Protein AF-0000000073385755 (afdb_homodimer)

Organism: NCBI:txid537011

Secondary structure (DSSP, 8-state):
--B-EEEEEEEEETTSSSHHHHHHHHHHHTT-EEEEEEEEEEEEETTEEEEEEEPPHHHHHHHHHHHHHHT--SEEEE-----HHHHHHHHHHHHHTTTS-SEEEE----B-TTS-B-S-TTHHHHIIIIIGGG-SEE--BHHHHHHHHTS---SHHHHHHHHHHHHTTT-SEEEEEE---SSS-EEEEEEETTSPPEEEEE-----S--BTHHHHHHHHHHHHHHTT--HHHHHHHHHHHHHHHHHHHTT---SSSSPBP-TTSS--PPPB-/--B-EEEEEEEEETTSSSHHHHHHHHHHHTT-EEEEEEEEEEEEETTEEEEEEEPPHHHHHHHHHHHHTTT--SEEEE-----HHHHHHHHHHHHHTTTS-SEEEE----B-TTS-B-S-HHHHHHIIIIIGGG-SEE--BHHHHHHHHTS---SHHHHHHHHHHHHTTT-SEEEEE----SSSEEEEEEEETTPPPEEEEEE----S--BTHHHHHHHHHHHHHHTT--HHHHHHHHHHHHHHHHHHHTT---SSSSPBP-TTSS--PPPB-

pLDDT: mean 93.59, std 7.98, range [47.75, 98.88]

Structure (mmCIF, N/CA/C/O backbone):
data_AF-0000000073385755-model_v1
#
loop_
_entity.id
_entity.type
_entity.pdbx_description
1 polymer 'hydroxymethylpyrimidine kinase'
#
loop_
_atom_site.group_PDB
_atom_site.id
_atom_site.type_symbol
_atom_site.label_atom_id
_atom_site.label_alt_id
_atom_site.label_comp_id
_atom_site.label_asym_id
_atom_site.label_entity_id
_atom_site.label_seq_id
_atom_site.pdbx_PDB_ins_code
_atom_site.Cartn_x
_atom_site.Cartn_y
_atom_site.Cartn_z
_atom_site.occupancy
_atom_site.B_iso_or_equiv
_atom_site.auth_seq_id
_atom_site.auth_comp_id
_atom_site.auth_asym_id
_atom_site.auth_atom_id
_atom_site.pdbx_PDB_model_num
ATOM 1 N N . MET A 1 1 ? -22.031 1.861 -10.836 1 86.88 1 MET A N 1
ATOM 2 C CA . MET A 1 1 ? -20.672 1.731 -11.383 1 86.88 1 MET A CA 1
ATOM 3 C C . MET A 1 1 ? -19.703 1.267 -10.312 1 86.88 1 MET A C 1
ATOM 5 O O . MET A 1 1 ? -19.812 1.661 -9.148 1 86.88 1 MET A O 1
ATOM 9 N N . LYS A 1 2 ? -18.844 0.212 -10.703 1 91.94 2 LYS A N 1
ATOM 10 C CA . LYS A 1 2 ? -17.812 -0.28 -9.797 1 91.94 2 LYS A CA 1
ATOM 11 C C . LYS A 1 2 ? -16.453 -0.321 -10.477 1 91.94 2 LYS A C 1
ATOM 13 O O . LYS A 1 2 ? -16.359 -0.406 -11.703 1 91.94 2 LYS A O 1
ATOM 18 N N . TYR A 1 3 ? -15.438 -0.17 -9.719 1 95.5 3 TYR A N 1
ATOM 19 C CA . TYR A 1 3 ? -14.102 -0.433 -10.258 1 95.5 3 TYR A CA 1
ATOM 20 C C . TYR A 1 3 ? -13.844 -1.932 -10.352 1 95.5 3 TYR A C 1
ATOM 22 O O . TYR A 1 3 ? -14.438 -2.721 -9.617 1 95.5 3 TYR A O 1
ATOM 30 N N . TYR A 1 4 ? -13.008 -2.307 -11.352 1 97.19 4 TYR A N 1
ATOM 31 C CA . TYR A 1 4 ? -12.359 -3.592 -11.141 1 97.19 4 TYR A CA 1
ATOM 32 C C . TYR A 1 4 ? -11.531 -3.578 -9.859 1 97.19 4 TYR A C 1
ATOM 34 O O . TYR A 1 4 ? -10.836 -2.598 -9.57 1 97.19 4 TYR A O 1
ATOM 42 N N . THR A 1 5 ? -11.672 -4.629 -9.047 1 97.62 5 THR A N 1
ATOM 43 C CA . THR A 1 5 ? -11.047 -4.648 -7.73 1 97.62 5 THR A CA 1
ATOM 44 C C . THR A 1 5 ? -10.203 -5.91 -7.551 1 97.62 5 THR A C 1
ATOM 46 O O . THR A 1 5 ? -10.562 -6.977 -8.055 1 97.62 5 THR A O 1
ATOM 49 N N . ALA A 1 6 ? -9.109 -5.789 -6.875 1 98.5 6 ALA A N 1
ATOM 50 C CA . ALA A 1 6 ? -8.266 -6.914 -6.473 1 98.5 6 ALA A CA 1
ATOM 51 C C . ALA A 1 6 ? -7.812 -6.77 -5.023 1 98.5 6 ALA A C 1
ATOM 53 O O . ALA A 1 6 ? -7.809 -5.664 -4.477 1 98.5 6 ALA A O 1
ATOM 54 N N . MET A 1 7 ? -7.492 -7.867 -4.406 1 98.81 7 MET A N 1
ATOM 55 C CA . MET A 1 7 ? -6.93 -7.879 -3.057 1 98.81 7 MET A CA 1
ATOM 56 C C . MET A 1 7 ? -5.582 -8.586 -3.033 1 98.81 7 MET A C 1
ATOM 58 O O . MET A 1 7 ? -5.414 -9.633 -3.662 1 98.81 7 MET A O 1
ATOM 62 N N . THR A 1 8 ? -4.652 -7.969 -2.42 1 98.88 8 THR A N 1
ATOM 63 C CA . THR A 1 8 ? -3.387 -8.641 -2.15 1 98.88 8 THR A CA 1
ATOM 64 C C . THR A 1 8 ? -3.314 -9.094 -0.694 1 98.88 8 THR A C 1
ATOM 66 O O . THR A 1 8 ? -3.764 -8.375 0.206 1 98.88 8 THR A O 1
ATOM 69 N N . ILE A 1 9 ? -2.914 -10.289 -0.472 1 98.81 9 ILE A N 1
ATOM 70 C CA . ILE A 1 9 ? -2.609 -10.883 0.826 1 98.81 9 ILE A CA 1
ATOM 71 C C . ILE A 1 9 ? -1.117 -11.195 0.91 1 98.81 9 ILE A C 1
ATOM 73 O O . ILE A 1 9 ? -0.651 -12.188 0.333 1 98.81 9 ILE A O 1
ATOM 77 N N . ALA A 1 10 ? -0.394 -10.359 1.597 1 98.5 10 ALA A N 1
ATOM 78 C CA . ALA A 1 10 ? 1.057 -10.516 1.549 1 98.5 10 ALA A CA 1
ATOM 79 C C . ALA A 1 10 ? 1.73 -9.75 2.684 1 98.5 10 ALA A C 1
ATOM 81 O O . ALA A 1 10 ? 1.064 -9.039 3.445 1 98.5 10 ALA A O 1
ATOM 82 N N . GLY A 1 11 ? 3.023 -9.977 2.844 1 97.94 11 GLY A N 1
ATOM 83 C CA . GLY A 1 11 ? 3.824 -9.18 3.768 1 97.94 11 GLY A CA 1
ATOM 84 C C . GLY A 1 11 ? 4.125 -7.789 3.252 1 97.94 11 GLY A C 1
ATOM 85 O O . GLY A 1 11 ? 3.945 -7.508 2.066 1 97.94 11 GLY A O 1
ATOM 86 N N . SER A 1 12 ? 4.559 -6.957 4.215 1 98.25 12 SER A N 1
ATOM 87 C CA . SER A 1 12 ? 4.867 -5.562 3.9 1 98.25 12 SER A CA 1
ATOM 88 C C . SER A 1 12 ? 6.367 -5.355 3.725 1 98.25 12 SER A C 1
ATOM 90 O O . SER A 1 12 ? 7.168 -5.91 4.48 1 98.25 12 SER A O 1
ATOM 92 N N . ASP A 1 13 ? 6.715 -4.617 2.711 1 97.56 13 ASP A N 1
ATOM 93 C CA . ASP A 1 13 ? 8.078 -4.152 2.451 1 97.56 13 ASP A CA 1
ATOM 94 C C . ASP A 1 13 ? 8.195 -2.65 2.695 1 97.56 13 ASP A C 1
ATOM 96 O O . ASP A 1 13 ? 7.699 -1.844 1.907 1 97.56 13 ASP A O 1
ATOM 100 N N . SER A 1 14 ? 9.008 -2.279 3.654 1 98.06 14 SER A N 1
ATOM 101 C CA . SER A 1 14 ? 9.086 -0.886 4.078 1 98.06 14 SER A CA 1
ATOM 102 C C . SER A 1 14 ? 9.641 -0 2.971 1 98.06 14 SER A C 1
ATOM 104 O O . SER A 1 14 ? 9.266 1.167 2.852 1 98.06 14 SER A O 1
ATOM 106 N N . CYS A 1 15 ? 10.484 -0.472 2.121 1 96.5 15 CYS A N 1
ATOM 107 C CA . CYS A 1 15 ? 11.109 0.383 1.116 1 96.5 15 CYS A CA 1
ATOM 108 C C . CYS A 1 15 ? 10.227 0.498 -0.121 1 96.5 15 CYS A C 1
ATOM 110 O O . CYS A 1 15 ? 10.492 1.314 -1.005 1 96.5 15 CYS A O 1
ATOM 112 N N . GLY A 1 16 ? 9.156 -0.317 -0.179 1 97.25 16 GLY A N 1
ATOM 113 C CA . GLY A 1 16 ? 8.078 -0.068 -1.126 1 97.25 16 GLY A CA 1
ATOM 114 C C . GLY A 1 16 ? 8.305 -0.725 -2.475 1 97.25 16 GLY A C 1
ATOM 115 O O . GLY A 1 16 ? 7.586 -0.449 -3.436 1 97.25 16 GLY A O 1
ATOM 116 N N . GLY A 1 17 ? 9.312 -1.602 -2.588 1 96.5 17 GLY A N 1
ATOM 117 C CA . GLY A 1 17 ? 9.648 -2.199 -3.871 1 96.5 17 GLY A CA 1
ATOM 118 C C . GLY A 1 17 ? 9.07 -3.59 -4.051 1 96.5 17 GLY A C 1
ATOM 119 O O . GLY A 1 17 ? 9.016 -4.105 -5.168 1 96.5 17 GLY A O 1
ATOM 120 N N . ALA A 1 18 ? 8.633 -4.211 -3.018 1 97.06 18 ALA A N 1
ATOM 121 C CA . ALA A 1 18 ? 8.023 -5.543 -3.014 1 97.06 18 ALA A CA 1
ATOM 122 C C . ALA A 1 18 ? 6.852 -5.609 -2.039 1 97.06 18 ALA A C 1
ATOM 124 O O . ALA A 1 18 ? 6.293 -4.578 -1.66 1 97.06 18 ALA A O 1
ATOM 125 N N . GLY A 1 19 ? 6.371 -6.77 -1.8 1 97.44 19 GLY A N 1
ATOM 126 C CA . GLY A 1 19 ? 5.324 -6.949 -0.809 1 97.44 19 GLY A CA 1
ATOM 127 C C . GLY A 1 19 ? 4.008 -6.301 -1.205 1 97.44 19 GLY A C 1
ATOM 128 O O . GLY A 1 19 ? 3.729 -6.133 -2.393 1 97.44 19 GLY A O 1
ATOM 129 N N . VAL A 1 20 ? 3.229 -5.953 -0.152 1 98.5 20 VAL A N 1
ATOM 130 C CA . VAL A 1 20 ? 1.906 -5.375 -0.364 1 98.5 20 VAL A CA 1
ATOM 131 C C . VAL A 1 20 ? 2.035 -4.031 -1.073 1 98.5 20 VAL A C 1
ATOM 133 O O . VAL A 1 20 ? 1.177 -3.658 -1.877 1 98.5 20 VAL A O 1
ATOM 136 N N . GLN A 1 21 ? 3.164 -3.318 -0.819 1 98.69 21 GLN A N 1
ATOM 137 C CA . GLN A 1 21 ? 3.379 -2.02 -1.45 1 98.69 21 GLN A CA 1
ATOM 138 C C . GLN A 1 21 ? 3.498 -2.158 -2.965 1 98.69 21 GLN A C 1
ATOM 140 O O . GLN A 1 21 ? 2.832 -1.441 -3.715 1 98.69 21 GLN A O 1
ATOM 145 N N . ALA A 1 22 ? 4.301 -3.129 -3.412 1 98.38 22 ALA A N 1
ATOM 146 C CA . ALA A 1 22 ? 4.441 -3.371 -4.844 1 98.38 22 ALA A CA 1
ATOM 147 C C . ALA A 1 22 ? 3.127 -3.854 -5.453 1 98.38 22 ALA A C 1
ATOM 149 O O . ALA A 1 22 ? 2.807 -3.523 -6.598 1 98.38 22 ALA A O 1
ATOM 150 N N . ASP A 1 23 ? 2.428 -4.664 -4.707 1 98.81 23 ASP A N 1
ATOM 151 C CA . ASP A 1 23 ? 1.144 -5.172 -5.18 1 98.81 23 ASP A CA 1
ATOM 152 C C . ASP A 1 23 ? 0.152 -4.031 -5.402 1 98.81 23 ASP A C 1
ATOM 154 O O . ASP A 1 23 ? -0.464 -3.938 -6.469 1 98.81 23 ASP A O 1
ATOM 158 N N . ILE A 1 24 ? 0.033 -3.141 -4.398 1 98.88 24 ILE A N 1
ATOM 159 C CA . ILE A 1 24 ? -0.876 -2.002 -4.477 1 98.88 24 ILE A CA 1
ATOM 160 C C . ILE A 1 24 ? -0.467 -1.096 -5.637 1 98.88 24 ILE A C 1
ATOM 162 O O . ILE A 1 24 ? -1.313 -0.654 -6.418 1 98.88 24 ILE A O 1
ATOM 166 N N . LYS A 1 25 ? 0.81 -0.829 -5.773 1 98.81 25 LYS A N 1
ATOM 167 C CA . LYS A 1 25 ? 1.312 0.017 -6.852 1 98.81 25 LYS A CA 1
ATOM 168 C C . LYS A 1 25 ? 0.996 -0.586 -8.219 1 98.81 25 LYS A C 1
ATOM 170 O O . LYS A 1 25 ? 0.524 0.113 -9.117 1 98.81 25 LYS A O 1
ATOM 175 N N . THR A 1 26 ? 1.193 -1.897 -8.367 1 98.81 26 THR A N 1
ATOM 176 C CA . THR A 1 26 ? 0.975 -2.566 -9.641 1 98.81 26 THR A CA 1
ATOM 177 C C . THR A 1 26 ? -0.508 -2.568 -10 1 98.81 26 THR A C 1
ATOM 179 O O . THR A 1 26 ? -0.881 -2.197 -11.117 1 98.81 26 THR A O 1
ATOM 182 N N . MET A 1 27 ? -1.345 -3.004 -9.055 1 98.81 27 MET A N 1
ATOM 183 C CA . MET A 1 27 ? -2.783 -3.031 -9.297 1 98.81 27 MET A CA 1
ATOM 184 C C . MET A 1 27 ? -3.299 -1.645 -9.672 1 98.81 27 MET A C 1
ATOM 186 O O . MET A 1 27 ? -4.047 -1.496 -10.641 1 98.81 27 MET A O 1
ATOM 190 N N . SER A 1 28 ? -2.812 -0.634 -8.938 1 98.62 28 SER A N 1
ATOM 191 C CA . SER A 1 28 ? -3.23 0.743 -9.188 1 98.62 28 SER A CA 1
ATOM 192 C C . SER A 1 28 ? -2.756 1.231 -10.547 1 98.62 28 SER A C 1
ATOM 194 O O . SER A 1 28 ? -3.516 1.859 -11.289 1 98.62 28 SER A O 1
ATOM 196 N N . ALA A 1 29 ? -1.519 0.97 -10.867 1 98.69 29 ALA A N 1
ATOM 197 C CA . ALA A 1 29 ? -0.946 1.405 -12.141 1 98.69 29 ALA A CA 1
ATOM 198 C C . ALA A 1 29 ? -1.71 0.808 -13.32 1 98.69 29 ALA A C 1
ATOM 200 O O . ALA A 1 29 ? -1.733 1.386 -14.406 1 98.69 29 ALA A O 1
ATOM 201 N N . LEU A 1 30 ? -2.312 -0.321 -13.086 1 98.75 30 LEU A N 1
ATOM 202 C CA . LEU A 1 30 ? -2.982 -1.032 -14.164 1 98.75 30 LEU A CA 1
ATOM 203 C C . LEU A 1 30 ? -4.484 -0.782 -14.133 1 98.75 30 LEU A C 1
ATOM 205 O O . LEU A 1 30 ? -5.254 -1.496 -14.781 1 98.75 30 LEU A O 1
ATOM 209 N N . GLY A 1 31 ? -4.906 0.136 -13.328 1 98.31 31 GLY A N 1
ATOM 210 C CA . GLY A 1 31 ? -6.277 0.618 -13.344 1 98.31 31 GLY A CA 1
ATOM 211 C C . GLY A 1 31 ? -7.219 -0.241 -12.516 1 98.31 31 GLY A C 1
ATOM 212 O O . GLY A 1 31 ? -8.414 -0.315 -12.805 1 98.31 31 GLY A O 1
ATOM 213 N N . VAL A 1 32 ? -6.754 -0.905 -11.555 1 98.5 32 VAL A N 1
ATOM 214 C CA . VAL A 1 32 ? -7.539 -1.776 -10.688 1 98.5 32 VAL A CA 1
ATOM 215 C C . VAL A 1 32 ? -7.484 -1.261 -9.25 1 98.5 32 VAL A C 1
ATOM 217 O O . VAL A 1 32 ? -6.418 -0.875 -8.758 1 98.5 32 VAL A O 1
ATOM 220 N N . TYR A 1 33 ? -8.625 -1.188 -8.555 1 98.25 33 TYR A N 1
ATOM 221 C CA . TYR A 1 33 ? -8.664 -0.785 -7.152 1 98.25 33 TYR A CA 1
ATOM 222 C C . TYR A 1 33 ? -8.078 -1.868 -6.258 1 98.25 33 TYR A C 1
ATOM 224 O O . TYR A 1 33 ? -8.5 -3.023 -6.309 1 98.25 33 TYR A O 1
ATOM 232 N N . ALA A 1 34 ? -7.164 -1.476 -5.367 1 98.56 34 ALA A N 1
ATOM 233 C CA . ALA A 1 34 ? -6.406 -2.457 -4.598 1 98.56 34 ALA A CA 1
ATOM 234 C C . ALA A 1 34 ? -6.809 -2.432 -3.125 1 98.56 34 ALA A C 1
ATOM 236 O O . ALA A 1 34 ? -6.695 -1.397 -2.463 1 98.56 34 ALA A O 1
ATOM 237 N N . ALA A 1 35 ? -7.297 -3.52 -2.613 1 98.62 35 ALA A N 1
ATOM 238 C CA . ALA A 1 35 ? -7.414 -3.797 -1.184 1 98.62 35 ALA A CA 1
ATOM 239 C C . ALA A 1 35 ? -6.27 -4.691 -0.705 1 98.62 35 ALA A C 1
ATOM 241 O O . ALA A 1 35 ? -5.48 -5.184 -1.512 1 98.62 35 ALA A O 1
ATOM 242 N N . SER A 1 36 ? -6.121 -4.789 0.626 1 98.75 36 SER A N 1
ATOM 243 C CA . SER A 1 36 ? -4.977 -5.582 1.064 1 98.75 36 SER A CA 1
ATOM 244 C C . SER A 1 36 ? -5.23 -6.207 2.432 1 98.75 36 SER A C 1
ATOM 246 O O . SER A 1 36 ? -5.965 -5.652 3.25 1 98.75 36 SER A O 1
ATOM 248 N N . ALA A 1 37 ? -4.723 -7.34 2.645 1 98.81 37 ALA A N 1
ATOM 249 C CA . ALA A 1 37 ? -4.535 -7.992 3.938 1 98.81 37 ALA A CA 1
ATOM 250 C C . ALA A 1 37 ? -3.059 -8.258 4.215 1 98.81 37 ALA A C 1
ATOM 252 O O . ALA A 1 37 ? -2.418 -9.031 3.504 1 98.81 37 ALA A O 1
ATOM 253 N N . ILE A 1 38 ? -2.557 -7.605 5.215 1 98.81 38 ILE A N 1
ATOM 254 C CA . ILE A 1 38 ? -1.129 -7.676 5.504 1 98.81 38 ILE A CA 1
ATOM 255 C C . ILE A 1 38 ? -0.852 -8.852 6.441 1 98.81 38 ILE A C 1
ATOM 257 O O . ILE A 1 38 ? -1.511 -9 7.473 1 98.81 38 ILE A O 1
ATOM 261 N N . THR A 1 39 ? 0.161 -9.641 6.125 1 98.44 39 THR A N 1
ATOM 262 C CA . THR A 1 39 ? 0.405 -10.883 6.852 1 98.44 39 THR A CA 1
ATOM 263 C C . THR A 1 39 ? 1.621 -10.75 7.762 1 98.44 39 THR A C 1
ATOM 265 O O . THR A 1 39 ? 1.797 -11.539 8.688 1 98.44 39 THR A O 1
ATOM 268 N N . ALA A 1 40 ? 2.447 -9.859 7.402 1 97.88 40 ALA A N 1
ATOM 269 C CA . ALA A 1 40 ? 3.668 -9.609 8.164 1 97.88 40 ALA A CA 1
ATOM 270 C C . ALA A 1 40 ? 4.238 -8.234 7.859 1 97.88 40 ALA A C 1
ATOM 272 O O . ALA A 1 40 ? 3.986 -7.672 6.789 1 97.88 40 ALA A O 1
ATOM 273 N N . ILE A 1 41 ? 4.953 -7.73 8.844 1 98.19 41 ILE A N 1
ATOM 274 C CA . ILE A 1 41 ? 5.699 -6.492 8.664 1 98.19 41 ILE A CA 1
ATOM 275 C C . ILE A 1 41 ? 7.195 -6.789 8.609 1 98.19 41 ILE A C 1
ATOM 277 O O . ILE A 1 41 ? 7.738 -7.418 9.523 1 98.19 41 ILE A O 1
ATOM 281 N N . THR A 1 42 ? 7.852 -6.324 7.551 1 97.38 42 THR A N 1
ATOM 282 C CA . THR A 1 42 ? 9.297 -6.48 7.508 1 97.38 42 THR A CA 1
ATOM 283 C C . THR A 1 42 ? 9.992 -5.137 7.688 1 97.38 42 THR A C 1
ATOM 285 O O . THR A 1 42 ? 9.484 -4.102 7.246 1 97.38 42 THR A O 1
ATOM 288 N N . VAL A 1 43 ? 11.102 -5.211 8.453 1 98.25 43 VAL A N 1
ATOM 289 C CA . VAL A 1 43 ? 12.094 -4.145 8.406 1 98.25 43 VAL A CA 1
ATOM 290 C C . VAL A 1 43 ? 13.094 -4.418 7.281 1 98.25 43 VAL A C 1
ATOM 292 O O . 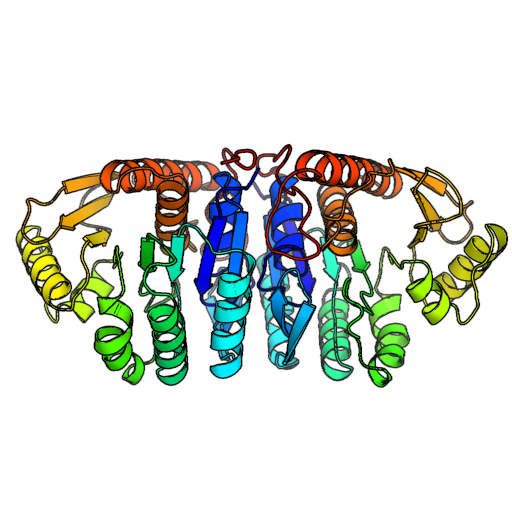VAL A 1 43 ? 13.945 -5.293 7.402 1 98.25 43 VAL A O 1
ATOM 295 N N . GLN A 1 44 ? 12.883 -3.643 6.219 1 96.44 44 GLN A N 1
ATOM 296 C CA . GLN A 1 44 ? 13.633 -4.016 5.023 1 96.44 44 GLN A CA 1
ATOM 297 C C . GLN A 1 44 ? 13.906 -2.801 4.145 1 96.44 44 GLN A C 1
ATOM 299 O O . GLN A 1 44 ? 13.156 -1.824 4.176 1 96.44 44 GLN A O 1
ATOM 304 N N . ASN A 1 45 ? 15.023 -2.783 3.508 1 96.25 45 ASN A N 1
ATOM 305 C CA . ASN A 1 45 ? 15.375 -1.827 2.461 1 96.25 45 ASN A CA 1
ATOM 306 C C . ASN A 1 45 ? 16.047 -2.516 1.274 1 96.25 45 ASN A C 1
ATOM 308 O O . ASN A 1 45 ? 15.891 -3.725 1.085 1 96.25 45 ASN A O 1
ATOM 312 N N . THR A 1 46 ? 16.672 -1.754 0.334 1 95 46 THR A N 1
ATOM 313 C CA . THR A 1 46 ? 17.156 -2.344 -0.909 1 95 46 THR A CA 1
ATOM 314 C C . THR A 1 46 ? 18.359 -3.232 -0.65 1 95 46 THR A C 1
ATOM 316 O O . THR A 1 46 ? 18.781 -3.994 -1.525 1 95 46 THR A O 1
ATOM 319 N N . LEU A 1 47 ? 18.938 -3.197 0.562 1 95.31 47 LEU A N 1
ATOM 320 C CA . LEU A 1 47 ? 20.125 -3.971 0.907 1 95.31 47 LEU A CA 1
ATOM 321 C C . LEU A 1 47 ? 19.734 -5.309 1.527 1 95.31 47 LEU A C 1
ATOM 323 O O . LEU A 1 47 ? 20.531 -6.254 1.513 1 95.31 47 LEU A O 1
ATOM 327 N N . GLY A 1 48 ? 18.531 -5.34 2.17 1 94.75 48 GLY A N 1
ATOM 328 C CA . GLY A 1 48 ? 18.156 -6.605 2.777 1 94.75 48 GLY A CA 1
ATOM 329 C C . GLY A 1 48 ? 17.031 -6.469 3.789 1 94.75 48 GLY A C 1
ATOM 330 O O . GLY A 1 48 ? 16.438 -5.398 3.922 1 94.75 48 GLY A O 1
ATOM 331 N N . VAL A 1 49 ? 16.672 -7.602 4.41 1 95.81 49 VAL A N 1
ATOM 332 C CA . VAL A 1 49 ? 15.664 -7.703 5.457 1 95.81 49 VAL A CA 1
ATOM 333 C C . VAL A 1 49 ? 16.344 -7.801 6.82 1 95.81 49 VAL A C 1
ATOM 335 O O . VAL A 1 49 ? 17.234 -8.625 7.02 1 95.81 49 VAL A O 1
ATOM 338 N N . TYR A 1 50 ? 15.852 -7.035 7.766 1 97.12 50 TYR A N 1
ATOM 339 C CA . TYR A 1 50 ? 16.547 -6.926 9.039 1 97.12 50 TYR A CA 1
ATOM 340 C C . TYR A 1 50 ? 15.703 -7.492 10.172 1 97.12 50 TYR A C 1
ATOM 342 O O . TYR A 1 50 ? 16.234 -7.871 11.219 1 97.12 50 TYR A O 1
ATOM 350 N N . ALA A 1 51 ? 14.43 -7.484 10.008 1 97.19 51 ALA A N 1
ATOM 351 C CA . ALA A 1 51 ? 13.508 -8.023 11.008 1 97.19 51 ALA A CA 1
ATOM 352 C C . ALA A 1 51 ? 12.148 -8.328 10.391 1 97.19 51 ALA A C 1
ATOM 354 O O . ALA A 1 51 ? 11.812 -7.805 9.32 1 97.19 51 ALA A O 1
ATOM 355 N N . ILE A 1 52 ? 11.375 -9.18 11.062 1 96.06 52 ILE A N 1
ATOM 356 C CA . ILE A 1 52 ? 10.023 -9.531 10.641 1 96.06 52 ILE A CA 1
ATOM 357 C C . ILE A 1 52 ? 9.109 -9.609 11.859 1 96.06 52 ILE A C 1
ATOM 359 O O . ILE A 1 52 ? 9.492 -10.164 12.898 1 96.06 52 ILE A O 1
ATOM 363 N N . GLN A 1 53 ? 8.016 -8.977 11.797 1 97.62 53 GLN A N 1
ATOM 364 C CA . GLN A 1 53 ? 6.941 -9.195 12.766 1 97.62 53 GLN A CA 1
ATOM 365 C C . GLN A 1 53 ? 5.723 -9.836 12.102 1 97.62 53 GLN A C 1
ATOM 367 O O . GLN A 1 53 ? 5.148 -9.273 11.172 1 97.62 53 GLN A O 1
ATOM 372 N N . ASP A 1 54 ? 5.305 -10.914 12.664 1 96.31 54 ASP A N 1
ATOM 373 C CA . ASP A 1 54 ? 4.098 -11.578 12.172 1 96.31 54 ASP A CA 1
ATOM 374 C C . ASP A 1 54 ? 2.842 -10.844 12.648 1 96.31 54 ASP A C 1
ATOM 376 O O . ASP A 1 54 ? 2.844 -10.219 13.711 1 96.31 54 ASP A O 1
ATOM 380 N N . ILE A 1 55 ? 1.854 -10.898 11.859 1 98.25 55 ILE A N 1
ATOM 381 C CA . ILE A 1 55 ? 0.533 -10.422 12.258 1 98.25 55 ILE A CA 1
ATOM 382 C C . ILE A 1 55 ? -0.294 -11.586 12.797 1 98.25 55 ILE A C 1
ATOM 384 O O . ILE A 1 55 ? -0.206 -12.703 12.281 1 98.25 55 ILE A O 1
ATOM 388 N N . ASN A 1 56 ? -1.041 -11.281 13.844 1 98.38 56 ASN A N 1
ATOM 389 C CA . ASN A 1 56 ? -1.923 -12.305 14.406 1 98.38 56 ASN A CA 1
ATOM 390 C C . ASN A 1 56 ? -2.807 -12.93 13.336 1 98.38 56 ASN A C 1
ATOM 392 O O . ASN A 1 56 ? -3.504 -12.227 12.602 1 98.38 56 ASN A O 1
ATOM 396 N N . PRO A 1 57 ? -2.785 -14.32 13.273 1 98.31 57 PRO A N 1
ATOM 397 C CA . PRO A 1 57 ? -3.576 -15 12.25 1 98.31 57 PRO A CA 1
ATOM 398 C C . PRO A 1 57 ? -5.039 -14.578 12.25 1 98.31 57 PRO A C 1
ATOM 400 O O . PRO A 1 57 ? -5.66 -14.484 11.188 1 98.31 57 PRO A O 1
ATOM 403 N N . GLU A 1 58 ? -5.59 -14.305 13.422 1 98.5 58 GLU A N 1
ATOM 404 C CA . GLU A 1 58 ? -6.984 -13.875 13.508 1 98.5 58 GLU A CA 1
ATOM 405 C C . GLU A 1 58 ? -7.176 -12.492 12.891 1 98.5 58 GLU A C 1
ATOM 407 O O . GLU A 1 58 ? -8.227 -12.203 12.32 1 98.5 58 GLU A O 1
ATOM 412 N N . ILE A 1 59 ? -6.172 -11.688 13.016 1 98.75 59 ILE A N 1
ATOM 413 C CA . ILE A 1 59 ? -6.211 -10.359 12.406 1 98.75 59 ILE A CA 1
ATOM 414 C C . ILE A 1 59 ? -6.078 -10.484 10.891 1 98.75 59 ILE A C 1
ATOM 416 O O . ILE A 1 59 ? -6.762 -9.781 10.141 1 98.75 59 ILE A O 1
ATOM 420 N N . VAL A 1 60 ? -5.184 -11.367 10.438 1 98.75 60 VAL A N 1
ATOM 421 C CA . VAL A 1 60 ? -5.047 -11.617 9.008 1 98.75 60 VAL A CA 1
ATOM 422 C C . VAL A 1 60 ? -6.375 -12.102 8.438 1 98.75 60 VAL A C 1
ATOM 424 O O . VAL A 1 60 ? -6.859 -11.57 7.43 1 98.75 60 VAL A O 1
ATOM 427 N N . LYS A 1 61 ? -6.953 -13.07 9.109 1 98.69 61 LYS A N 1
ATOM 428 C CA . LYS A 1 61 ? -8.25 -13.602 8.711 1 98.69 61 LYS A CA 1
ATOM 429 C C . LYS A 1 61 ? -9.32 -12.508 8.703 1 98.69 61 LYS A C 1
ATOM 431 O O . LYS A 1 61 ? -10.102 -12.414 7.762 1 98.69 61 LYS A O 1
ATOM 436 N N . GLY A 1 62 ? -9.328 -11.695 9.75 1 98.69 62 GLY A N 1
ATOM 437 C CA . GLY A 1 62 ? -10.273 -10.602 9.852 1 98.69 62 GLY A CA 1
ATOM 438 C C . GLY A 1 62 ? -10.164 -9.609 8.711 1 98.69 62 GLY A C 1
ATOM 439 O O . GLY A 1 62 ? -11.18 -9.133 8.195 1 98.69 62 GLY A O 1
ATOM 440 N N . GLN A 1 63 ? -8.938 -9.25 8.328 1 98.81 63 GLN A N 1
ATOM 441 C CA . GLN A 1 63 ? -8.742 -8.367 7.188 1 98.81 63 GLN A CA 1
ATOM 442 C C . GLN A 1 63 ? -9.398 -8.93 5.93 1 98.81 63 GLN A C 1
ATOM 444 O O . GLN A 1 63 ? -10.109 -8.219 5.223 1 98.81 63 GLN A O 1
ATOM 449 N N . ILE A 1 64 ? -9.117 -10.195 5.66 1 98.75 64 ILE A N 1
ATOM 450 C CA . ILE A 1 64 ? -9.625 -10.859 4.465 1 98.75 64 ILE A CA 1
ATOM 451 C C . ILE A 1 64 ? -11.156 -10.852 4.484 1 98.75 64 ILE A C 1
ATOM 453 O O . ILE A 1 64 ? -11.797 -10.453 3.51 1 98.75 64 ILE A O 1
ATOM 457 N N . GLU A 1 65 ? -11.742 -11.203 5.594 1 98.62 65 GLU A N 1
ATOM 458 C CA . GLU A 1 65 ? -13.195 -11.305 5.719 1 98.62 65 GLU A CA 1
ATOM 459 C C . GLU A 1 65 ? -13.852 -9.938 5.602 1 98.62 65 GLU A C 1
ATOM 461 O O . GLU A 1 65 ? -14.906 -9.805 4.977 1 98.62 65 GLU A O 1
ATOM 466 N N . ALA A 1 66 ? -13.242 -8.93 6.184 1 98.38 66 ALA A N 1
ATOM 467 C CA . ALA A 1 66 ? -13.773 -7.574 6.102 1 98.38 66 ALA A CA 1
ATOM 468 C C . ALA A 1 66 ? -13.859 -7.105 4.652 1 98.38 66 ALA A C 1
ATOM 470 O O . ALA A 1 66 ? -14.844 -6.477 4.25 1 98.38 66 ALA A O 1
ATOM 471 N N . VAL A 1 67 ? -12.867 -7.395 3.873 1 98.38 67 VAL A N 1
ATOM 472 C CA . VAL A 1 67 ? -12.82 -6.973 2.477 1 98.38 67 VAL A CA 1
ATOM 473 C C . VAL A 1 67 ? -13.797 -7.809 1.651 1 98.38 67 VAL A C 1
ATOM 475 O O . VAL A 1 67 ? -14.531 -7.273 0.824 1 98.38 67 VAL A O 1
ATOM 478 N N . MET A 1 68 ? -13.812 -9.102 1.894 1 98.06 68 MET A N 1
ATOM 479 C CA . MET A 1 68 ? -14.648 -10.008 1.118 1 98.06 68 MET A CA 1
ATOM 480 C C . MET A 1 68 ? -16.125 -9.727 1.364 1 98.06 68 MET A C 1
ATOM 482 O O . MET A 1 68 ? -16.953 -9.836 0.45 1 98.06 68 MET A O 1
ATOM 486 N N . ASP A 1 69 ? -16.469 -9.336 2.559 1 97.31 69 ASP A N 1
ATOM 487 C CA . ASP A 1 69 ? -17.859 -9.117 2.934 1 97.31 69 ASP A CA 1
ATOM 488 C C . ASP A 1 69 ? -18.375 -7.77 2.426 1 97.31 69 ASP A C 1
ATOM 490 O O . ASP A 1 69 ? -19.578 -7.527 2.387 1 97.31 69 ASP A O 1
ATOM 494 N N . ASP A 1 70 ? -17.5 -6.961 1.955 1 96.81 70 ASP A N 1
ATOM 495 C CA . ASP A 1 70 ? -17.844 -5.574 1.66 1 96.81 70 ASP A CA 1
ATOM 496 C C . ASP A 1 70 ? -17.531 -5.23 0.205 1 96.81 70 ASP A C 1
ATOM 498 O O . ASP A 1 70 ? -18.438 -4.945 -0.578 1 96.81 70 ASP A O 1
ATOM 502 N N . ILE A 1 71 ? -16.344 -5.465 -0.279 1 95.06 71 ILE A N 1
ATOM 503 C CA . ILE A 1 71 ? -15.883 -5.027 -1.59 1 95.06 71 ILE A CA 1
ATOM 504 C C . ILE A 1 71 ? -16.047 -6.16 -2.6 1 95.06 71 ILE A C 1
ATOM 506 O O . ILE A 1 71 ? -16.375 -5.922 -3.762 1 95.06 71 ILE A O 1
ATOM 510 N N . HIS A 1 72 ? -15.82 -7.445 -2.176 1 94.5 72 HIS A N 1
ATOM 511 C CA . HIS A 1 72 ? -15.883 -8.609 -3.059 1 94.5 72 HIS A CA 1
ATOM 512 C C . HIS A 1 72 ? -14.961 -8.438 -4.258 1 94.5 72 HIS A C 1
ATOM 514 O O . HIS A 1 72 ? -15.422 -8.352 -5.398 1 94.5 72 HIS A O 1
ATOM 520 N N . PRO A 1 73 ? -13.664 -8.562 -4.012 1 97.12 73 PRO A N 1
ATOM 521 C CA . PRO A 1 73 ? -12.719 -8.352 -5.109 1 97.12 73 PRO A CA 1
ATOM 522 C C . PRO A 1 73 ? -12.898 -9.359 -6.242 1 97.12 73 PRO A C 1
ATOM 524 O O . PRO A 1 73 ? -13.25 -10.516 -5.992 1 97.12 73 PRO A O 1
ATOM 527 N N . ASP A 1 74 ? -12.578 -8.906 -7.504 1 96.81 74 ASP A N 1
ATOM 528 C CA . ASP A 1 74 ? -12.68 -9.734 -8.703 1 96.81 74 ASP A CA 1
ATOM 529 C C . ASP A 1 74 ? -11.578 -10.797 -8.727 1 96.81 74 ASP A C 1
ATOM 531 O O . ASP A 1 74 ? -11.781 -11.891 -9.266 1 96.81 74 ASP A O 1
ATOM 535 N N . ALA A 1 75 ? -10.445 -10.484 -8.195 1 98.25 75 ALA A N 1
ATOM 536 C CA . ALA A 1 75 ? -9.297 -11.391 -8.133 1 98.25 75 ALA A CA 1
ATOM 537 C C . ALA A 1 75 ? -8.484 -11.172 -6.863 1 98.25 75 ALA A C 1
ATOM 539 O O . ALA A 1 75 ? -8.547 -10.094 -6.262 1 98.25 75 ALA A O 1
ATOM 540 N N . ILE A 1 76 ? -7.758 -12.195 -6.445 1 98.81 76 ILE A N 1
ATOM 541 C CA . ILE A 1 76 ? -6.969 -12.148 -5.219 1 98.81 76 ILE A CA 1
ATOM 542 C C . ILE A 1 76 ? -5.555 -12.656 -5.496 1 98.81 76 ILE A C 1
ATOM 544 O O . ILE A 1 76 ? -5.371 -13.641 -6.219 1 98.81 76 ILE A O 1
ATOM 548 N N . LYS A 1 77 ? -4.582 -11.969 -4.973 1 98.81 77 LYS A N 1
ATOM 549 C CA . LYS A 1 77 ? -3.188 -12.398 -5.023 1 98.81 77 LYS A CA 1
ATOM 550 C C . LYS A 1 77 ? -2.65 -12.695 -3.629 1 98.81 77 LYS A C 1
ATOM 552 O O . LYS A 1 77 ? -2.789 -11.883 -2.715 1 98.81 77 LYS A O 1
ATOM 557 N N . VAL A 1 78 ? -2.127 -13.852 -3.453 1 98.69 78 VAL A N 1
ATOM 558 C CA . VAL A 1 78 ? -1.401 -14.195 -2.232 1 98.69 78 VAL A CA 1
ATOM 559 C C . VAL A 1 78 ? 0.102 -14.164 -2.5 1 98.69 78 VAL A C 1
ATOM 561 O O . VAL A 1 78 ? 0.583 -14.797 -3.441 1 98.69 78 VAL A O 1
ATOM 564 N N . GLY A 1 79 ? 0.767 -13.352 -1.729 1 97.75 79 GLY A N 1
ATOM 565 C CA . GLY A 1 79 ? 2.217 -13.281 -1.798 1 97.75 79 GLY A CA 1
ATOM 566 C C . GLY A 1 79 ? 2.902 -13.914 -0.601 1 97.75 79 GLY A C 1
ATOM 567 O O . GLY A 1 79 ? 2.576 -15.039 -0.215 1 97.75 79 GLY A O 1
ATOM 568 N N . MET A 1 80 ? 3.803 -13.211 0.047 1 93.88 80 MET A N 1
ATOM 569 C CA . MET A 1 80 ? 4.641 -13.703 1.137 1 93.88 80 MET A CA 1
ATOM 570 C C . MET A 1 80 ? 3.793 -14.086 2.346 1 93.88 80 MET A C 1
ATOM 572 O O . MET A 1 80 ? 3.094 -13.242 2.908 1 93.88 80 MET A O 1
ATOM 576 N N . VAL A 1 81 ? 3.824 -15.305 2.65 1 94.94 81 VAL A N 1
ATOM 577 C CA . VAL A 1 81 ? 3.256 -15.852 3.879 1 94.94 81 VAL A CA 1
ATOM 578 C C . VAL A 1 81 ? 4.332 -16.594 4.66 1 94.94 81 VAL A C 1
ATOM 580 O O . VAL A 1 81 ? 5.035 -17.453 4.102 1 94.94 81 VAL A O 1
ATOM 583 N N . ASN A 1 82 ? 4.434 -16.297 5.879 1 92.38 82 ASN A N 1
ATOM 584 C CA . ASN A 1 82 ? 5.641 -16.672 6.605 1 92.38 82 ASN A CA 1
ATOM 585 C C . ASN A 1 82 ? 5.43 -17.953 7.41 1 92.38 82 ASN A C 1
ATOM 587 O O . ASN A 1 82 ? 6.285 -18.844 7.41 1 92.38 82 ASN A O 1
ATOM 591 N N . ASP A 1 83 ? 4.289 -18.125 8.086 1 94.75 83 ASP A N 1
ATOM 592 C CA . ASP A 1 83 ? 4.207 -19.172 9.094 1 94.75 83 ASP A CA 1
ATOM 593 C C . ASP A 1 83 ? 2.961 -20.031 8.891 1 94.75 83 ASP A C 1
ATOM 595 O O . ASP A 1 83 ? 2.008 -19.609 8.234 1 94.75 83 ASP A O 1
ATOM 599 N N . ARG A 1 84 ? 2.977 -21.203 9.539 1 96.12 84 ARG A N 1
ATOM 600 C CA . ARG A 1 84 ? 1.964 -22.234 9.383 1 96.12 84 ARG A CA 1
ATOM 601 C C . ARG A 1 84 ? 0.587 -21.719 9.789 1 96.12 84 ARG A C 1
ATOM 603 O O . ARG A 1 84 ? -0.392 -21.922 9.062 1 96.12 84 ARG A O 1
ATOM 610 N N . THR A 1 85 ? 0.49 -21.078 10.891 1 97.56 85 THR A N 1
ATOM 611 C CA . THR A 1 85 ? -0.794 -20.656 11.445 1 97.56 85 THR A CA 1
ATOM 612 C C . THR A 1 85 ? -1.436 -19.594 10.57 1 97.56 85 THR A C 1
ATOM 614 O O . THR A 1 85 ? -2.652 -19.578 10.375 1 97.56 85 THR A O 1
ATOM 617 N N . THR A 1 86 ? -0.637 -18.688 10.078 1 97.81 86 THR A N 1
ATOM 618 C CA . THR A 1 86 ? -1.134 -17.641 9.188 1 97.81 86 THR A CA 1
ATOM 619 C C . THR A 1 86 ? -1.632 -18.25 7.879 1 97.81 86 THR A C 1
ATOM 621 O O . THR A 1 86 ? -2.68 -17.844 7.367 1 97.81 86 THR A O 1
ATOM 624 N N . ILE A 1 87 ? -0.875 -19.188 7.344 1 97.94 87 ILE A N 1
ATOM 625 C CA . ILE A 1 87 ? -1.271 -19.859 6.105 1 97.94 87 ILE A CA 1
ATOM 626 C C . ILE A 1 87 ? -2.609 -20.562 6.305 1 97.94 87 ILE A C 1
ATOM 628 O O . ILE A 1 87 ? -3.494 -20.469 5.449 1 97.94 87 ILE A O 1
ATOM 632 N N . GLN A 1 88 ? -2.725 -21.188 7.402 1 97.94 88 GLN A N 1
ATOM 633 C CA . GLN A 1 88 ? -3.975 -21.875 7.715 1 97.94 88 GLN A CA 1
ATOM 634 C C . GLN A 1 88 ? -5.133 -20.891 7.816 1 97.94 88 GLN A C 1
ATOM 636 O O . GLN A 1 88 ? -6.227 -21.156 7.32 1 97.94 88 GLN A O 1
ATOM 641 N N . ALA A 1 89 ? -4.918 -19.797 8.453 1 98.31 89 ALA A N 1
ATOM 642 C CA . ALA A 1 89 ? -5.941 -18.766 8.602 1 98.31 89 ALA A CA 1
ATOM 643 C C . ALA A 1 89 ? -6.371 -18.219 7.242 1 98.31 89 ALA A C 1
ATOM 645 O O . ALA A 1 89 ? -7.559 -18 7 1 98.31 89 ALA A O 1
ATOM 646 N N . ILE A 1 90 ? -5.426 -17.984 6.402 1 98.56 90 ILE A N 1
ATOM 647 C CA . ILE A 1 90 ? -5.695 -17.484 5.059 1 98.56 90 ILE A CA 1
ATOM 648 C C . ILE A 1 90 ? -6.516 -18.516 4.281 1 98.56 90 ILE A C 1
ATOM 650 O O . ILE A 1 90 ? -7.527 -18.172 3.662 1 98.56 90 ILE A O 1
ATOM 654 N N . ALA A 1 91 ? -6.059 -19.734 4.316 1 98.19 91 ALA A N 1
ATOM 655 C CA . ALA A 1 91 ? -6.754 -20.797 3.602 1 98.19 91 ALA A CA 1
ATOM 656 C C . ALA A 1 91 ? -8.195 -20.938 4.082 1 98.19 91 ALA A C 1
ATOM 658 O O . ALA A 1 91 ? -9.117 -21.062 3.273 1 98.19 91 ALA A O 1
ATOM 659 N N . GLU A 1 92 ? -8.336 -20.891 5.371 1 98 92 GLU A N 1
ATOM 660 C CA . GLU A 1 92 ? -9.672 -21 5.953 1 98 92 GLU A CA 1
ATOM 661 C C . GLU A 1 92 ? -10.57 -19.859 5.496 1 98 92 GLU A C 1
ATOM 663 O O . GLU A 1 92 ? -11.727 -20.078 5.125 1 98 92 GLU A O 1
ATOM 668 N N . ALA A 1 93 ? -10.055 -18.688 5.547 1 98.06 93 ALA A N 1
ATOM 669 C CA . ALA A 1 93 ? -10.828 -17.531 5.125 1 98.06 93 ALA A CA 1
ATOM 670 C C . ALA A 1 93 ? -11.211 -17.625 3.652 1 98.06 93 ALA A C 1
ATOM 672 O O . ALA A 1 93 ? -12.359 -17.375 3.287 1 98.06 93 ALA A O 1
ATOM 673 N N . LEU A 1 94 ? -10.281 -18 2.812 1 97.94 94 LEU A N 1
ATOM 674 C CA . LEU A 1 94 ? -10.508 -18.047 1.373 1 97.94 94 LEU A CA 1
ATOM 675 C C . LEU A 1 94 ? -11.477 -19.156 1.007 1 97.94 94 LEU A C 1
ATOM 677 O O . LEU A 1 94 ? -12.273 -19.016 0.073 1 97.94 94 LEU A O 1
ATOM 681 N N . LYS A 1 95 ? -11.422 -20.281 1.725 1 97.31 95 LYS A N 1
ATOM 682 C CA . LYS A 1 95 ? -12.344 -21.391 1.496 1 97.31 95 LYS A CA 1
ATOM 683 C C . LYS A 1 95 ? -13.789 -20.969 1.764 1 97.31 95 LYS A C 1
ATOM 685 O O . LYS A 1 95 ? -14.703 -21.406 1.058 1 97.31 95 LYS A O 1
ATOM 690 N N . ARG A 1 96 ? -13.906 -20.156 2.711 1 96.25 96 ARG A N 1
ATOM 691 C CA . ARG A 1 96 ? -15.234 -19.688 3.086 1 96.25 96 ARG A CA 1
ATOM 692 C C . ARG A 1 96 ? -15.867 -18.891 1.956 1 96.25 96 ARG A C 1
ATOM 694 O O . ARG A 1 96 ? -17.094 -18.859 1.824 1 96.25 96 ARG A O 1
ATOM 701 N N . TYR A 1 97 ? -15.07 -18.297 1.16 1 96.38 97 TYR A N 1
ATOM 702 C CA . TYR A 1 97 ? -15.594 -17.391 0.144 1 96.38 97 TYR A CA 1
ATOM 703 C C . TYR A 1 97 ? -15.422 -17.984 -1.251 1 96.38 97 TYR A C 1
ATOM 705 O O . TYR A 1 97 ? -15.461 -17.25 -2.246 1 96.38 97 TYR A O 1
ATOM 713 N N . GLN A 1 98 ? -15.156 -19.281 -1.277 1 91.44 98 GLN A N 1
ATOM 714 C CA . GLN A 1 98 ? -15.062 -19.938 -2.576 1 91.44 98 GLN A CA 1
ATOM 715 C C . GLN A 1 98 ? -16.312 -19.656 -3.42 1 91.44 98 GLN A C 1
ATOM 717 O O . GLN A 1 98 ? -17.438 -19.734 -2.924 1 91.44 98 GLN A O 1
ATOM 722 N N . GLY A 1 99 ? -16.156 -19.266 -4.676 1 89.69 99 GLY A N 1
ATOM 723 C CA . GLY A 1 99 ? -17.266 -18.922 -5.551 1 89.69 99 GLY A CA 1
ATOM 724 C C . GLY A 1 99 ? -17.562 -17.438 -5.594 1 89.69 99 GLY A C 1
ATOM 725 O O . GLY A 1 99 ? -18.281 -16.969 -6.477 1 89.69 99 GLY A O 1
ATOM 726 N N . LYS A 1 100 ? -16.938 -16.719 -4.656 1 91.44 100 LYS A N 1
ATOM 727 C CA . LYS A 1 100 ? -17.188 -15.273 -4.582 1 91.44 100 LYS A CA 1
ATOM 728 C C . LYS A 1 100 ? -16.062 -14.492 -5.254 1 91.44 100 LYS A C 1
ATOM 730 O O . LYS A 1 100 ? -16.172 -13.281 -5.445 1 91.44 100 LYS A O 1
ATOM 735 N N . TYR A 1 101 ? -15.008 -15.062 -5.504 1 90.44 101 TYR A N 1
ATOM 736 C CA . TYR A 1 101 ? -13.938 -14.547 -6.348 1 90.44 101 TYR A CA 1
ATOM 737 C C . TYR A 1 101 ? -13.633 -15.5 -7.492 1 90.44 101 TYR A C 1
ATOM 739 O O . TYR A 1 101 ? -13.844 -16.719 -7.371 1 90.44 101 TYR A O 1
ATOM 747 N N . GLN A 1 102 ? -13.156 -14.969 -8.539 1 91.5 102 GLN A N 1
ATOM 748 C CA . GLN A 1 102 ? -12.992 -15.789 -9.734 1 91.5 102 GLN A CA 1
ATOM 749 C C . GLN A 1 102 ? -11.57 -16.344 -9.828 1 91.5 102 GLN A C 1
ATOM 751 O O . GLN A 1 102 ? -11.359 -17.438 -10.352 1 91.5 102 GLN A O 1
ATOM 756 N N . HIS A 1 103 ? -10.617 -15.531 -9.391 1 97.12 103 HIS A N 1
ATOM 757 C CA . HIS A 1 103 ? -9.227 -15.898 -9.602 1 97.12 103 HIS A CA 1
ATOM 758 C C . HIS A 1 103 ? -8.414 -15.727 -8.32 1 97.12 103 HIS A C 1
ATOM 760 O O . HIS A 1 103 ? -8.523 -14.695 -7.645 1 97.12 103 HIS A O 1
ATOM 766 N N . LEU A 1 104 ? -7.676 -16.734 -7.996 1 98.38 104 LEU A N 1
ATOM 767 C CA . LEU A 1 104 ? -6.699 -16.703 -6.914 1 98.38 104 LEU A CA 1
ATOM 768 C C . LEU A 1 104 ? -5.297 -16.984 -7.438 1 98.38 104 LEU A C 1
ATOM 770 O O . LEU A 1 104 ? -5.012 -18.109 -7.871 1 98.38 104 LEU A O 1
ATOM 774 N N . ILE A 1 105 ? -4.484 -15.984 -7.457 1 98.81 105 ILE A N 1
ATOM 775 C CA . ILE A 1 105 ? -3.096 -16.109 -7.895 1 98.81 105 ILE A CA 1
ATOM 776 C C . ILE A 1 105 ? -2.182 -16.234 -6.676 1 98.81 105 ILE A C 1
ATOM 778 O O . ILE A 1 105 ? -2.244 -15.406 -5.762 1 98.81 105 ILE A O 1
ATOM 782 N N . ILE A 1 106 ? -1.352 -17.219 -6.648 1 98.5 106 ILE A N 1
ATOM 783 C CA . ILE A 1 106 ? -0.431 -17.406 -5.531 1 98.5 106 ILE A CA 1
ATOM 784 C C . ILE A 1 106 ? 1.01 -17.328 -6.031 1 98.5 106 ILE A C 1
ATOM 786 O O . ILE A 1 106 ? 1.421 -18.109 -6.887 1 98.5 106 ILE A O 1
ATOM 790 N N . ASP A 1 107 ? 1.67 -16.344 -5.543 1 97.81 107 ASP A N 1
ATOM 791 C CA . ASP A 1 107 ? 3.123 -16.25 -5.652 1 97.81 107 ASP A CA 1
ATOM 792 C C . ASP A 1 107 ? 3.803 -16.797 -4.398 1 97.81 107 ASP A C 1
ATOM 794 O O . ASP A 1 107 ? 3.824 -16.125 -3.361 1 97.81 107 ASP A O 1
ATOM 798 N N . PRO A 1 108 ? 4.273 -18 -4.344 1 94 108 PRO A N 1
ATOM 799 C CA . PRO A 1 108 ? 4.723 -18.656 -3.109 1 94 108 PRO A CA 1
ATOM 800 C C . PRO A 1 108 ? 5.832 -17.891 -2.4 1 94 108 PRO A C 1
ATOM 802 O O . PRO A 1 108 ? 5.922 -17.922 -1.171 1 94 108 PRO A O 1
ATOM 805 N N . VAL A 1 109 ? 6.539 -17 -2.82 1 91.06 109 VAL A N 1
ATOM 806 C CA . VAL A 1 109 ? 7.621 -16.172 -2.297 1 91.06 109 VAL A CA 1
ATOM 807 C C . VAL A 1 109 ? 8.273 -16.859 -1.101 1 91.06 109 VAL A C 1
ATOM 809 O O . VAL A 1 109 ? 7.887 -16.625 0.047 1 91.06 109 VAL A O 1
ATOM 812 N N . MET A 1 110 ? 9.305 -17.641 -1.283 1 88.75 110 MET A N 1
ATOM 813 C CA . MET A 1 110 ? 9.914 -18.438 -0.225 1 88.75 110 MET A CA 1
ATOM 814 C C . MET A 1 110 ? 11.203 -17.781 0.271 1 88.75 110 MET A C 1
ATOM 816 O O . MET A 1 110 ? 11.633 -18.031 1.4 1 88.75 110 MET A O 1
ATOM 820 N N . VAL A 1 111 ? 11.859 -17.047 -0.631 1 84.81 111 VAL A N 1
ATOM 821 C CA . VAL A 1 111 ? 13.125 -16.391 -0.33 1 84.81 111 VAL A CA 1
ATOM 822 C C . VAL A 1 111 ? 13.117 -14.969 -0.899 1 84.81 111 VAL A C 1
ATOM 824 O O . VAL A 1 111 ? 12.555 -14.727 -1.968 1 84.81 111 VAL A O 1
ATOM 827 N N . SER A 1 112 ? 13.664 -14.031 -0.198 1 81.75 112 SER A N 1
ATOM 828 C CA . SER A 1 112 ? 13.75 -12.656 -0.68 1 81.75 112 SER A CA 1
ATOM 829 C C . SER A 1 112 ? 14.82 -12.523 -1.76 1 81.75 112 SER A C 1
ATOM 831 O O . SER A 1 112 ? 15.625 -13.43 -1.962 1 81.75 112 SER A O 1
ATOM 833 N N . THR A 1 113 ? 14.758 -11.391 -2.391 1 79.12 113 THR A N 1
ATOM 834 C CA . THR A 1 113 ? 15.781 -11.078 -3.383 1 79.12 113 THR A CA 1
ATOM 835 C C . THR A 1 113 ? 17.172 -11.078 -2.748 1 79.12 113 THR A C 1
ATOM 837 O O . THR A 1 113 ? 18.156 -11.445 -3.396 1 79.12 113 THR A O 1
ATOM 840 N N . SER A 1 114 ? 17.219 -10.742 -1.481 1 80.56 114 SER A N 1
ATOM 841 C CA . SER A 1 114 ? 18.5 -10.672 -0.779 1 80.56 114 SER A CA 1
ATOM 842 C C . SER A 1 114 ? 18.875 -12.031 -0.189 1 80.56 114 SER A C 1
ATOM 844 O O . SER A 1 114 ? 19.906 -12.164 0.472 1 80.56 114 SER A O 1
ATOM 846 N N . GLY A 1 115 ? 18.047 -12.969 -0.301 1 82.88 115 GLY A N 1
ATOM 847 C CA . GLY A 1 115 ? 18.375 -14.32 0.102 1 82.88 115 GLY A CA 1
ATOM 848 C C . GLY A 1 115 ? 17.812 -14.703 1.456 1 82.88 115 GLY A C 1
ATOM 849 O O . GLY A 1 115 ? 18.016 -15.82 1.93 1 82.88 115 GLY A O 1
ATOM 850 N N . CYS A 1 116 ? 17.094 -13.844 1.982 1 84.38 116 CYS A N 1
ATOM 851 C CA . CYS A 1 116 ? 16.5 -14.133 3.281 1 84.38 116 CYS A CA 1
ATOM 852 C C . CYS A 1 116 ? 15.312 -15.07 3.139 1 84.38 116 CYS A C 1
ATOM 854 O O . CYS A 1 116 ? 14.445 -14.867 2.283 1 84.38 116 CYS A O 1
ATOM 856 N N . ARG A 1 117 ? 15.328 -16.094 4.02 1 88.12 117 ARG A N 1
ATOM 857 C CA . ARG A 1 117 ? 14.188 -17.016 4.012 1 88.12 117 ARG A CA 1
ATOM 858 C C . ARG A 1 117 ? 12.93 -16.328 4.52 1 88.12 117 ARG A C 1
ATOM 860 O O . ARG A 1 117 ? 12.914 -15.773 5.621 1 88.12 117 ARG A O 1
ATOM 867 N N . LEU A 1 118 ? 11.883 -16.438 3.762 1 89.38 118 LEU A N 1
ATOM 868 C CA . LEU A 1 118 ? 10.656 -15.727 4.094 1 89.38 118 LEU A CA 1
ATOM 869 C C . LEU A 1 118 ? 9.555 -16.703 4.488 1 89.38 118 LEU A C 1
ATOM 871 O O . LEU A 1 118 ? 8.555 -16.297 5.09 1 89.38 118 LEU A O 1
ATOM 875 N N . MET A 1 119 ? 9.641 -17.938 4.188 1 91.5 119 MET A N 1
ATOM 876 C CA . MET A 1 119 ? 8.695 -18.984 4.598 1 91.5 119 MET A CA 1
ATOM 877 C C . MET A 1 119 ? 9.375 -20 5.508 1 91.5 119 MET A C 1
ATOM 879 O O . MET A 1 119 ? 10.406 -20.578 5.148 1 91.5 119 MET A O 1
ATOM 883 N N . GLN A 1 120 ? 8.766 -20.25 6.609 1 90.12 120 GLN A N 1
ATOM 884 C CA . GLN A 1 120 ? 9.305 -21.219 7.547 1 90.12 120 GLN A CA 1
ATOM 885 C C . GLN A 1 120 ? 9.172 -22.641 6.992 1 90.12 120 GLN A C 1
ATOM 887 O O . GLN A 1 120 ? 8.25 -22.922 6.219 1 90.12 120 GLN A O 1
ATOM 892 N N . GLU A 1 121 ? 10.039 -23.484 7.414 1 87.12 121 GLU A N 1
ATOM 893 C CA . GLU A 1 121 ? 10.094 -24.844 6.883 1 87.12 121 GLU A CA 1
ATOM 894 C C . GLU A 1 121 ? 8.805 -25.609 7.195 1 87.12 121 GLU A C 1
ATOM 896 O O . GLU A 1 121 ? 8.312 -26.375 6.359 1 87.12 121 GLU A O 1
ATOM 901 N N . ASP A 1 122 ? 8.359 -25.453 8.328 1 90.88 122 ASP A N 1
ATOM 902 C CA . ASP A 1 122 ? 7.184 -26.203 8.75 1 90.88 122 ASP A CA 1
ATOM 903 C C . ASP A 1 122 ? 5.914 -25.641 8.117 1 90.88 122 ASP A C 1
ATOM 905 O O . ASP A 1 122 ? 4.844 -26.234 8.219 1 90.88 122 ASP A O 1
ATOM 909 N N . ALA A 1 123 ? 6.066 -24.5 7.457 1 93.88 123 ALA A N 1
ATOM 910 C CA . ALA A 1 123 ? 4.906 -23.859 6.84 1 93.88 123 ALA A CA 1
ATOM 911 C C . ALA A 1 123 ? 4.637 -24.438 5.453 1 93.88 123 ALA A C 1
ATOM 913 O O . ALA A 1 123 ? 3.52 -24.328 4.938 1 93.88 123 ALA A O 1
ATOM 914 N N . LEU A 1 124 ? 5.641 -25.062 4.875 1 94.19 124 LEU A N 1
ATOM 915 C CA . LEU A 1 124 ? 5.551 -25.547 3.5 1 94.19 124 LEU A CA 1
ATOM 916 C C . LEU A 1 124 ? 4.473 -26.609 3.365 1 94.19 124 LEU A C 1
ATOM 918 O O . LEU A 1 124 ? 3.725 -26.625 2.387 1 94.19 124 LEU A O 1
ATOM 922 N N . SER A 1 125 ? 4.41 -27.5 4.301 1 95.19 125 SER A N 1
ATOM 923 C CA . SER A 1 125 ? 3.447 -28.594 4.238 1 95.19 125 SER A CA 1
ATOM 924 C C . SER A 1 125 ? 2.016 -28.062 4.211 1 95.19 125 SER A C 1
ATOM 926 O O . SER A 1 125 ? 1.197 -28.516 3.41 1 95.19 125 SER A O 1
ATOM 928 N N . ILE A 1 126 ? 1.71 -27.109 5.066 1 96.25 126 ILE A N 1
ATOM 929 C CA . ILE A 1 126 ? 0.362 -26.562 5.141 1 96.25 126 ILE A CA 1
ATOM 930 C C . ILE A 1 126 ? 0.077 -25.734 3.895 1 96.25 126 ILE A C 1
ATOM 932 O O . ILE A 1 126 ? -1.055 -25.703 3.404 1 96.25 126 ILE A O 1
ATOM 936 N N . PHE A 1 127 ? 1.088 -25.094 3.438 1 97.19 127 PHE A N 1
ATOM 937 C CA . PHE A 1 127 ? 0.964 -24.344 2.191 1 97.19 127 PHE A CA 1
ATOM 938 C C . PHE A 1 127 ? 0.509 -25.25 1.058 1 97.19 127 PHE A C 1
ATOM 940 O O . PHE A 1 127 ? -0.448 -24.938 0.348 1 97.19 127 PHE A O 1
ATOM 947 N N . ILE A 1 128 ? 1.131 -26.375 0.948 1 96.25 128 ILE A N 1
ATOM 948 C CA . ILE A 1 128 ? 0.879 -27.328 -0.127 1 96.25 128 ILE A CA 1
ATOM 949 C C . ILE A 1 128 ? -0.48 -27.984 0.08 1 96.25 128 ILE A C 1
ATOM 951 O O . ILE A 1 128 ? -1.237 -28.188 -0.875 1 96.25 128 ILE A O 1
ATOM 955 N N . GLN A 1 129 ? -0.867 -28.219 1.263 1 96.44 129 GLN A N 1
ATOM 956 C CA . GLN A 1 129 ? -2.051 -29.016 1.56 1 96.44 129 GLN A CA 1
ATOM 957 C C . GLN A 1 129 ? -3.309 -28.156 1.579 1 96.44 129 GLN A C 1
ATOM 959 O O . GLN A 1 129 ? -4.379 -28.594 1.159 1 96.44 129 GLN A O 1
ATOM 964 N N . GLU A 1 130 ? -3.105 -26.922 2.039 1 96.94 130 GLU A N 1
ATOM 965 C CA . GLU A 1 130 ? -4.316 -26.172 2.375 1 96.94 130 GLU A CA 1
ATOM 966 C C . GLU A 1 130 ? -4.484 -24.953 1.472 1 96.94 130 GLU A C 1
ATOM 968 O O . GLU A 1 130 ? -5.605 -24.531 1.202 1 96.94 130 GLU A O 1
ATOM 973 N N . LEU A 1 131 ? -3.441 -24.375 1.021 1 97.31 131 LEU A N 1
ATOM 974 C CA . LEU A 1 131 ? -3.537 -23.109 0.299 1 97.31 131 LEU A CA 1
ATOM 975 C C . LEU A 1 131 ? -3.377 -23.328 -1.202 1 97.31 131 LEU A C 1
ATOM 977 O O . LEU A 1 131 ? -4.188 -22.844 -1.994 1 97.31 131 LEU A O 1
ATOM 981 N N . LEU A 1 132 ? -2.42 -24.109 -1.594 1 96.75 132 LEU A N 1
ATOM 982 C CA . LEU A 1 132 ? -2.053 -24.312 -2.99 1 96.75 132 LEU A CA 1
ATOM 983 C C . LEU A 1 132 ? -3.232 -24.859 -3.791 1 96.75 132 LEU A C 1
ATOM 985 O O . LEU A 1 132 ? -3.473 -24.422 -4.918 1 96.75 132 LEU A O 1
ATOM 989 N N . PRO A 1 133 ? -4.047 -25.766 -3.242 1 96.06 133 PRO A N 1
ATOM 990 C CA . PRO A 1 133 ? -5.148 -26.328 -4.023 1 96.06 133 PRO A CA 1
ATOM 991 C C . PRO A 1 133 ? -6.219 -25.297 -4.371 1 96.06 133 PRO A C 1
ATOM 993 O O . PRO A 1 133 ? -7.043 -25.531 -5.258 1 96.06 133 PRO A O 1
ATOM 996 N N . LEU A 1 134 ? -6.223 -24.141 -3.662 1 96.62 134 LEU A N 1
ATOM 997 C CA . LEU A 1 134 ? -7.219 -23.109 -3.914 1 96.62 134 LEU A CA 1
ATOM 998 C C . LEU A 1 134 ? -6.809 -22.234 -5.102 1 96.62 134 LEU A C 1
ATOM 1000 O O . LEU A 1 134 ? -7.625 -21.484 -5.629 1 96.62 134 LEU A O 1
ATOM 1004 N N . ALA A 1 135 ? -5.605 -22.375 -5.586 1 96.75 135 ALA A N 1
ATOM 1005 C CA . ALA A 1 135 ? -5.012 -21.453 -6.543 1 96.75 135 ALA A CA 1
ATOM 1006 C C . ALA A 1 135 ? -5.562 -21.688 -7.949 1 96.75 135 ALA A C 1
ATOM 1008 O O . ALA A 1 135 ? -5.609 -22.828 -8.422 1 96.75 135 ALA A O 1
ATOM 1009 N N . THR A 1 136 ? -5.98 -20.578 -8.555 1 97 136 THR A N 1
ATOM 1010 C CA . THR A 1 136 ? -6.188 -20.609 -9.992 1 97 136 THR A CA 1
ATOM 1011 C C . THR A 1 136 ? -4.852 -20.672 -10.727 1 97 136 THR A C 1
ATOM 1013 O O . THR A 1 136 ? -4.703 -21.438 -11.688 1 97 136 THR A O 1
ATOM 1016 N N . LEU A 1 137 ? -3.9 -19.953 -10.273 1 97.88 137 LEU A N 1
ATOM 1017 C CA . LEU A 1 137 ? -2.572 -19.859 -10.867 1 97.88 137 LEU A CA 1
ATOM 1018 C C . LEU A 1 137 ? -1.495 -19.828 -9.789 1 97.88 137 LEU A C 1
ATOM 1020 O O . LEU A 1 137 ? -1.604 -19.078 -8.82 1 97.88 137 LEU A O 1
ATOM 1024 N N . LEU A 1 138 ? -0.512 -20.672 -9.906 1 97.94 138 LEU A N 1
ATOM 1025 C CA . LEU A 1 138 ? 0.708 -20.625 -9.109 1 97.94 138 LEU A CA 1
ATOM 1026 C C . LEU A 1 138 ? 1.885 -20.125 -9.938 1 97.94 138 LEU A C 1
ATOM 1028 O O . LEU A 1 138 ? 2.072 -20.547 -11.078 1 97.94 138 LEU A O 1
ATOM 1032 N N . THR A 1 139 ? 2.76 -19.203 -9.328 1 97.94 139 THR A N 1
ATOM 1033 C CA . THR A 1 139 ? 3.807 -18.578 -10.133 1 97.94 139 THR A CA 1
ATOM 1034 C C . THR A 1 139 ? 5.18 -18.812 -9.508 1 97.94 139 THR A C 1
ATOM 1036 O O . THR A 1 139 ? 5.91 -17.859 -9.227 1 97.94 139 THR A O 1
ATOM 1039 N N . PRO A 1 140 ? 5.66 -19.984 -9.422 1 96.62 140 PRO A N 1
ATOM 1040 C CA . PRO A 1 140 ? 6.969 -20.266 -8.828 1 96.62 140 PRO A CA 1
ATOM 1041 C C . PRO A 1 140 ? 8.125 -19.922 -9.758 1 96.62 140 PRO A C 1
ATOM 1043 O O . PRO A 1 140 ? 8 -20.062 -10.984 1 96.62 140 PRO A O 1
ATOM 1046 N N . ASN A 1 141 ? 9.211 -19.422 -9.148 1 93.75 141 ASN A N 1
ATOM 1047 C CA . ASN A 1 141 ? 10.469 -19.438 -9.883 1 93.75 141 ASN A CA 1
ATOM 1048 C C . ASN A 1 141 ? 11.125 -20.812 -9.859 1 93.75 141 ASN A C 1
ATOM 1050 O O . ASN A 1 141 ? 10.562 -21.766 -9.297 1 93.75 141 ASN A O 1
ATOM 1054 N N . ILE A 1 142 ? 12.25 -21 -10.5 1 92.94 142 ILE A N 1
ATOM 1055 C CA . ILE A 1 142 ? 12.859 -22.312 -10.68 1 92.94 142 ILE A CA 1
ATOM 1056 C C . ILE A 1 142 ? 13.195 -22.922 -9.312 1 92.94 142 ILE A C 1
ATOM 1058 O O . ILE A 1 142 ? 12.805 -24.047 -9.016 1 92.94 142 ILE A O 1
ATOM 1062 N N . PRO A 1 143 ? 13.875 -22.141 -8.375 1 93 143 PRO A N 1
ATOM 1063 C CA . PRO A 1 143 ? 14.148 -22.734 -7.062 1 93 143 PRO A CA 1
ATOM 1064 C C . PRO A 1 143 ? 12.875 -23.125 -6.316 1 93 143 PRO A C 1
ATOM 1066 O O . PRO A 1 143 ? 12.836 -24.188 -5.684 1 93 143 PRO A O 1
ATOM 1069 N N . GLU A 1 144 ? 11.867 -22.328 -6.375 1 94.94 144 GLU A N 1
ATOM 1070 C CA . GLU A 1 144 ? 10.594 -22.641 -5.727 1 94.94 144 GLU A CA 1
ATOM 1071 C C . GLU A 1 144 ? 9.914 -23.844 -6.375 1 94.94 144 GLU A C 1
ATOM 1073 O O . GLU A 1 144 ? 9.359 -24.688 -5.684 1 94.94 144 GLU A O 1
ATOM 1078 N N . ALA A 1 145 ? 9.984 -23.891 -7.699 1 95.25 145 ALA A N 1
ATOM 1079 C CA . ALA A 1 145 ? 9.414 -25.016 -8.43 1 95.25 145 ALA A CA 1
ATOM 1080 C C . ALA A 1 145 ? 10.109 -26.328 -8.047 1 95.25 145 ALA A C 1
ATOM 1082 O O . ALA A 1 145 ? 9.461 -27.359 -7.926 1 95.25 145 ALA A O 1
ATOM 1083 N N . GLU A 1 146 ? 11.438 -26.219 -7.906 1 96.06 146 GLU A N 1
ATOM 1084 C CA . GLU A 1 146 ? 12.195 -27.391 -7.5 1 96.06 146 GLU A CA 1
ATOM 1085 C C . GLU A 1 146 ? 11.75 -27.891 -6.133 1 96.06 146 GLU A C 1
ATOM 1087 O O . GLU A 1 146 ? 11.594 -29.109 -5.934 1 96.06 146 GLU A O 1
ATOM 1092 N N . ILE A 1 147 ? 11.484 -26.984 -5.27 1 94.69 147 ILE A N 1
ATOM 1093 C CA . ILE A 1 147 ? 11.047 -27.328 -3.92 1 94.69 147 ILE A CA 1
ATOM 1094 C C . ILE A 1 147 ? 9.656 -27.969 -3.977 1 94.69 147 ILE A C 1
ATOM 1096 O O . ILE A 1 147 ? 9.43 -29.016 -3.385 1 94.69 147 ILE A O 1
ATOM 1100 N N . LEU A 1 148 ? 8.758 -27.406 -4.688 1 95.75 148 LEU A N 1
ATOM 1101 C CA . LEU A 1 148 ? 7.367 -27.844 -4.746 1 95.75 148 LEU A CA 1
ATOM 1102 C C . LEU A 1 148 ? 7.25 -29.172 -5.48 1 95.75 148 LEU A C 1
ATOM 1104 O O . LEU A 1 148 ? 6.441 -30.031 -5.102 1 95.75 148 LEU A O 1
ATOM 1108 N N . ALA A 1 149 ? 8.062 -29.344 -6.48 1 95.69 149 ALA A N 1
ATOM 1109 C CA . ALA A 1 149 ? 7.996 -30.531 -7.309 1 95.69 149 ALA A CA 1
ATOM 1110 C C . ALA A 1 149 ? 8.82 -31.672 -6.703 1 95.69 149 ALA A C 1
ATOM 1112 O O . ALA A 1 149 ? 8.656 -32.844 -7.07 1 95.69 149 ALA A O 1
ATOM 1113 N N . GLY A 1 150 ? 9.758 -31.328 -5.789 1 95.38 150 GLY A N 1
ATOM 1114 C CA . GLY A 1 150 ? 10.648 -32.312 -5.223 1 95.38 150 GLY A CA 1
ATOM 1115 C C . GLY A 1 150 ? 11.648 -32.875 -6.227 1 95.38 150 GLY A C 1
ATOM 1116 O O . GLY A 1 150 ? 11.953 -34.062 -6.227 1 95.38 150 GLY A O 1
ATOM 1117 N N . MET A 1 151 ? 12.094 -32.062 -7.172 1 96 151 MET A N 1
ATOM 1118 C CA . MET A 1 151 ? 13.047 -32.469 -8.195 1 96 151 MET A CA 1
ATOM 1119 C C . MET A 1 151 ? 13.875 -31.297 -8.695 1 96 151 MET A C 1
ATOM 1121 O O . MET A 1 151 ? 13.445 -30.141 -8.594 1 96 151 MET A O 1
ATOM 1125 N N . LYS A 1 152 ? 15.008 -31.516 -9.25 1 95.62 152 LYS A N 1
ATOM 1126 C CA . LYS A 1 152 ? 15.844 -30.5 -9.867 1 95.62 152 LYS A CA 1
ATOM 1127 C C . LYS A 1 152 ? 15.375 -30.172 -11.281 1 95.62 152 LYS A C 1
ATOM 1129 O O . LYS A 1 152 ? 14.859 -31.047 -11.984 1 95.62 152 LYS A O 1
ATOM 1134 N N . ILE A 1 153 ? 15.484 -28.984 -11.672 1 93.56 153 ILE A N 1
ATOM 1135 C CA . ILE A 1 153 ? 15.133 -28.516 -13.008 1 93.56 153 ILE A CA 1
ATOM 1136 C C . ILE A 1 153 ? 16.391 -28.062 -13.742 1 93.56 153 ILE A C 1
ATOM 1138 O O . ILE A 1 153 ? 17 -27.047 -13.398 1 93.56 153 ILE A O 1
ATOM 1142 N N . GLN A 1 154 ? 16.797 -28.781 -14.734 1 91.31 154 GLN A N 1
ATOM 1143 C CA . GLN A 1 154 ? 18.047 -28.5 -15.406 1 91.31 154 GLN A CA 1
ATOM 1144 C C . GLN A 1 154 ? 17.828 -28.234 -16.891 1 91.31 154 GLN A C 1
ATOM 1146 O O . GLN A 1 154 ? 18.719 -27.734 -17.578 1 91.31 154 GLN A O 1
ATOM 1151 N N . ASN A 1 155 ? 16.688 -28.641 -17.406 1 88.31 155 ASN A N 1
ATOM 1152 C CA . ASN A 1 155 ? 16.344 -28.453 -18.812 1 88.31 155 ASN A CA 1
ATOM 1153 C C . ASN A 1 155 ? 14.844 -28.281 -19.016 1 88.31 155 ASN A C 1
ATOM 1155 O O . ASN A 1 155 ? 14.078 -28.266 -18.062 1 88.31 155 ASN A O 1
ATOM 1159 N N . LYS A 1 156 ? 14.414 -28.109 -20.234 1 86.88 156 LYS A N 1
ATOM 1160 C CA . LYS A 1 156 ? 13.016 -27.844 -20.578 1 86.88 156 LYS A CA 1
ATOM 1161 C C . LYS A 1 156 ? 12.141 -29.031 -20.203 1 86.88 156 LYS A C 1
ATOM 1163 O O . LYS A 1 156 ? 10.992 -28.859 -19.781 1 86.88 156 LYS A O 1
ATOM 1168 N N . GLU A 1 157 ? 12.648 -30.203 -20.453 1 90.56 157 GLU A N 1
ATOM 1169 C CA . GLU A 1 157 ? 11.898 -31.391 -20.094 1 90.56 157 GLU A CA 1
ATOM 1170 C C . GLU A 1 157 ? 11.625 -31.438 -18.594 1 90.56 157 GLU A C 1
ATOM 1172 O O . GLU A 1 157 ? 10.539 -31.844 -18.172 1 90.56 157 GLU A O 1
ATOM 1177 N N . ASP A 1 158 ? 12.656 -31 -17.828 1 93 158 ASP A N 1
ATOM 1178 C CA . ASP A 1 158 ? 12.492 -30.953 -16.375 1 93 158 ASP A CA 1
ATOM 1179 C C . ASP A 1 158 ? 11.398 -29.969 -15.977 1 93 158 ASP A C 1
ATOM 1181 O O . ASP A 1 158 ? 10.688 -30.188 -14.992 1 93 158 ASP A O 1
ATOM 1185 N N . ILE A 1 159 ? 11.281 -28.891 -16.75 1 92.62 159 ILE A N 1
ATOM 1186 C CA . ILE A 1 159 ? 10.258 -27.891 -16.469 1 92.62 159 ILE A CA 1
ATOM 1187 C C . ILE A 1 159 ? 8.875 -28.516 -16.609 1 92.62 159 ILE A C 1
ATOM 1189 O O . ILE A 1 159 ? 8.008 -28.312 -15.758 1 92.62 159 ILE A O 1
ATOM 1193 N N . GLN A 1 160 ? 8.664 -29.234 -17.641 1 90.88 160 GLN A N 1
ATOM 1194 C CA . GLN A 1 160 ? 7.383 -29.891 -17.875 1 90.88 160 GLN A CA 1
ATOM 1195 C C . GLN A 1 160 ? 7.07 -30.891 -16.75 1 90.88 160 GLN A C 1
ATOM 1197 O O . GLN A 1 160 ? 5.945 -30.922 -16.25 1 90.88 160 GLN A O 1
ATOM 1202 N N . ASN A 1 161 ? 8.078 -31.688 -16.406 1 93.56 161 ASN A N 1
ATOM 1203 C CA . ASN A 1 161 ? 7.887 -32.688 -15.352 1 93.56 161 ASN A CA 1
ATOM 1204 C C . ASN A 1 161 ? 7.566 -32 -14.016 1 93.56 161 ASN A C 1
ATOM 1206 O O . ASN A 1 161 ? 6.707 -32.5 -13.273 1 93.56 161 ASN A O 1
ATOM 1210 N N . ALA A 1 162 ? 8.32 -30.969 -13.75 1 94.31 162 ALA A N 1
ATOM 1211 C CA . ALA A 1 162 ? 8.086 -30.234 -12.516 1 94.31 162 ALA A CA 1
ATOM 1212 C C . ALA A 1 162 ? 6.68 -29.641 -12.492 1 94.31 162 ALA A C 1
ATOM 1214 O O . ALA A 1 162 ? 5.988 -29.703 -11.469 1 94.31 162 ALA A O 1
ATOM 1215 N N . ALA A 1 163 ? 6.266 -29.047 -13.586 1 94.25 163 ALA A N 1
ATOM 1216 C CA . ALA A 1 163 ? 4.938 -28.453 -13.688 1 94.25 163 ALA A CA 1
ATOM 1217 C C . ALA A 1 163 ? 3.846 -29.5 -13.469 1 94.25 163 ALA A C 1
ATOM 1219 O O . ALA A 1 163 ? 2.842 -29.219 -12.805 1 94.25 163 ALA A O 1
ATOM 1220 N N . LEU A 1 164 ? 4.008 -30.641 -14.062 1 93.06 164 LEU A N 1
ATOM 1221 C CA . LEU A 1 164 ? 3.057 -31.734 -13.891 1 93.06 164 LEU A CA 1
ATOM 1222 C C . LEU A 1 164 ? 2.969 -32.156 -12.43 1 93.06 164 LEU A C 1
ATOM 1224 O O . LEU A 1 164 ? 1.872 -32.375 -11.898 1 93.06 164 LEU A O 1
ATOM 1228 N N . ALA A 1 165 ? 4.148 -32.281 -11.812 1 94.56 165 ALA A N 1
ATOM 1229 C CA . ALA A 1 165 ? 4.188 -32.656 -10.406 1 94.56 165 ALA A CA 1
ATOM 1230 C C . ALA A 1 165 ? 3.463 -31.641 -9.539 1 94.56 165 ALA A C 1
ATOM 1232 O O . ALA A 1 165 ? 2.713 -32 -8.633 1 94.56 165 ALA A O 1
ATOM 1233 N N . ILE A 1 166 ? 3.689 -30.375 -9.805 1 95.38 166 ILE A N 1
ATOM 1234 C CA . ILE A 1 166 ? 3.082 -29.297 -9.039 1 95.38 166 ILE A CA 1
ATOM 1235 C C . ILE A 1 166 ? 1.574 -29.281 -9.281 1 95.38 166 ILE A C 1
ATOM 1237 O O . ILE A 1 166 ? 0.796 -29.031 -8.352 1 95.38 166 ILE A O 1
ATOM 1241 N N . SER A 1 167 ? 1.163 -29.484 -10.516 1 93.88 167 SER A N 1
ATOM 1242 C CA . SER A 1 167 ? -0.259 -29.469 -10.836 1 93.88 167 SER A CA 1
ATOM 1243 C C . SER A 1 167 ? -1.014 -30.547 -10.055 1 93.88 167 SER A C 1
ATOM 1245 O O . SER A 1 167 ? -2.184 -30.359 -9.711 1 93.88 167 SER A O 1
ATOM 1247 N N . LYS A 1 168 ? -0.429 -31.641 -9.758 1 93.62 168 LYS A N 1
ATOM 1248 C CA . LYS A 1 168 ? -1.044 -32.719 -9.016 1 93.62 168 LYS A CA 1
ATOM 1249 C C . LYS A 1 168 ? -1.311 -32.344 -7.566 1 93.62 168 LYS A C 1
ATOM 1251 O O . LYS A 1 168 ? -2.076 -33 -6.867 1 93.62 168 LYS A O 1
ATOM 1256 N N . LEU A 1 169 ? -0.649 -31.25 -7.188 1 93.81 169 LEU A N 1
ATOM 1257 C CA . LEU A 1 169 ? -0.872 -30.766 -5.832 1 93.81 169 LEU A CA 1
ATOM 1258 C C . LEU A 1 169 ? -2.184 -29.984 -5.746 1 93.81 169 LEU A C 1
ATOM 1260 O O . LEU A 1 169 ? -2.627 -29.625 -4.652 1 93.81 169 LEU A O 1
ATOM 1264 N N . GLY A 1 170 ? -2.83 -29.641 -6.93 1 91.88 170 GLY A N 1
ATOM 1265 C CA . GLY A 1 170 ? -4.199 -29.156 -6.875 1 91.88 170 GLY A CA 1
ATOM 1266 C C . GLY A 1 170 ? -4.387 -27.828 -7.582 1 91.88 170 GLY A C 1
ATOM 1267 O O . GLY A 1 170 ? -5.512 -27.344 -7.707 1 91.88 170 GLY A O 1
ATOM 1268 N N . CYS A 1 171 ? -3.33 -27.203 -8.016 1 91.44 171 CYS A N 1
ATOM 1269 C CA . CYS A 1 171 ? -3.506 -25.922 -8.703 1 91.44 171 CYS A CA 1
ATOM 1270 C C . CYS A 1 171 ? -3.848 -26.141 -10.172 1 91.44 171 CYS A C 1
ATOM 1272 O O . CYS A 1 171 ? -3.371 -27.094 -10.789 1 91.44 171 CYS A O 1
ATOM 1274 N N . LYS A 1 172 ? -4.633 -25.25 -10.711 1 90.44 172 LYS A N 1
ATOM 1275 C CA . LYS A 1 172 ? -5.105 -25.375 -12.086 1 90.44 172 LYS A CA 1
ATOM 1276 C C . LYS A 1 172 ? -4.02 -24.984 -13.086 1 90.44 172 LYS A C 1
ATOM 1278 O O . LYS A 1 172 ? -3.789 -25.688 -14.07 1 90.44 172 LYS A O 1
ATOM 1283 N N . TYR A 1 173 ? -3.457 -23.812 -12.883 1 96.12 173 TYR A N 1
ATOM 1284 C CA . TYR A 1 173 ? -2.398 -23.281 -13.742 1 96.12 173 TYR A CA 1
ATOM 1285 C C . TYR A 1 173 ? -1.094 -23.141 -12.969 1 96.12 173 TYR A C 1
ATOM 1287 O O . TYR A 1 173 ? -1.099 -22.766 -11.797 1 96.12 173 TYR A O 1
ATOM 1295 N N . VAL A 1 174 ? 0.017 -23.5 -13.625 1 97 174 VAL A N 1
ATOM 1296 C CA . VAL A 1 174 ? 1.349 -23.297 -13.062 1 97 174 VAL A CA 1
ATOM 1297 C C . VAL A 1 174 ? 2.215 -22.516 -14.047 1 97 174 VAL A C 1
ATOM 1299 O O . VAL A 1 174 ? 2.455 -22.969 -15.172 1 97 174 VAL A O 1
ATOM 1302 N N . LEU A 1 175 ? 2.562 -21.344 -13.672 1 97.38 175 LEU A N 1
ATOM 1303 C CA . LEU A 1 175 ? 3.502 -20.531 -14.445 1 97.38 175 LEU A CA 1
ATOM 1304 C C . LEU A 1 175 ? 4.895 -20.578 -13.828 1 97.38 175 LEU A C 1
ATOM 1306 O O . LEU A 1 175 ? 5.18 -19.844 -12.875 1 97.38 175 LEU A O 1
ATOM 1310 N N . ILE A 1 176 ? 5.793 -21.406 -14.367 1 95.56 176 ILE A N 1
ATOM 1311 C CA . ILE A 1 176 ? 7.164 -21.469 -13.867 1 95.56 176 ILE A CA 1
ATOM 1312 C C . ILE A 1 176 ? 7.996 -20.359 -14.492 1 95.56 176 ILE A C 1
ATOM 1314 O O . ILE A 1 176 ? 8.172 -20.312 -15.711 1 95.56 176 ILE A O 1
ATOM 1318 N N . LYS A 1 177 ? 8.367 -19.531 -13.656 1 92.38 177 LYS A N 1
ATOM 1319 C CA . LYS A 1 177 ? 9.156 -18.375 -14.102 1 92.38 177 LYS A CA 1
ATOM 1320 C C . LYS A 1 177 ? 10.633 -18.734 -14.234 1 92.38 177 LYS A C 1
ATOM 1322 O O . LYS A 1 177 ? 11.219 -19.344 -13.328 1 92.38 177 LYS A O 1
ATOM 1327 N N . GLY A 1 178 ? 11.07 -18.781 -15.578 1 75.31 178 GLY A N 1
ATOM 1328 C CA . GLY A 1 178 ? 12.383 -19.281 -15.953 1 75.31 178 GLY A CA 1
ATOM 1329 C C . GLY A 1 178 ? 13.438 -18.203 -16.047 1 75.31 178 GLY A C 1
ATOM 1330 O O . GLY A 1 178 ? 13.359 -17.328 -16.906 1 75.31 178 GLY A O 1
ATOM 1331 N N . GLY A 1 179 ? 14 -17.734 -14.953 1 57.03 179 GLY A N 1
ATOM 1332 C CA . GLY A 1 179 ? 15.164 -16.859 -15.031 1 57.03 179 GLY A CA 1
ATOM 1333 C C . GLY A 1 179 ? 16.172 -17.297 -16.078 1 57.03 179 GLY A C 1
ATOM 1334 O O . GLY A 1 179 ? 15.852 -18.125 -16.953 1 57.03 179 GLY A O 1
ATOM 1335 N N . HIS A 1 180 ? 17.578 -17.422 -15.68 1 51.59 180 HIS A N 1
ATOM 1336 C CA . HIS A 1 180 ? 18.906 -17.344 -16.266 1 51.59 180 HIS A CA 1
ATOM 1337 C C . HIS A 1 180 ? 19.219 -18.594 -17.078 1 51.59 180 HIS A C 1
ATOM 1339 O O . HIS A 1 180 ? 20.328 -19.125 -17 1 51.59 180 HIS A O 1
ATOM 1345 N N . PHE A 1 181 ? 18.312 -19.203 -17.562 1 50.5 181 PHE A N 1
ATOM 1346 C CA . PHE A 1 181 ? 19.016 -20.141 -18.422 1 50.5 181 PHE A CA 1
ATOM 1347 C C . PHE A 1 181 ? 20.031 -19.422 -19.297 1 50.5 181 PHE A C 1
ATOM 1349 O O . PHE A 1 181 ? 19.906 -18.219 -19.547 1 50.5 181 PHE A O 1
ATOM 1356 N N . GLN A 1 182 ? 21.172 -20.031 -19.547 1 47.75 182 GLN A N 1
ATOM 1357 C CA . GLN A 1 182 ? 22.453 -19.609 -20.094 1 47.75 182 GLN A CA 1
ATOM 1358 C C . GLN A 1 182 ? 22.266 -18.5 -21.125 1 47.75 182 GLN A C 1
ATOM 1360 O O . GLN A 1 182 ? 23.234 -17.812 -21.484 1 47.75 182 GLN A O 1
ATOM 1365 N N . GLY A 1 183 ? 20.969 -18.188 -21.469 1 52.66 183 GLY A N 1
ATOM 1366 C CA . GLY A 1 183 ? 20.922 -17.281 -22.594 1 52.66 183 GLY A CA 1
ATOM 1367 C C . GLY A 1 183 ? 20.25 -15.953 -22.281 1 52.66 183 GLY A C 1
ATOM 1368 O O . GLY A 1 183 ? 19.875 -15.703 -21.125 1 52.66 183 GLY A O 1
ATOM 1369 N N . ALA A 1 184 ? 20.281 -14.875 -23.172 1 55.91 184 ALA A N 1
ATOM 1370 C CA . ALA A 1 184 ? 19.828 -13.492 -23.219 1 55.91 184 ALA A CA 1
ATOM 1371 C C . ALA A 1 184 ? 18.328 -13.398 -22.938 1 55.91 184 ALA A C 1
ATOM 1373 O O . ALA A 1 184 ? 17.828 -12.344 -22.547 1 55.91 184 ALA A O 1
ATOM 1374 N N . GLU A 1 185 ? 17.469 -14.484 -22.891 1 66.56 185 GLU A N 1
ATOM 1375 C CA . GLU A 1 185 ? 16.016 -14.352 -22.797 1 66.56 185 GLU A CA 1
ATOM 1376 C C . GLU A 1 185 ? 15.477 -15.023 -21.547 1 66.56 185 GLU A C 1
ATOM 1378 O O . GLU A 1 185 ? 15.977 -16.062 -21.125 1 66.56 185 GLU A O 1
ATOM 1383 N N . LYS A 1 186 ? 14.578 -14.258 -20.781 1 81.56 186 LYS A N 1
ATOM 1384 C CA . LYS A 1 186 ? 13.812 -14.844 -19.688 1 81.56 186 LYS A CA 1
ATOM 1385 C C . LYS A 1 186 ? 12.5 -15.453 -20.203 1 81.56 186 LYS A C 1
ATOM 1387 O O . LYS A 1 186 ? 11.688 -14.758 -20.812 1 81.56 186 LYS A O 1
ATOM 1392 N N . ILE A 1 187 ? 12.414 -16.812 -20.156 1 88.94 187 ILE A N 1
ATOM 1393 C CA . ILE A 1 187 ? 11.219 -17.484 -20.641 1 88.94 187 ILE A CA 1
ATOM 1394 C C . ILE A 1 187 ? 10.43 -18.047 -19.469 1 88.94 187 ILE A C 1
ATOM 1396 O O . ILE A 1 187 ? 10.992 -18.703 -18.594 1 88.94 187 ILE A O 1
ATOM 1400 N N . ASP A 1 188 ? 9.18 -17.656 -19.375 1 93.69 188 ASP A N 1
ATOM 1401 C CA . ASP A 1 188 ? 8.242 -18.266 -18.438 1 93.69 188 ASP A CA 1
ATOM 1402 C C . ASP A 1 188 ? 7.391 -19.328 -19.125 1 93.69 188 ASP A C 1
ATOM 1404 O O . ASP A 1 188 ? 7.086 -19.219 -20.312 1 93.69 188 ASP A O 1
ATOM 1408 N N . TYR A 1 189 ? 7.074 -20.375 -18.391 1 93.75 189 TYR A N 1
ATOM 1409 C CA . TYR A 1 189 ? 6.34 -21.5 -18.938 1 93.75 189 TYR A CA 1
ATOM 1410 C C . TYR A 1 189 ? 5.027 -21.719 -18.203 1 93.75 189 TYR A C 1
ATOM 1412 O O . TYR A 1 189 ? 5.02 -21.906 -16.984 1 93.75 189 TYR A O 1
ATOM 1420 N N . LEU A 1 190 ? 3.959 -21.672 -18.969 1 96.44 190 LEU A N 1
ATOM 1421 C CA . LEU A 1 190 ? 2.641 -21.922 -18.391 1 96.44 190 LEU A CA 1
ATOM 1422 C C . LEU A 1 190 ? 2.184 -23.344 -18.672 1 96.44 190 LEU A C 1
ATOM 1424 O O . LEU A 1 190 ? 2.195 -23.797 -19.812 1 96.44 190 LEU A O 1
ATOM 1428 N N . PHE A 1 191 ? 1.852 -24.016 -17.594 1 94.19 191 PHE A N 1
ATOM 1429 C CA . PHE A 1 191 ? 1.289 -25.359 -17.688 1 94.19 191 PHE A CA 1
ATOM 1430 C C . PHE A 1 191 ? -0.173 -25.359 -17.25 1 94.19 191 PHE A C 1
ATOM 1432 O O . PHE A 1 191 ? -0.525 -24.766 -16.234 1 94.19 191 PHE A O 1
ATOM 1439 N N . GLU A 1 192 ? -1.034 -25.875 -18.125 1 91.5 192 GLU A N 1
ATOM 1440 C CA . GLU A 1 192 ? -2.438 -26.141 -17.828 1 91.5 192 GLU A CA 1
ATOM 1441 C C . GLU A 1 192 ? -2.752 -27.625 -17.938 1 91.5 192 GLU A C 1
ATOM 1443 O O . GLU A 1 192 ? -2.641 -28.203 -19.031 1 91.5 192 GLU A O 1
ATOM 1448 N N . ASP A 1 193 ? -3.184 -28.266 -16.969 1 80.56 193 ASP A N 1
ATOM 1449 C CA . ASP A 1 193 ? -3.432 -29.703 -16.938 1 80.56 193 ASP A CA 1
ATOM 1450 C C . ASP A 1 193 ? -3.98 -30.203 -18.266 1 80.56 193 ASP A C 1
ATOM 1452 O O . ASP A 1 193 ? -5.082 -29.828 -18.672 1 80.56 193 ASP A O 1
ATOM 1456 N N . GLY A 1 194 ? -3.191 -31.047 -18.875 1 73.56 194 GLY A N 1
ATOM 1457 C CA . GLY A 1 194 ? -3.604 -31.703 -20.109 1 73.56 194 GLY A CA 1
ATOM 1458 C C . GLY A 1 194 ? -3.297 -30.891 -21.344 1 73.56 194 GLY A C 1
ATOM 1459 O O . GLY A 1 194 ? -3.506 -31.344 -22.469 1 73.56 194 GLY A O 1
ATOM 1460 N N . LYS A 1 195 ? -2.871 -29.641 -21.172 1 80.44 195 LYS A N 1
ATOM 1461 C CA . LYS A 1 195 ? -2.559 -28.797 -22.328 1 80.44 195 LYS A CA 1
ATOM 1462 C C . LYS A 1 195 ? -1.05 -28.656 -22.516 1 80.44 195 LYS A C 1
ATOM 1464 O O . LYS A 1 195 ? -0.283 -28.875 -21.562 1 80.44 195 LYS A O 1
ATOM 1469 N N . PRO A 1 196 ? -0.714 -28.438 -23.797 1 78.88 196 PRO A N 1
ATOM 1470 C CA . PRO A 1 196 ? 0.702 -28.141 -24.031 1 78.88 196 PRO A CA 1
ATOM 1471 C C . PRO A 1 196 ? 1.172 -26.891 -23.297 1 78.88 196 PRO A C 1
ATOM 1473 O O . PRO A 1 196 ? 0.392 -25.953 -23.109 1 78.88 196 PRO A O 1
ATOM 1476 N N . ILE A 1 197 ? 2.404 -26.969 -22.938 1 86.31 197 ILE A N 1
ATOM 1477 C CA . ILE A 1 197 ? 3.021 -25.844 -22.25 1 86.31 197 ILE A CA 1
ATOM 1478 C C . ILE A 1 197 ? 3.1 -24.625 -23.172 1 86.31 197 ILE A C 1
ATOM 1480 O O . ILE A 1 197 ? 3.445 -24.766 -24.359 1 86.31 197 ILE A O 1
ATOM 1484 N N . THR A 1 198 ? 2.693 -23.5 -22.703 1 92.56 198 THR A N 1
ATOM 1485 C CA . THR A 1 198 ? 2.832 -22.219 -23.406 1 92.56 198 THR A CA 1
ATOM 1486 C C . THR A 1 198 ? 4.023 -21.438 -22.875 1 92.56 198 THR A C 1
ATOM 1488 O O . THR A 1 198 ? 4.246 -21.391 -21.656 1 92.56 198 THR A O 1
ATOM 1491 N N . SER A 1 199 ? 4.82 -20.875 -23.781 1 92.56 199 SER A N 1
ATOM 1492 C CA . SER A 1 199 ? 5.992 -20.109 -23.391 1 92.56 199 SER A CA 1
ATOM 1493 C C . SER A 1 199 ? 5.762 -18.609 -23.594 1 92.56 199 SER A C 1
ATOM 1495 O O . SER A 1 199 ? 5.117 -18.203 -24.562 1 92.56 199 SER A O 1
ATOM 1497 N N . TYR A 1 200 ? 6.254 -17.828 -22.641 1 93.31 200 TYR A N 1
ATOM 1498 C CA . TYR A 1 200 ? 6.223 -16.375 -22.719 1 93.31 200 TYR A CA 1
ATOM 1499 C C . TYR A 1 200 ? 7.629 -15.789 -22.625 1 93.31 200 TYR A C 1
ATOM 1501 O O . TYR A 1 200 ? 8.328 -15.977 -21.625 1 93.31 200 TYR A O 1
ATOM 1509 N N . ARG A 1 201 ? 8.023 -15.078 -23.688 1 88.5 201 ARG A N 1
ATOM 1510 C CA . ARG A 1 201 ? 9.359 -14.492 -23.734 1 88.5 201 ARG A CA 1
ATOM 1511 C C . ARG A 1 201 ? 9.344 -13.055 -23.234 1 88.5 201 ARG A C 1
ATOM 1513 O O . ARG A 1 201 ? 8.383 -12.32 -23.453 1 88.5 201 ARG A O 1
ATOM 1520 N N . GLY A 1 202 ? 10.312 -12.773 -22.469 1 83.38 202 GLY A N 1
ATOM 1521 C CA . GLY A 1 202 ? 10.523 -11.406 -22.016 1 83.38 202 GLY A CA 1
ATOM 1522 C C . GLY A 1 202 ? 11.93 -10.898 -22.281 1 83.38 202 GLY A C 1
ATOM 1523 O O . GLY A 1 202 ? 12.82 -11.68 -22.625 1 83.38 202 GLY A O 1
ATOM 1524 N N . LEU A 1 203 ? 12.07 -9.586 -22.172 1 78.81 203 LEU A N 1
ATOM 1525 C CA . LEU A 1 203 ? 13.375 -8.961 -22.406 1 78.81 203 LEU A CA 1
ATOM 1526 C C . LEU A 1 203 ? 14.258 -9.086 -21.172 1 78.81 203 LEU A C 1
ATOM 1528 O O . LEU A 1 203 ? 13.789 -8.961 -20.047 1 78.81 203 LEU A O 1
ATOM 1532 N N . SER A 1 204 ? 15.492 -9.492 -21.422 1 79.44 204 SER A N 1
ATOM 1533 C CA . SER A 1 204 ? 16.469 -9.398 -20.344 1 79.44 204 SER A CA 1
ATOM 1534 C C . SER A 1 204 ? 17.094 -8.008 -20.281 1 79.44 204 SER A C 1
ATOM 1536 O O . SER A 1 204 ? 17.547 -7.48 -21.297 1 79.44 204 SER A O 1
ATOM 1538 N N . VAL A 1 205 ? 16.875 -7.434 -19.156 1 84.31 205 VAL A N 1
ATOM 1539 C CA . VAL A 1 205 ? 17.438 -6.105 -18.938 1 84.31 205 VAL A CA 1
ATOM 1540 C C . VAL A 1 205 ? 18.562 -6.18 -17.906 1 84.31 205 VAL A C 1
ATOM 1542 O O . VAL A 1 205 ? 18.391 -6.738 -16.828 1 84.31 205 VAL A O 1
ATOM 1545 N N . ASN A 1 206 ? 19.734 -5.699 -18.297 1 85.81 206 ASN A N 1
ATOM 1546 C CA . ASN A 1 206 ? 20.844 -5.633 -17.344 1 85.81 206 ASN A CA 1
ATOM 1547 C C . ASN A 1 206 ? 20.656 -4.504 -16.344 1 85.81 206 ASN A C 1
ATOM 1549 O O . ASN A 1 206 ? 20.906 -3.338 -16.656 1 85.81 206 ASN A O 1
ATOM 1553 N N . THR A 1 207 ? 20.234 -4.863 -15.258 1 90.06 207 THR A N 1
ATOM 1554 C CA . THR A 1 207 ? 20 -3.881 -14.203 1 90.06 207 THR A CA 1
ATOM 1555 C C . THR A 1 207 ? 20 -4.547 -12.828 1 90.06 207 THR A C 1
ATOM 1557 O O . THR A 1 207 ? 19.812 -5.758 -12.727 1 90.06 207 THR A O 1
ATOM 1560 N N . ARG A 1 208 ? 20.312 -3.734 -11.812 1 89.44 208 ARG A N 1
ATOM 1561 C CA . ARG A 1 208 ? 20.219 -4.211 -10.43 1 89.44 208 ARG A CA 1
ATOM 1562 C C . ARG A 1 208 ? 18.828 -3.945 -9.852 1 89.44 208 ARG A C 1
ATOM 1564 O O . ARG A 1 208 ? 18.516 -4.434 -8.766 1 89.44 208 ARG A O 1
ATOM 1571 N N . ASN A 1 209 ? 17.969 -3.223 -10.609 1 92.31 209 ASN A N 1
ATOM 1572 C CA . ASN A 1 209 ? 16.656 -2.838 -10.117 1 92.31 209 ASN A CA 1
ATOM 1573 C C . ASN A 1 209 ? 15.617 -3.928 -10.383 1 92.31 209 ASN A C 1
ATOM 1575 O O . ASN A 1 209 ? 14.711 -3.744 -11.188 1 92.31 209 ASN A O 1
ATOM 1579 N N . THR A 1 210 ? 15.742 -5.027 -9.562 1 87.62 210 THR A N 1
ATOM 1580 C CA . THR A 1 210 ? 14.891 -6.191 -9.781 1 87.62 210 THR A CA 1
ATOM 1581 C C . THR A 1 210 ? 14.102 -6.516 -8.516 1 87.62 210 THR A C 1
ATOM 1583 O O . THR A 1 210 ? 13.422 -7.547 -8.453 1 87.62 210 THR A O 1
ATOM 1586 N N . HIS A 1 211 ? 14.211 -5.637 -7.508 1 91.75 211 HIS A N 1
ATOM 1587 C CA . HIS A 1 211 ? 13.477 -5.828 -6.262 1 91.75 211 HIS A CA 1
ATOM 1588 C C . HIS A 1 211 ? 11.969 -5.832 -6.508 1 91.75 211 HIS A C 1
ATOM 1590 O O . HIS A 1 211 ? 11.422 -4.879 -7.07 1 91.75 211 HIS A O 1
ATOM 1596 N N . GLY A 1 212 ? 11.336 -6.918 -6.203 1 93.31 212 GLY A N 1
ATOM 1597 C CA . GLY A 1 212 ? 9.883 -6.996 -6.277 1 93.31 212 GLY A CA 1
ATOM 1598 C C . GLY A 1 212 ? 9.383 -7.453 -7.637 1 93.31 212 GLY A C 1
ATOM 1599 O O . GLY A 1 212 ? 8.18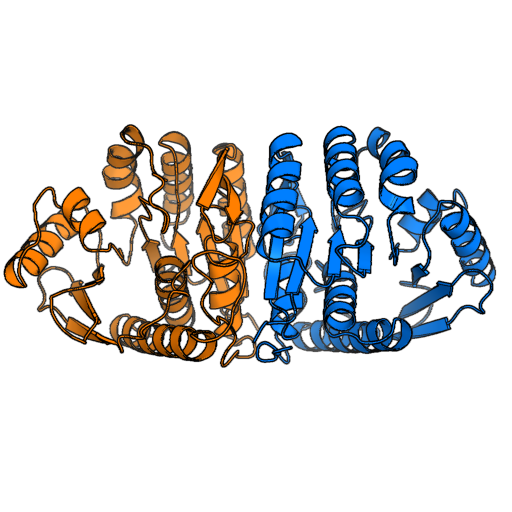8 -7.371 -7.918 1 93.31 212 GLY A O 1
ATOM 1600 N N . THR A 1 213 ? 10.227 -8 -8.523 1 93.75 213 THR A N 1
ATOM 1601 C CA . THR A 1 213 ? 9.82 -8.414 -9.859 1 93.75 213 THR A CA 1
ATOM 1602 C C . THR A 1 213 ? 8.758 -9.508 -9.789 1 93.75 213 THR A C 1
ATOM 1604 O O . THR A 1 213 ? 7.789 -9.492 -10.555 1 93.75 213 THR A O 1
ATOM 1607 N N . GLY A 1 214 ? 8.961 -10.484 -8.883 1 94.5 214 GLY A N 1
ATOM 1608 C CA . GLY A 1 214 ? 7.969 -11.531 -8.719 1 94.5 214 GLY A CA 1
ATOM 1609 C C . GLY A 1 214 ? 6.625 -11.016 -8.242 1 94.5 214 GLY A C 1
ATOM 1610 O O . GLY A 1 214 ? 5.582 -11.391 -8.781 1 94.5 214 GLY A O 1
ATOM 1611 N N . CYS A 1 215 ? 6.648 -10.133 -7.207 1 97.44 215 CYS A N 1
ATOM 1612 C CA . CYS A 1 215 ? 5.426 -9.516 -6.695 1 97.44 215 CYS A CA 1
ATOM 1613 C C . CYS A 1 215 ? 4.727 -8.719 -7.789 1 97.44 215 CYS A C 1
ATOM 1615 O O . CYS A 1 215 ? 3.5 -8.773 -7.918 1 97.44 215 CYS A O 1
ATOM 1617 N N . THR A 1 216 ? 5.488 -8.023 -8.578 1 98.06 216 THR A N 1
ATOM 1618 C CA . THR A 1 216 ? 4.949 -7.18 -9.641 1 98.06 216 THR A CA 1
ATOM 1619 C C . THR A 1 216 ? 4.289 -8.031 -10.727 1 98.06 216 THR A C 1
ATOM 1621 O O . THR A 1 216 ? 3.178 -7.738 -11.164 1 98.06 216 THR A O 1
ATOM 1624 N N . LEU A 1 217 ? 4.945 -9.086 -11.117 1 97.44 217 LEU A N 1
ATOM 1625 C CA . LEU A 1 217 ? 4.402 -9.945 -12.164 1 97.44 217 LEU A CA 1
ATOM 1626 C C . LEU A 1 217 ? 3.09 -10.586 -11.719 1 97.44 217 LEU A C 1
ATOM 1628 O O . LEU A 1 217 ? 2.092 -10.523 -12.438 1 97.44 217 LEU A O 1
ATOM 1632 N N . SER A 1 218 ? 3.1 -11.195 -10.57 1 98.62 218 SER A N 1
ATOM 1633 C CA . SER A 1 218 ? 1.904 -11.883 -10.086 1 98.62 218 SER A CA 1
ATOM 1634 C C . SER A 1 218 ? 0.761 -10.898 -9.859 1 98.62 218 SER A C 1
ATOM 1636 O O . SER A 1 218 ? -0.4 -11.219 -10.125 1 98.62 218 SER A O 1
ATOM 1638 N N . SER A 1 219 ? 1.068 -9.688 -9.398 1 98.88 219 SER A N 1
ATOM 1639 C CA . SER A 1 219 ? 0.043 -8.672 -9.195 1 98.88 219 SER A CA 1
ATOM 1640 C C . SER A 1 219 ? -0.495 -8.156 -10.531 1 98.88 219 SER A C 1
ATOM 1642 O O . SER A 1 219 ? -1.679 -7.832 -10.641 1 98.88 219 SER A O 1
ATOM 1644 N N . ALA A 1 220 ? 0.41 -8.039 -11.492 1 98.88 220 ALA A N 1
ATOM 1645 C CA . ALA A 1 220 ? -0.038 -7.629 -12.828 1 98.88 220 ALA A CA 1
ATOM 1646 C C . ALA A 1 220 ? -0.986 -8.664 -13.422 1 98.88 220 ALA A C 1
ATOM 1648 O O . ALA A 1 220 ? -2.041 -8.312 -13.961 1 98.88 220 ALA A O 1
ATOM 1649 N N . ILE A 1 221 ? -0.62 -9.93 -13.328 1 98.88 221 ILE A N 1
ATOM 1650 C CA . ILE A 1 221 ? -1.495 -10.992 -13.805 1 98.88 221 ILE A CA 1
ATOM 1651 C C . ILE A 1 221 ? -2.848 -10.906 -13.102 1 98.88 221 ILE A C 1
ATOM 1653 O O . ILE A 1 221 ? -3.896 -10.969 -13.75 1 98.88 221 ILE A O 1
ATOM 1657 N N . THR A 1 222 ? -2.799 -10.727 -11.781 1 98.88 222 THR A N 1
ATOM 1658 C CA . THR A 1 222 ? -4.008 -10.594 -10.984 1 98.88 222 THR A CA 1
ATOM 1659 C C . THR A 1 222 ? -4.871 -9.445 -11.492 1 98.88 222 THR A C 1
ATOM 1661 O O . THR A 1 222 ? -6.09 -9.578 -11.602 1 98.88 222 THR A O 1
ATOM 1664 N N . SER A 1 223 ? -4.25 -8.344 -11.805 1 98.88 223 SER A N 1
ATOM 1665 C CA . SER A 1 223 ? -4.957 -7.156 -12.266 1 98.88 223 SER A CA 1
ATOM 1666 C C . SER A 1 223 ? -5.637 -7.398 -13.609 1 98.88 223 SER A C 1
ATOM 1668 O O . SER A 1 223 ? -6.801 -7.039 -13.797 1 98.88 223 SER A O 1
ATOM 1670 N N . TYR A 1 224 ? -4.938 -7.965 -14.547 1 98.88 224 TYR A N 1
ATOM 1671 C CA . TYR A 1 224 ? -5.504 -8.219 -15.867 1 98.88 224 TYR A CA 1
ATOM 1672 C C . TYR A 1 224 ? -6.625 -9.242 -15.797 1 98.88 224 TYR A C 1
ATOM 1674 O O . TYR A 1 224 ? -7.609 -9.148 -16.531 1 98.88 224 TYR A O 1
ATOM 1682 N N . LEU A 1 225 ? -6.465 -10.242 -14.906 1 98.75 225 LEU A N 1
ATOM 1683 C CA . LEU A 1 225 ? -7.555 -11.195 -14.703 1 98.75 225 LEU A CA 1
ATOM 1684 C C . LEU A 1 225 ? -8.766 -10.508 -14.078 1 98.75 225 LEU A C 1
ATOM 1686 O O . LEU A 1 225 ? -9.906 -10.797 -14.445 1 98.75 225 LEU A O 1
ATOM 1690 N N . ALA A 1 226 ? -8.492 -9.656 -13.102 1 98.25 226 ALA A N 1
ATOM 1691 C CA . ALA A 1 226 ? -9.578 -8.867 -12.531 1 98.25 226 ALA A CA 1
ATOM 1692 C C . ALA A 1 226 ? -10.336 -8.102 -13.617 1 98.25 226 ALA A C 1
ATOM 1694 O O . ALA A 1 226 ? -11.562 -7.945 -13.531 1 98.25 226 ALA A O 1
ATOM 1695 N N . ARG A 1 227 ? -9.633 -7.652 -14.625 1 98 227 ARG A N 1
ATOM 1696 C CA . ARG A 1 227 ? -10.203 -6.902 -15.734 1 98 227 ARG A CA 1
ATOM 1697 C C . ARG A 1 227 ? -10.805 -7.836 -16.781 1 98 227 ARG A C 1
ATOM 1699 O O . ARG A 1 227 ? -11.031 -7.438 -17.922 1 98 227 ARG A O 1
ATOM 1706 N N . GLU A 1 228 ? -10.883 -9.125 -16.469 1 97.56 228 GLU A N 1
ATOM 1707 C CA . GLU A 1 228 ? -11.641 -10.133 -17.203 1 97.56 228 GLU A CA 1
ATOM 1708 C C . GLU A 1 228 ? -10.898 -10.586 -18.453 1 97.56 228 GLU A C 1
ATOM 1710 O O . GLU A 1 228 ? -11.523 -11.008 -19.438 1 97.56 228 GLU A O 1
ATOM 1715 N N . MET A 1 229 ? -9.641 -10.422 -18.5 1 97.88 229 MET A N 1
ATOM 1716 C CA . MET A 1 229 ? -8.836 -11.031 -19.562 1 97.88 229 MET A CA 1
ATOM 1717 C C . MET A 1 229 ? -8.664 -12.523 -19.312 1 97.88 229 MET A C 1
ATOM 1719 O O . MET A 1 229 ? -8.75 -12.992 -18.188 1 97.88 229 MET A O 1
ATOM 1723 N N . ASP A 1 230 ? -8.492 -13.234 -20.406 1 97.06 230 ASP A N 1
ATOM 1724 C CA . ASP A 1 230 ? -8.219 -14.656 -20.219 1 97.06 230 ASP A CA 1
ATOM 1725 C C . ASP A 1 230 ? -6.789 -14.883 -19.719 1 97.06 230 ASP A C 1
ATOM 1727 O O . ASP A 1 230 ? -5.953 -13.984 -19.781 1 97.06 230 ASP A O 1
ATOM 1731 N N . MET A 1 231 ? -6.453 -16.094 -19.297 1 97.25 231 MET A N 1
ATOM 1732 C CA . MET A 1 231 ? -5.207 -16.422 -18.609 1 97.25 231 MET A CA 1
ATOM 1733 C C . MET A 1 231 ? -4.004 -16.125 -19.516 1 97.25 231 MET A C 1
ATOM 1735 O O . MET A 1 231 ? -3.062 -15.453 -19.094 1 97.25 231 MET A O 1
ATOM 1739 N N . ASN A 1 232 ? -4.051 -16.578 -20.719 1 96.88 232 ASN A N 1
ATOM 1740 C CA . ASN A 1 232 ? -2.928 -16.391 -21.641 1 96.88 232 ASN A CA 1
ATOM 1741 C C . ASN A 1 232 ? -2.676 -14.914 -21.906 1 96.88 232 ASN A C 1
ATOM 1743 O O . ASN A 1 232 ? -1.533 -14.453 -21.859 1 96.88 232 ASN A O 1
ATOM 1747 N N . THR A 1 233 ? -3.703 -14.188 -22.172 1 98.25 233 THR A N 1
ATOM 1748 C CA . THR A 1 233 ? -3.598 -12.758 -22.422 1 98.25 233 THR A CA 1
ATOM 1749 C C . THR A 1 233 ? -3.086 -12.023 -21.188 1 98.25 233 THR A C 1
ATOM 1751 O O . THR A 1 233 ? -2.225 -11.148 -21.281 1 98.25 233 THR A O 1
ATOM 1754 N N . ALA A 1 234 ? -3.633 -12.398 -20.031 1 98.62 234 ALA A N 1
ATOM 1755 C CA . ALA A 1 234 ? -3.23 -11.773 -18.781 1 98.62 234 ALA A CA 1
ATOM 1756 C C . ALA A 1 234 ? -1.733 -11.945 -18.531 1 98.62 234 ALA A C 1
ATOM 1758 O O . ALA A 1 234 ? -1.043 -10.992 -18.172 1 98.62 234 ALA A O 1
ATOM 1759 N N . ILE A 1 235 ? -1.22 -13.141 -18.766 1 98.12 235 ILE A N 1
ATOM 1760 C CA . ILE A 1 235 ? 0.191 -13.43 -18.531 1 98.12 235 ILE A CA 1
ATOM 1761 C C . ILE A 1 235 ? 1.049 -12.672 -19.531 1 98.12 235 ILE A C 1
ATOM 1763 O O . ILE A 1 235 ? 2.055 -12.062 -19.172 1 98.12 235 ILE A O 1
ATOM 1767 N N . ALA A 1 236 ? 0.648 -12.656 -20.797 1 97.56 236 ALA A N 1
ATOM 1768 C CA . ALA A 1 236 ? 1.402 -11.961 -21.844 1 97.56 236 ALA A CA 1
ATOM 1769 C C . ALA A 1 236 ? 1.478 -10.461 -21.547 1 97.56 236 ALA A C 1
ATOM 1771 O O . ALA A 1 236 ? 2.547 -9.859 -21.656 1 97.56 236 ALA A O 1
ATOM 1772 N N . MET A 1 237 ? 0.386 -9.883 -21.203 1 98.12 237 MET A N 1
ATOM 1773 C CA . MET A 1 237 ? 0.337 -8.453 -20.906 1 98.12 237 MET A CA 1
ATOM 1774 C C . MET A 1 237 ? 1.13 -8.125 -19.641 1 98.12 237 MET A C 1
ATOM 1776 O O . MET A 1 237 ? 1.779 -7.082 -19.562 1 98.12 237 MET A O 1
ATOM 1780 N N . ALA A 1 238 ? 1.039 -9.023 -18.672 1 98.06 238 ALA A N 1
ATOM 1781 C CA . ALA A 1 238 ? 1.792 -8.828 -17.438 1 98.06 238 ALA A CA 1
ATOM 1782 C C . ALA A 1 238 ? 3.295 -8.844 -17.703 1 98.06 238 ALA A C 1
ATOM 1784 O O . ALA A 1 238 ? 4.043 -8.055 -17.125 1 98.06 238 ALA A O 1
ATOM 1785 N N . LYS A 1 239 ? 3.73 -9.742 -18.516 1 95.94 239 LYS A N 1
ATOM 1786 C CA . LYS A 1 239 ? 5.145 -9.812 -18.875 1 95.94 239 LYS A CA 1
ATOM 1787 C C . LYS A 1 239 ? 5.59 -8.539 -19.594 1 95.94 239 LYS A C 1
ATOM 1789 O O . LYS A 1 239 ? 6.676 -8.016 -19.328 1 95.94 239 LYS A O 1
ATOM 1794 N N . THR A 1 240 ? 4.777 -8.078 -20.516 1 96.44 240 THR A N 1
ATOM 1795 C CA . THR A 1 240 ? 5.07 -6.832 -21.219 1 96.44 240 THR A CA 1
ATOM 1796 C C . THR A 1 240 ? 5.156 -5.664 -20.234 1 96.44 240 THR A C 1
ATOM 1798 O O . THR A 1 240 ? 6.078 -4.852 -20.312 1 96.44 240 THR A O 1
ATOM 1801 N N . TYR A 1 241 ? 4.18 -5.617 -19.359 1 97.19 241 TYR A N 1
ATOM 1802 C CA . TYR A 1 241 ? 4.168 -4.57 -18.344 1 97.19 241 TYR A CA 1
ATOM 1803 C C . TYR A 1 241 ? 5.438 -4.613 -17.5 1 97.19 241 TYR A C 1
ATOM 1805 O O . TYR A 1 241 ? 6.082 -3.582 -17.297 1 97.19 241 TYR A O 1
ATOM 1813 N N . LEU A 1 242 ? 5.793 -5.797 -17 1 95.94 242 LEU A N 1
ATOM 1814 C CA . LEU A 1 242 ? 6.969 -5.938 -16.156 1 95.94 242 LEU A CA 1
ATOM 1815 C C . LEU A 1 242 ? 8.234 -5.539 -16.906 1 95.94 242 LEU A C 1
ATOM 1817 O O . LEU A 1 242 ? 9.094 -4.844 -16.359 1 95.94 242 LEU A O 1
ATOM 1821 N N . SER A 1 243 ? 8.352 -5.984 -18.141 1 94.38 243 SER A N 1
ATOM 1822 C CA . SER A 1 243 ? 9.5 -5.605 -18.938 1 94.38 243 SER A CA 1
ATOM 1823 C C . SER A 1 243 ? 9.602 -4.094 -19.094 1 94.38 243 SER A C 1
ATOM 1825 O O . SER A 1 243 ? 10.695 -3.525 -18.984 1 94.38 243 SER A O 1
ATOM 1827 N N . GLY A 1 244 ? 8.508 -3.457 -19.359 1 95.44 244 GLY A N 1
ATOM 1828 C CA . GLY A 1 244 ? 8.484 -2.004 -19.438 1 95.44 244 GLY A CA 1
ATOM 1829 C C . GLY A 1 244 ? 8.875 -1.328 -18.141 1 95.44 244 GLY A C 1
ATOM 1830 O O . GLY A 1 244 ? 9.602 -0.333 -18.141 1 95.44 244 GLY A O 1
ATOM 1831 N N . ALA A 1 245 ? 8.359 -1.857 -17.062 1 96.5 245 ALA A N 1
ATOM 1832 C CA . ALA A 1 245 ? 8.664 -1.303 -15.742 1 96.5 245 ALA A CA 1
ATOM 1833 C C . ALA A 1 245 ? 10.156 -1.401 -15.438 1 96.5 245 ALA A C 1
ATOM 1835 O O . ALA A 1 245 ? 10.75 -0.469 -14.883 1 96.5 245 ALA A O 1
ATOM 1836 N N . ILE A 1 246 ? 10.758 -2.588 -15.719 1 94.69 246 ILE A N 1
ATOM 1837 C CA . ILE A 1 246 ? 12.18 -2.799 -15.5 1 94.69 246 ILE A CA 1
ATOM 1838 C C . ILE A 1 246 ? 12.984 -1.848 -16.375 1 94.69 246 ILE A C 1
ATOM 1840 O O . ILE A 1 246 ? 13.914 -1.187 -15.898 1 94.69 246 ILE A O 1
ATOM 1844 N N . LEU A 1 247 ? 12.656 -1.722 -17.641 1 94.56 247 LEU A N 1
ATOM 1845 C CA . LEU A 1 247 ? 13.367 -0.865 -18.578 1 94.56 247 LEU A CA 1
ATOM 1846 C C . LEU A 1 247 ? 13.289 0.596 -18.156 1 94.56 247 LEU A C 1
ATOM 1848 O O . LEU A 1 247 ? 14.289 1.314 -18.203 1 94.56 247 LEU A O 1
ATOM 1852 N N . ALA A 1 248 ? 12.141 1.016 -17.719 1 94.88 248 ALA A N 1
ATOM 1853 C CA . ALA A 1 248 ? 11.922 2.412 -17.359 1 94.88 248 ALA A CA 1
ATOM 1854 C C . ALA A 1 248 ? 12.695 2.768 -16.078 1 94.88 248 ALA A C 1
ATOM 1856 O O . ALA A 1 248 ? 13.086 3.922 -15.891 1 94.88 248 ALA A O 1
ATOM 1857 N N . GLY A 1 249 ? 12.875 1.763 -15.25 1 94.19 249 GLY A N 1
ATOM 1858 C CA . GLY A 1 249 ? 13.555 2.021 -13.992 1 94.19 249 GLY A CA 1
ATOM 1859 C C . GLY A 1 249 ? 15.008 1.602 -14 1 94.19 249 GLY A C 1
ATOM 1860 O O . GLY A 1 249 ? 15.703 1.715 -12.984 1 94.19 249 GLY A O 1
ATOM 1861 N N . LYS A 1 250 ? 15.594 1.162 -15.078 1 93.06 250 LYS A N 1
ATOM 1862 C CA . LYS A 1 250 ? 16.859 0.441 -15.125 1 93.06 250 LYS A CA 1
ATOM 1863 C C . LYS A 1 250 ? 18.016 1.331 -14.672 1 93.06 250 LYS A C 1
ATOM 1865 O O . LYS A 1 250 ? 19 0.845 -14.109 1 93.06 250 LYS A O 1
ATOM 1870 N N . ASP A 1 251 ? 17.906 2.678 -14.852 1 91.81 251 ASP A N 1
ATOM 1871 C CA . ASP A 1 251 ? 19.016 3.57 -14.57 1 91.81 251 ASP A CA 1
ATOM 1872 C C . ASP A 1 251 ? 18.719 4.457 -13.367 1 91.81 251 ASP A C 1
ATOM 1874 O O . ASP A 1 251 ? 19.5 5.352 -13.039 1 91.81 251 ASP A O 1
ATOM 1878 N N . VAL A 1 252 ? 17.594 4.188 -12.797 1 92 252 VAL A N 1
ATOM 1879 C CA . VAL A 1 252 ? 17.203 5.004 -11.648 1 92 252 VAL A CA 1
ATOM 1880 C C . VAL A 1 252 ? 17.812 4.41 -10.375 1 92 252 VAL A C 1
ATOM 1882 O O . VAL A 1 252 ? 17.797 3.191 -10.188 1 92 252 VAL A O 1
ATOM 1885 N N . GLN A 1 253 ? 18.359 5.238 -9.594 1 91.12 253 GLN A N 1
ATOM 1886 C CA . GLN A 1 253 ? 18.953 4.77 -8.344 1 91.12 253 GLN A CA 1
ATOM 1887 C C . GLN A 1 253 ? 18.047 5.086 -7.156 1 91.12 253 GLN A C 1
ATOM 1889 O O . GLN A 1 253 ? 17.938 6.246 -6.75 1 91.12 253 GLN A O 1
ATOM 1894 N N . ILE A 1 254 ? 17.438 4.18 -6.66 1 88.62 254 ILE A N 1
ATOM 1895 C CA . ILE A 1 254 ? 16.703 4.223 -5.398 1 88.62 254 ILE A CA 1
ATOM 1896 C C . ILE A 1 254 ? 17.328 3.248 -4.402 1 88.62 254 ILE A C 1
ATOM 1898 O O . ILE A 1 254 ? 17.297 2.031 -4.609 1 88.62 254 ILE A O 1
ATOM 1902 N N . GLY A 1 255 ? 17.875 3.824 -3.297 1 91.88 255 GLY A N 1
ATOM 1903 C CA . GLY A 1 255 ? 18.547 3.002 -2.314 1 91.88 255 GLY A CA 1
ATOM 1904 C C . GLY A 1 255 ? 19.938 2.568 -2.76 1 91.88 255 GLY A C 1
ATOM 1905 O O . GLY A 1 255 ? 20.406 2.957 -3.834 1 91.88 255 GLY A O 1
ATOM 1906 N N . LYS A 1 256 ? 20.719 1.79 -1.965 1 93.19 256 LYS A N 1
ATOM 1907 C CA . LYS A 1 256 ? 22.094 1.395 -2.191 1 93.19 256 LYS A CA 1
ATOM 1908 C C . LYS A 1 256 ? 22.188 -0.058 -2.652 1 93.19 256 LYS A C 1
ATOM 1910 O O . LYS A 1 256 ? 23.25 -0.508 -3.102 1 93.19 256 LYS A O 1
ATOM 1915 N N . GLY A 1 257 ? 21.047 -0.784 -2.617 1 94.06 257 GLY A N 1
ATOM 1916 C CA . GLY A 1 257 ? 21.016 -2.191 -2.979 1 94.06 257 GLY A CA 1
ATOM 1917 C C . GLY A 1 257 ? 20.266 -2.461 -4.266 1 94.06 257 GLY A C 1
ATOM 1918 O O . GLY A 1 257 ? 20.453 -1.762 -5.262 1 94.06 257 GLY A O 1
ATOM 1919 N N . HIS A 1 258 ? 19.5 -3.594 -4.285 1 91.69 258 HIS A N 1
ATOM 1920 C CA . HIS A 1 258 ? 18.609 -3.873 -5.414 1 91.69 258 HIS A CA 1
ATOM 1921 C C . HIS A 1 258 ? 17.406 -2.953 -5.41 1 91.69 258 HIS A C 1
ATOM 1923 O O . HIS A 1 258 ? 16.531 -3.061 -4.535 1 91.69 258 HIS A O 1
ATOM 1929 N N . GLY A 1 259 ? 17.344 -2.064 -6.387 1 93.06 259 GLY A N 1
ATOM 1930 C CA . GLY A 1 259 ? 16.266 -1.094 -6.449 1 93.06 259 GLY A CA 1
ATOM 1931 C C . GLY A 1 259 ? 14.969 -1.669 -7.012 1 93.06 259 GLY A C 1
ATOM 1932 O O . GLY A 1 259 ? 14.961 -2.779 -7.543 1 93.06 259 GLY A O 1
ATOM 1933 N N . PRO A 1 260 ? 13.914 -0.945 -6.828 1 93.62 260 PRO A N 1
ATOM 1934 C CA . PRO A 1 260 ? 12.609 -1.375 -7.34 1 93.62 260 P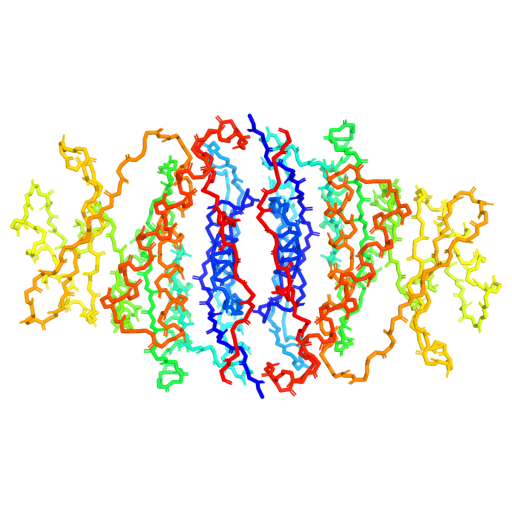RO A CA 1
ATOM 1935 C C . PRO A 1 260 ? 12.469 -1.162 -8.844 1 93.62 260 PRO A C 1
ATOM 1937 O O . PRO A 1 260 ? 13.297 -0.482 -9.461 1 93.62 260 PRO A O 1
ATOM 1940 N N . VAL A 1 261 ? 11.445 -1.797 -9.43 1 95.06 261 VAL A N 1
ATOM 1941 C CA . VAL A 1 261 ? 11.039 -1.486 -10.789 1 95.06 261 VAL A CA 1
ATOM 1942 C C . VAL A 1 261 ? 10.227 -0.194 -10.812 1 95.06 261 VAL A C 1
ATOM 1944 O O . VAL A 1 261 ? 9.836 0.315 -9.758 1 95.06 261 VAL A O 1
ATOM 1947 N N . ASN A 1 262 ? 10.047 0.388 -12.008 1 97.25 262 ASN A N 1
ATOM 1948 C CA . ASN A 1 262 ? 9.18 1.548 -12.188 1 97.25 262 ASN A CA 1
ATOM 1949 C C . ASN A 1 262 ? 7.73 1.133 -12.414 1 97.25 262 ASN A C 1
ATOM 1951 O O . ASN A 1 262 ? 7.266 1.082 -13.555 1 97.25 262 ASN A O 1
ATOM 1955 N N . HIS A 1 263 ? 6.98 0.961 -11.305 1 97.94 263 HIS A N 1
ATOM 1956 C CA . HIS A 1 263 ? 5.605 0.483 -11.383 1 97.94 263 HIS A CA 1
ATOM 1957 C C . HIS A 1 263 ? 4.742 1.438 -12.203 1 97.94 263 HIS A C 1
ATOM 1959 O O . HIS A 1 263 ? 3.736 1.027 -12.789 1 97.94 263 HIS A O 1
ATOM 1965 N N . PHE A 1 264 ? 5.125 2.717 -12.242 1 98 264 PHE A N 1
ATOM 1966 C CA . PHE A 1 264 ? 4.23 3.727 -12.797 1 98 264 PHE A CA 1
ATOM 1967 C C . PHE A 1 264 ? 4.82 4.336 -14.07 1 98 264 PHE A C 1
ATOM 1969 O O . PHE A 1 264 ? 4.668 5.531 -14.312 1 98 264 PHE A O 1
ATOM 1976 N N . TYR A 1 265 ? 5.477 3.541 -14.867 1 96.69 265 TYR A N 1
ATOM 1977 C CA . TYR A 1 265 ? 6.031 4.035 -16.125 1 96.69 265 TYR A CA 1
ATOM 1978 C C . TYR A 1 265 ? 4.926 4.387 -17.109 1 96.69 265 TYR A C 1
ATOM 1980 O O . TYR A 1 265 ? 5.105 5.25 -17.969 1 96.69 265 TYR A O 1
ATOM 1988 N N . GLU A 1 266 ? 3.762 3.789 -17.062 1 96.94 266 GLU A N 1
ATOM 1989 C CA . GLU A 1 266 ? 2.578 4.066 -17.875 1 96.94 266 GLU A CA 1
ATOM 1990 C C . GLU A 1 266 ? 1.299 3.771 -17.094 1 96.94 266 GLU A C 1
ATOM 1992 O O . GLU A 1 266 ? 0.519 2.898 -17.484 1 96.94 266 GLU A O 1
ATOM 1997 N N . PRO A 1 267 ? 1.016 4.625 -16.094 1 98.06 267 PRO A N 1
ATOM 1998 C CA . PRO A 1 267 ? -0.136 4.336 -15.234 1 98.06 267 PRO A CA 1
ATOM 1999 C C . PRO A 1 267 ? -1.47 4.629 -15.922 1 98.06 267 PRO A C 1
ATOM 2001 O O . PRO A 1 267 ? -1.561 5.559 -16.734 1 98.06 267 PRO A O 1
ATOM 2004 N N . LYS A 1 268 ? -2.51 3.857 -15.625 1 97.38 268 LYS A N 1
ATOM 2005 C CA . LYS A 1 268 ? -3.871 4.012 -16.125 1 97.38 268 LYS A CA 1
ATOM 2006 C C . LYS A 1 268 ? -4.805 4.555 -15.055 1 97.38 268 LYS A C 1
ATOM 2008 O O . LYS A 1 268 ? -4.59 4.32 -13.859 1 97.38 268 LYS A O 1
ATOM 2013 N N . ALA A 1 269 ? -5.848 5.289 -15.516 1 97.12 269 ALA A N 1
ATOM 2014 C CA . ALA A 1 269 ? -6.949 5.594 -14.609 1 97.12 269 ALA A CA 1
ATOM 2015 C C . ALA A 1 269 ? -7.723 4.328 -14.242 1 97.12 269 ALA A C 1
ATOM 2017 O O . ALA A 1 269 ? -7.637 3.314 -14.938 1 97.12 269 ALA A O 1
ATOM 2018 N N . LEU A 1 270 ? -8.391 4.422 -13.109 1 95.94 270 LEU A N 1
ATOM 2019 C CA . LEU A 1 270 ? -9.188 3.275 -12.688 1 95.94 270 LEU A CA 1
ATOM 2020 C C . LEU A 1 270 ? -10.227 2.912 -13.742 1 95.94 270 LEU A C 1
ATOM 2022 O O . LEU A 1 270 ? -10.906 3.791 -14.281 1 95.94 270 LEU A O 1
ATOM 2026 N N . PHE A 1 271 ? -10.352 1.63 -14.055 1 94.56 271 PHE A N 1
ATOM 2027 C CA . PHE A 1 271 ? -11.367 1.147 -14.977 1 94.56 271 PHE A CA 1
ATOM 2028 C C . PHE A 1 271 ? -12.672 0.867 -14.234 1 94.56 271 PHE A C 1
ATOM 2030 O O . PHE A 1 271 ? -12.664 0.364 -13.109 1 94.56 271 PHE A O 1
ATOM 2037 N N . ILE A 1 272 ? -13.742 1.212 -14.891 1 90.75 272 ILE A N 1
ATOM 2038 C CA . ILE A 1 272 ? -15.078 0.965 -14.352 1 90.75 272 ILE A CA 1
ATOM 2039 C C . ILE A 1 272 ? -15.703 -0.233 -15.062 1 90.75 272 ILE A C 1
ATOM 2041 O O . ILE A 1 272 ? -15.562 -0.386 -16.281 1 90.75 272 ILE A O 1
ATOM 2045 N N . LYS A 1 273 ? -16.312 -1.033 -14.18 1 88.88 273 LYS A N 1
ATOM 2046 C CA . LYS A 1 273 ? -17.062 -2.178 -14.695 1 88.88 273 LYS A CA 1
ATOM 2047 C C . LYS A 1 273 ? -18.422 -1.75 -15.211 1 88.88 273 LYS A C 1
ATOM 2049 O O . LYS A 1 273 ? -19.125 -0.959 -14.57 1 88.88 273 LYS A O 1
ATOM 2054 N N . MET B 1 1 ? 20.078 9.344 -11.758 1 87 1 MET B N 1
ATOM 2055 C CA . MET B 1 1 ? 18.672 9.711 -11.758 1 87 1 MET B CA 1
ATOM 2056 C C . MET B 1 1 ? 17.938 9.07 -10.586 1 87 1 MET B C 1
ATOM 2058 O O . MET B 1 1 ? 18.234 7.93 -10.219 1 87 1 MET B O 1
ATOM 2062 N N . LYS B 1 2 ? 17.109 9.938 -9.852 1 91.75 2 LYS B N 1
ATOM 2063 C CA . LYS B 1 2 ? 16.297 9.43 -8.742 1 91.75 2 LYS B CA 1
ATOM 2064 C C . LYS B 1 2 ? 14.844 9.875 -8.883 1 91.75 2 LYS B C 1
ATOM 2066 O O . LYS B 1 2 ? 14.555 10.883 -9.531 1 91.75 2 LYS B O 1
ATOM 2071 N N . TYR B 1 3 ? 13.969 9.102 -8.359 1 95.38 3 TYR B N 1
ATOM 2072 C CA . TYR B 1 3 ? 12.594 9.57 -8.234 1 95.38 3 TYR B CA 1
ATOM 2073 C C . TYR B 1 3 ? 12.445 10.555 -7.082 1 95.38 3 TYR B C 1
ATOM 2075 O O . TYR B 1 3 ? 13.219 10.508 -6.121 1 95.38 3 TYR B O 1
ATOM 2083 N N . TYR B 1 4 ? 11.5 11.508 -7.246 1 97.12 4 TYR B N 1
ATOM 2084 C CA . TYR B 1 4 ? 11.008 12.086 -6 1 97.12 4 TYR B CA 1
ATOM 2085 C C . TYR B 1 4 ? 10.414 11.008 -5.102 1 97.12 4 TYR B C 1
ATOM 2087 O O . TYR B 1 4 ? 9.703 10.117 -5.574 1 97.12 4 TYR B O 1
ATOM 2095 N N . THR B 1 5 ? 10.781 11.031 -3.826 1 97.5 5 THR B N 1
ATOM 2096 C CA . THR B 1 5 ? 10.398 9.969 -2.912 1 97.5 5 THR B CA 1
ATOM 2097 C C . THR B 1 5 ? 9.711 10.531 -1.673 1 97.5 5 THR B C 1
ATOM 2099 O O . THR B 1 5 ? 10.078 11.609 -1.198 1 97.5 5 THR B O 1
ATOM 2102 N N . ALA B 1 6 ? 8.742 9.836 -1.165 1 98.5 6 ALA B N 1
ATOM 2103 C CA . ALA B 1 6 ? 8.078 10.148 0.101 1 98.5 6 ALA B CA 1
ATOM 2104 C C . ALA B 1 6 ? 7.879 8.883 0.937 1 98.5 6 ALA B C 1
ATOM 2106 O O . ALA B 1 6 ? 7.875 7.773 0.403 1 98.5 6 ALA B O 1
ATOM 2107 N N . MET B 1 7 ? 7.766 9.047 2.219 1 98.75 7 MET B N 1
ATOM 2108 C CA . MET B 1 7 ? 7.449 7.957 3.133 1 98.75 7 MET B CA 1
ATOM 2109 C C . MET B 1 7 ? 6.191 8.266 3.936 1 98.75 7 MET B C 1
ATOM 2111 O O . MET B 1 7 ? 6.012 9.391 4.406 1 98.75 7 MET B O 1
ATOM 2115 N N . THR B 1 8 ? 5.34 7.32 3.975 1 98.88 8 THR B N 1
ATOM 2116 C CA . THR B 1 8 ? 4.195 7.414 4.879 1 98.88 8 THR B CA 1
ATOM 2117 C C . THR B 1 8 ? 4.414 6.551 6.117 1 98.88 8 THR B C 1
ATOM 2119 O O . THR B 1 8 ? 4.953 5.445 6.023 1 98.88 8 THR B O 1
ATOM 2122 N N . ILE B 1 9 ? 4.16 7.086 7.266 1 98.81 9 ILE B N 1
ATOM 2123 C CA . ILE B 1 9 ? 4.133 6.41 8.562 1 98.81 9 ILE B CA 1
ATOM 2124 C C . ILE B 1 9 ? 2.713 6.41 9.117 1 98.81 9 ILE B C 1
ATOM 2126 O O . ILE B 1 9 ? 2.234 7.434 9.617 1 98.81 9 ILE B O 1
ATOM 2130 N N . ALA B 1 10 ? 2.057 5.293 8.992 1 98.5 10 ALA B N 1
ATOM 2131 C CA . ALA B 1 10 ? 0.638 5.305 9.344 1 98.5 10 ALA B CA 1
ATOM 2132 C C . ALA B 1 10 ? 0.111 3.887 9.539 1 98.5 10 ALA B C 1
ATOM 2134 O O . ALA B 1 10 ? 0.836 2.912 9.32 1 98.5 10 ALA B O 1
ATOM 2135 N N . GLY B 1 11 ? -1.106 3.789 10.031 1 97.94 11 GLY B N 1
ATOM 2136 C CA . GLY B 1 11 ? -1.797 2.512 10.102 1 97.94 11 GLY B CA 1
ATOM 2137 C C . GLY B 1 11 ? -2.303 2.031 8.758 1 97.94 11 GLY B C 1
ATOM 2138 O O . GLY B 1 11 ? -2.352 2.801 7.793 1 97.94 11 GLY B O 1
ATOM 2139 N N . SER B 1 12 ? -2.646 0.725 8.758 1 98.25 12 SER B N 1
ATOM 2140 C CA . SER B 1 12 ? -3.123 0.089 7.531 1 98.25 12 SER B CA 1
ATOM 2141 C C . SER B 1 12 ? -4.645 -0.028 7.523 1 98.25 12 SER B C 1
ATOM 2143 O O . SER B 1 12 ? -5.254 -0.34 8.547 1 98.25 12 SER B O 1
ATOM 2145 N N . ASP B 1 13 ? -5.223 0.279 6.398 1 97.56 13 ASP B N 1
ATOM 2146 C CA . ASP B 1 13 ? -6.641 0.083 6.113 1 97.56 13 ASP B CA 1
ATOM 2147 C C . ASP B 1 13 ? -6.848 -1.045 5.105 1 97.56 13 ASP B C 1
ATOM 2149 O O . ASP B 1 13 ? -6.562 -0.883 3.918 1 97.56 13 ASP B O 1
ATOM 2153 N N . SER B 1 14 ? -7.5 -2.09 5.535 1 98.06 14 SER B N 1
ATOM 2154 C CA . SER B 1 14 ? -7.621 -3.289 4.715 1 98.06 14 SER B CA 1
ATOM 2155 C C . SER B 1 14 ? -8.438 -3.016 3.455 1 98.06 14 SER B C 1
ATOM 2157 O O . SER B 1 14 ? -8.18 -3.602 2.4 1 98.06 14 SER B O 1
ATOM 2159 N N . CYS B 1 15 ? -9.375 -2.143 3.459 1 96.5 15 CYS B N 1
ATOM 2160 C CA . CYS B 1 15 ? -10.234 -1.937 2.299 1 96.5 15 CYS B CA 1
ATOM 2161 C C . CYS B 1 15 ? -9.594 -0.966 1.312 1 96.5 15 CYS B C 1
ATOM 2163 O O . CYS B 1 15 ? -10.078 -0.803 0.192 1 96.5 15 CYS B O 1
ATOM 2165 N N . GLY B 1 16 ? -8.492 -0.324 1.729 1 97.25 16 GLY B N 1
ATOM 2166 C CA . GLY B 1 16 ? -7.621 0.35 0.778 1 97.25 16 GLY B CA 1
ATOM 2167 C C . GLY B 1 16 ? -8.023 1.791 0.524 1 97.25 16 GLY B C 1
ATOM 2168 O O . GLY B 1 16 ? -7.504 2.43 -0.395 1 97.25 16 GLY B O 1
ATOM 2169 N N . GLY B 1 17 ? -8.945 2.342 1.312 1 96.56 17 GLY B N 1
ATOM 2170 C CA . GLY B 1 17 ? -9.445 3.686 1.068 1 96.56 17 GLY B CA 1
ATOM 2171 C C . GLY B 1 17 ? -8.789 4.73 1.952 1 96.56 17 GLY B C 1
ATOM 2172 O O . GLY B 1 17 ? -8.883 5.93 1.677 1 96.56 17 GLY B O 1
ATOM 2173 N N . ALA B 1 18 ? -8.125 4.348 2.98 1 97.12 18 ALA B N 1
ATOM 2174 C CA . ALA B 1 18 ? -7.418 5.215 3.918 1 97.12 18 ALA B CA 1
ATOM 2175 C C . ALA B 1 18 ? -6.094 4.594 4.348 1 97.12 18 ALA B C 1
ATOM 2177 O O . ALA B 1 18 ? -5.566 3.707 3.672 1 97.12 18 ALA B O 1
ATOM 2178 N N . GLY B 1 19 ? -5.484 5.164 5.32 1 97.44 19 GLY B N 1
ATOM 2179 C CA . GLY B 1 19 ? -4.27 4.586 5.871 1 97.44 19 GLY B CA 1
ATOM 2180 C C . GLY B 1 19 ? -3.104 4.609 4.898 1 97.44 19 GLY B C 1
ATOM 2181 O O . GLY B 1 19 ? -3.053 5.453 4 1 97.44 19 GLY B O 1
ATOM 2182 N N . VAL B 1 20 ? -2.182 3.635 5.125 1 98.5 20 VAL B N 1
ATOM 2183 C CA . VAL B 1 20 ? -0.968 3.555 4.32 1 98.5 20 VAL B CA 1
ATOM 2184 C C . VAL B 1 20 ? -1.333 3.268 2.863 1 98.5 20 VAL B C 1
ATOM 2186 O O . VAL B 1 20 ? -0.662 3.742 1.944 1 98.5 20 VAL B O 1
ATOM 2189 N N . GLN B 1 21 ? -2.453 2.535 2.658 1 98.69 21 GLN B N 1
ATOM 2190 C CA . GLN B 1 21 ? -2.883 2.207 1.302 1 98.69 21 GLN B CA 1
ATOM 2191 C C . GLN B 1 21 ? -3.25 3.467 0.522 1 98.69 21 GLN B C 1
ATOM 2193 O O . GLN B 1 21 ? -2.785 3.666 -0.602 1 98.69 21 GLN B O 1
ATOM 2198 N N . ALA B 1 22 ? -4.035 4.344 1.148 1 98.38 22 ALA B N 1
ATOM 2199 C CA . ALA B 1 22 ? -4.402 5.602 0.503 1 98.38 22 ALA B CA 1
ATOM 2200 C C . ALA B 1 22 ? -3.18 6.488 0.29 1 98.38 22 ALA B C 1
ATOM 2202 O O . ALA B 1 22 ? -3.092 7.207 -0.709 1 98.38 22 ALA B O 1
ATOM 2203 N N . ASP B 1 23 ? -2.293 6.461 1.251 1 98.81 23 ASP B N 1
ATOM 2204 C CA . ASP B 1 23 ? -1.073 7.254 1.141 1 98.81 23 ASP B CA 1
ATOM 2205 C C . ASP B 1 23 ? -0.236 6.812 -0.057 1 98.81 23 ASP B C 1
ATOM 2207 O O . ASP B 1 23 ? 0.176 7.637 -0.874 1 98.81 23 ASP B O 1
ATOM 2211 N N . ILE B 1 24 ? -0.025 5.488 -0.173 1 98.81 24 ILE B N 1
ATOM 2212 C CA . ILE B 1 24 ? 0.756 4.926 -1.269 1 98.81 24 ILE B CA 1
ATOM 2213 C C . ILE B 1 24 ? 0.077 5.238 -2.6 1 98.81 24 ILE B C 1
ATOM 2215 O O . ILE B 1 24 ? 0.736 5.648 -3.559 1 98.81 24 ILE B O 1
ATOM 2219 N N . LYS B 1 25 ? -1.218 5.074 -2.672 1 98.81 25 LYS B N 1
ATOM 2220 C CA . LYS B 1 25 ? -1.969 5.352 -3.893 1 98.81 25 LYS B CA 1
ATOM 2221 C C . LYS B 1 25 ? -1.844 6.82 -4.289 1 98.81 25 LYS B C 1
ATOM 2223 O O . LYS B 1 25 ? -1.596 7.133 -5.457 1 98.81 25 LYS B O 1
ATOM 2228 N N . THR B 1 26 ? -1.959 7.727 -3.318 1 98.81 26 THR B N 1
ATOM 2229 C CA . THR B 1 26 ? -1.908 9.156 -3.596 1 98.81 26 THR B CA 1
ATOM 2230 C C . THR B 1 26 ? -0.516 9.57 -4.066 1 98.81 26 THR B C 1
ATOM 2232 O O . THR B 1 26 ? -0.375 10.242 -5.09 1 98.81 26 THR B O 1
ATOM 2235 N N . MET B 1 27 ? 0.503 9.164 -3.305 1 98.81 27 MET B N 1
ATOM 2236 C CA . MET B 1 27 ? 1.875 9.492 -3.68 1 98.81 27 MET B CA 1
ATOM 2237 C C . MET B 1 27 ? 2.199 8.977 -5.074 1 98.81 27 MET B C 1
ATOM 2239 O O . MET B 1 27 ? 2.752 9.703 -5.902 1 98.81 27 MET B O 1
ATOM 2243 N N . SER B 1 28 ? 1.761 7.742 -5.34 1 98.56 28 SER B N 1
ATOM 2244 C CA . SER B 1 28 ? 2.014 7.117 -6.633 1 98.56 28 SER B CA 1
ATOM 2245 C C . SER B 1 28 ? 1.269 7.84 -7.75 1 98.56 28 SER B C 1
ATOM 2247 O O . SER B 1 28 ? 1.832 8.094 -8.82 1 98.56 28 SER B O 1
ATOM 2249 N N . ALA B 1 29 ? 0.024 8.141 -7.523 1 98.62 29 ALA B N 1
ATOM 2250 C CA . ALA B 1 29 ? -0.795 8.82 -8.523 1 98.62 29 ALA B CA 1
ATOM 2251 C C . ALA B 1 29 ? -0.2 10.18 -8.898 1 98.62 29 ALA B C 1
ATOM 2253 O O . ALA B 1 29 ? -0.421 10.68 -10 1 98.62 29 ALA B O 1
ATOM 2254 N N . LEU B 1 30 ? 0.53 10.734 -7.977 1 98.75 30 LEU B N 1
ATOM 2255 C CA . LEU B 1 30 ? 1.062 12.078 -8.188 1 98.75 30 LEU B CA 1
ATOM 2256 C C . LEU B 1 30 ? 2.521 12.023 -8.625 1 98.75 30 LEU B C 1
ATOM 2258 O O . LEU B 1 30 ? 3.225 13.039 -8.586 1 98.75 30 LEU B O 1
ATOM 2262 N N . GLY B 1 31 ? 2.994 10.867 -8.945 1 98.31 31 GLY B N 1
ATOM 2263 C CA . GLY B 1 31 ? 4.297 10.695 -9.562 1 98.31 31 GLY B CA 1
ATOM 2264 C C . GLY B 1 31 ? 5.434 10.656 -8.562 1 98.31 31 GLY B C 1
ATOM 2265 O O . GLY B 1 31 ? 6.566 11.023 -8.883 1 98.31 31 GLY B O 1
ATOM 2266 N N . VAL B 1 32 ? 5.199 10.281 -7.387 1 98.5 32 VAL B N 1
ATOM 2267 C CA . VAL B 1 32 ? 6.195 10.203 -6.32 1 98.5 32 VAL B CA 1
ATOM 2268 C C . VAL B 1 32 ? 6.344 8.758 -5.855 1 98.5 32 VAL B C 1
ATOM 2270 O O . VAL B 1 32 ? 5.352 8.047 -5.684 1 98.5 32 VAL B O 1
ATOM 2273 N N . TYR B 1 33 ? 7.578 8.273 -5.688 1 98.19 33 TYR B N 1
ATOM 2274 C CA . TYR B 1 33 ? 7.828 6.93 -5.172 1 98.19 33 TYR B CA 1
ATOM 2275 C C . TYR B 1 33 ? 7.496 6.848 -3.686 1 98.19 33 TYR B C 1
ATOM 2277 O O . TYR B 1 33 ? 7.996 7.645 -2.887 1 98.19 33 TYR B O 1
ATOM 2285 N N . ALA B 1 34 ? 6.727 5.832 -3.301 1 98.56 34 ALA B N 1
ATOM 2286 C CA . ALA B 1 34 ? 6.199 5.773 -1.94 1 98.56 34 ALA B CA 1
ATOM 2287 C C . ALA B 1 34 ? 6.844 4.641 -1.148 1 98.56 34 ALA B C 1
ATOM 2289 O O . ALA B 1 34 ? 6.758 3.473 -1.54 1 98.56 34 ALA B O 1
ATOM 2290 N N . ALA B 1 35 ? 7.508 4.953 -0.078 1 98.62 35 ALA B N 1
ATOM 2291 C CA . ALA B 1 35 ? 7.895 4.016 0.975 1 98.62 35 ALA B CA 1
ATOM 2292 C C . ALA B 1 35 ? 6.938 4.098 2.16 1 98.62 35 ALA B C 1
ATOM 2294 O O . ALA B 1 35 ? 6.074 4.977 2.209 1 98.62 35 ALA B O 1
ATOM 2295 N N . SER B 1 36 ? 7.027 3.098 3.059 1 98.75 36 SER B N 1
ATOM 2296 C CA . SER B 1 36 ? 6.047 3.146 4.141 1 98.75 36 SER B CA 1
ATOM 2297 C C . SER B 1 36 ? 6.586 2.484 5.402 1 98.75 36 SER B C 1
ATOM 2299 O O . SER B 1 36 ? 7.395 1.559 5.328 1 98.75 36 SER B O 1
ATOM 2301 N N . ALA B 1 37 ? 6.227 2.979 6.508 1 98.81 37 ALA B N 1
ATOM 2302 C CA . ALA B 1 37 ? 6.328 2.355 7.824 1 98.81 37 ALA B CA 1
ATOM 2303 C C . ALA B 1 37 ? 4.949 2.176 8.453 1 98.81 37 ALA B C 1
ATOM 2305 O O . ALA B 1 37 ? 4.266 3.158 8.75 1 98.81 37 ALA B O 1
ATOM 2306 N N . ILE B 1 38 ? 4.57 0.95 8.633 1 98.81 38 ILE B N 1
ATOM 2307 C CA . ILE B 1 38 ? 3.229 0.642 9.109 1 98.81 38 ILE B CA 1
ATOM 2308 C C . ILE B 1 38 ? 3.217 0.608 10.633 1 98.81 38 ILE B C 1
ATOM 2310 O O . ILE B 1 38 ? 4.055 -0.054 11.25 1 98.81 38 ILE B O 1
ATOM 2314 N N . THR B 1 39 ? 2.236 1.263 11.242 1 98.44 39 THR B N 1
ATOM 2315 C CA . THR B 1 39 ? 2.227 1.44 12.688 1 98.44 39 THR B CA 1
ATOM 2316 C C . THR B 1 39 ? 1.179 0.541 13.344 1 98.44 39 THR B C 1
ATOM 2318 O O . THR B 1 39 ? 1.236 0.28 14.547 1 98.44 39 THR B O 1
ATOM 2321 N N . ALA B 1 40 ? 0.233 0.198 12.57 1 97.88 40 ALA B N 1
ATOM 2322 C CA . ALA B 1 40 ? -0.854 -0.653 13.047 1 97.88 40 ALA B CA 1
ATOM 2323 C C . ALA B 1 40 ? -1.585 -1.314 11.883 1 97.88 40 ALA B C 1
ATOM 2325 O O . ALA B 1 40 ? -1.569 -0.801 10.758 1 97.88 40 ALA B O 1
ATOM 2326 N N . ILE B 1 41 ? -2.154 -2.457 12.195 1 98.19 41 ILE B N 1
ATOM 2327 C CA . ILE B 1 41 ? -3.021 -3.145 11.242 1 98.19 41 ILE B CA 1
ATOM 2328 C C . ILE B 1 41 ? -4.473 -3.047 11.711 1 98.19 41 ILE B C 1
ATOM 2330 O O . ILE B 1 41 ? -4.797 -3.418 12.844 1 98.19 41 ILE B O 1
ATOM 2334 N N . THR B 1 42 ? -5.34 -2.564 10.82 1 97.38 42 THR B N 1
ATOM 2335 C CA . THR B 1 42 ? -6.754 -2.553 11.172 1 97.38 42 THR B CA 1
ATOM 2336 C C . THR B 1 42 ? -7.523 -3.578 10.344 1 97.38 42 THR B C 1
ATOM 2338 O O . THR B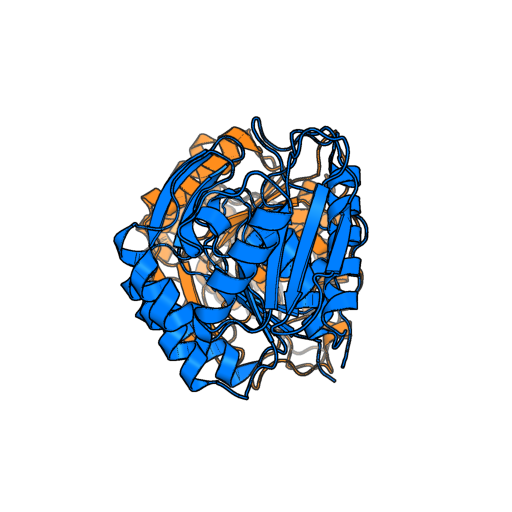 1 42 ? -7.199 -3.816 9.18 1 97.38 42 THR B O 1
ATOM 2341 N N . VAL B 1 43 ? -8.469 -4.23 11.062 1 98.25 43 VAL B N 1
ATOM 2342 C CA . VAL B 1 43 ? -9.539 -4.934 10.367 1 98.25 43 VAL B CA 1
ATOM 2343 C C . VAL B 1 43 ? -10.695 -3.973 10.086 1 98.25 43 VAL B C 1
ATOM 2345 O O . VAL B 1 43 ? -11.438 -3.604 10.992 1 98.25 43 VAL B O 1
ATOM 2348 N N . GLN B 1 44 ? -10.742 -3.607 8.812 1 96.44 44 GLN B N 1
ATOM 2349 C CA . GLN B 1 44 ? -11.656 -2.504 8.516 1 96.44 44 GLN B CA 1
ATOM 2350 C C . GLN B 1 44 ? -12.18 -2.592 7.09 1 96.44 44 GLN B C 1
ATOM 2352 O O . GLN B 1 44 ? -11.523 -3.154 6.211 1 96.44 44 GLN B O 1
ATOM 2357 N N . ASN B 1 45 ? -13.398 -2.197 6.879 1 96.31 45 ASN B N 1
ATOM 2358 C CA . ASN B 1 45 ? -14.008 -2.002 5.57 1 96.31 45 ASN B CA 1
ATOM 2359 C C . ASN B 1 45 ? -14.805 -0.703 5.512 1 96.31 45 ASN B C 1
ATOM 2361 O O . ASN B 1 45 ? -14.586 0.203 6.316 1 96.31 45 ASN B O 1
ATOM 2365 N N . THR B 1 46 ? -15.633 -0.489 4.461 1 95.06 46 THR B N 1
ATOM 2366 C CA . THR B 1 46 ? -16.281 0.807 4.262 1 95.06 46 THR B CA 1
ATOM 2367 C C . THR B 1 46 ? -17.344 1.051 5.316 1 95.06 46 THR B C 1
ATOM 2369 O O . THR B 1 46 ? -17.844 2.172 5.461 1 95.06 46 THR B O 1
ATOM 2372 N N . LEU B 1 47 ? -17.703 0.041 6.113 1 95.31 47 LEU B N 1
ATOM 2373 C CA . LEU B 1 47 ? -18.75 0.149 7.129 1 95.31 47 LEU B CA 1
ATOM 2374 C C . LEU B 1 47 ? -18.141 0.522 8.484 1 95.31 47 LEU B C 1
ATOM 2376 O O . LEU B 1 47 ? -18.844 1.055 9.344 1 95.31 47 LEU B O 1
ATOM 2380 N N . GLY B 1 48 ? -16.859 0.135 8.688 1 94.75 48 GLY B N 1
ATOM 2381 C CA . GLY B 1 48 ? -16.281 0.467 9.984 1 94.75 48 GLY B CA 1
ATOM 2382 C C . GLY B 1 48 ? -15.008 -0.31 10.281 1 94.75 48 GLY B C 1
ATOM 2383 O O . GLY B 1 48 ? -14.492 -1.022 9.422 1 94.75 48 GLY B O 1
ATOM 2384 N N . VAL B 1 49 ? -14.453 -0.073 11.477 1 95.88 49 VAL B N 1
ATOM 2385 C CA . VAL B 1 49 ? -13.266 -0.74 12.008 1 95.88 49 VAL B CA 1
ATOM 2386 C C . VAL B 1 49 ? -13.68 -1.807 13.016 1 95.88 49 VAL B C 1
ATOM 2388 O O . VAL B 1 49 ? -14.453 -1.531 13.938 1 95.88 49 VAL B O 1
ATOM 2391 N N . TYR B 1 50 ? -13.102 -2.979 12.898 1 97.12 50 TYR B N 1
ATOM 2392 C CA . TYR B 1 50 ? -13.57 -4.102 13.695 1 97.12 50 TYR B CA 1
ATOM 2393 C C . TYR B 1 50 ? -12.492 -4.57 14.672 1 97.12 50 TYR B C 1
ATOM 2395 O O . TYR B 1 50 ? -12.797 -5.203 15.688 1 97.12 50 TYR B O 1
ATOM 2403 N N . ALA B 1 51 ? -11.273 -4.328 14.344 1 97.25 51 ALA B N 1
ATOM 2404 C CA . ALA B 1 51 ? -10.156 -4.699 15.203 1 97.25 51 ALA B CA 1
ATOM 2405 C C . ALA B 1 51 ? -8.898 -3.918 14.828 1 97.25 51 ALA B C 1
ATOM 2407 O O . ALA B 1 51 ? -8.797 -3.377 13.719 1 97.25 51 ALA B O 1
ATOM 2408 N N . ILE B 1 52 ? -7.953 -3.855 15.766 1 96.12 52 ILE B N 1
ATOM 2409 C CA . ILE B 1 52 ? -6.668 -3.197 15.555 1 96.12 52 ILE B CA 1
ATOM 2410 C C . ILE B 1 52 ? -5.555 -4.027 16.188 1 96.12 52 ILE B C 1
ATOM 2412 O O . ILE B 1 52 ? -5.707 -4.535 17.297 1 96.12 52 ILE B O 1
ATOM 2416 N N . GLN B 1 53 ? -4.539 -4.27 15.477 1 97.62 53 GLN B N 1
ATOM 2417 C CA . GLN B 1 53 ? -3.299 -4.801 16.031 1 97.62 53 GLN B CA 1
ATOM 2418 C C . GLN B 1 53 ? -2.168 -3.781 15.938 1 97.62 53 GLN B C 1
ATOM 2420 O O . GLN B 1 53 ? -1.809 -3.352 14.836 1 97.62 53 GLN B O 1
ATOM 2425 N N . ASP B 1 54 ? -1.572 -3.516 17.031 1 96.31 54 ASP B N 1
ATOM 2426 C CA . ASP B 1 54 ? -0.419 -2.619 17.047 1 96.31 54 ASP B CA 1
ATOM 2427 C C . ASP B 1 54 ? 0.835 -3.332 16.547 1 96.31 54 ASP B C 1
ATOM 2429 O O . ASP B 1 54 ? 0.966 -4.547 16.703 1 96.31 54 ASP B O 1
ATOM 2433 N N . ILE B 1 55 ? 1.677 -2.609 15.953 1 98.25 55 ILE B N 1
ATOM 2434 C CA . ILE B 1 55 ? 3.002 -3.102 15.586 1 98.25 55 ILE B CA 1
ATOM 2435 C C . ILE B 1 55 ? 4.004 -2.734 16.688 1 98.25 55 ILE B C 1
ATOM 2437 O O . ILE B 1 55 ? 3.924 -1.654 17.266 1 98.25 55 ILE B O 1
ATOM 2441 N N . ASN B 1 56 ? 4.898 -3.668 16.938 1 98.38 56 ASN B N 1
ATOM 2442 C CA . ASN B 1 56 ? 5.949 -3.406 17.922 1 98.38 56 ASN B CA 1
ATOM 2443 C C . ASN B 1 56 ? 6.684 -2.104 17.609 1 98.38 56 ASN B C 1
ATOM 2445 O O . ASN B 1 56 ? 7.176 -1.907 16.5 1 98.38 56 ASN B O 1
ATOM 2449 N N . PRO B 1 57 ? 6.77 -1.214 18.672 1 98.31 57 PRO B N 1
ATOM 2450 C CA . PRO B 1 57 ? 7.426 0.079 18.453 1 98.31 57 PRO B CA 1
ATOM 2451 C C . PRO B 1 57 ? 8.828 -0.06 17.859 1 98.31 57 PRO B C 1
ATOM 2453 O O . PRO B 1 57 ? 9.242 0.769 17.047 1 98.31 57 PRO B O 1
ATOM 2456 N N . GLU B 1 58 ? 9.547 -1.091 18.25 1 98.5 58 GLU B N 1
ATOM 2457 C CA . GLU B 1 58 ? 10.891 -1.298 17.719 1 98.5 58 GLU B CA 1
ATOM 2458 C C . GLU B 1 58 ? 10.852 -1.651 16.234 1 98.5 58 GLU B C 1
ATOM 2460 O O . GLU B 1 58 ? 11.758 -1.295 15.484 1 98.5 58 GLU B O 1
ATOM 2465 N N . ILE B 1 59 ? 9.82 -2.334 15.859 1 98.75 59 ILE B N 1
ATOM 2466 C CA . ILE B 1 59 ? 9.641 -2.672 14.453 1 98.75 59 ILE B CA 1
ATOM 2467 C C . ILE B 1 59 ? 9.258 -1.42 13.664 1 98.75 59 ILE B C 1
ATOM 2469 O O . ILE B 1 59 ? 9.742 -1.21 12.547 1 98.75 59 ILE B O 1
ATOM 2473 N N . VAL B 1 60 ? 8.383 -0.603 14.242 1 98.75 60 VAL B N 1
ATOM 2474 C CA . VAL B 1 60 ? 8.016 0.659 13.602 1 98.75 60 VAL B CA 1
ATOM 2475 C C . VAL B 1 60 ? 9.266 1.518 13.414 1 98.75 60 VAL B C 1
ATOM 2477 O O . VAL B 1 60 ? 9.516 2.02 12.312 1 98.75 60 VAL B O 1
ATOM 2480 N N . LYS B 1 61 ? 10.023 1.633 14.469 1 98.69 61 LYS B N 1
ATOM 2481 C CA . LYS B 1 61 ? 11.273 2.385 14.43 1 98.69 61 LYS B CA 1
ATOM 2482 C C . LYS B 1 61 ? 12.227 1.811 13.375 1 98.69 61 LYS B C 1
ATOM 2484 O O . LYS B 1 61 ? 12.828 2.557 12.602 1 98.69 61 LYS B O 1
ATOM 2489 N N . GLY B 1 62 ? 12.344 0.49 13.359 1 98.69 62 GLY B N 1
ATOM 2490 C CA . GLY B 1 62 ? 13.203 -0.184 12.398 1 98.69 62 GLY B CA 1
ATOM 2491 C C . GLY B 1 62 ? 12.812 0.091 10.961 1 98.69 62 GLY B C 1
ATOM 2492 O O . GLY B 1 62 ? 13.68 0.29 10.102 1 98.69 62 GLY B O 1
ATOM 2493 N N . GLN B 1 63 ? 11.516 0.067 10.672 1 98.81 63 GLN B N 1
ATOM 2494 C CA . GLN B 1 63 ? 11.039 0.396 9.328 1 98.81 63 GLN B CA 1
ATOM 2495 C C . GLN B 1 63 ? 11.508 1.784 8.906 1 98.81 63 GLN B C 1
ATOM 2497 O O . GLN B 1 63 ? 12.023 1.962 7.801 1 98.81 63 GLN B O 1
ATOM 2502 N N . ILE B 1 64 ? 11.297 2.756 9.781 1 98.75 64 ILE B N 1
ATOM 2503 C CA . ILE B 1 64 ? 11.648 4.141 9.5 1 98.75 64 ILE B CA 1
ATOM 2504 C C . ILE B 1 64 ? 13.148 4.25 9.242 1 98.75 64 ILE B C 1
ATOM 2506 O O . ILE B 1 64 ? 13.57 4.828 8.234 1 98.75 64 ILE B O 1
ATOM 2510 N N . GLU B 1 65 ? 13.953 3.646 10.078 1 98.62 65 GLU B N 1
ATOM 2511 C CA . GLU B 1 65 ? 15.406 3.732 9.977 1 98.62 65 GLU B CA 1
ATOM 2512 C C . GLU B 1 65 ? 15.914 3.037 8.719 1 98.62 65 GLU B C 1
ATOM 2514 O O . GLU B 1 65 ? 16.828 3.531 8.055 1 98.62 65 GLU B O 1
ATOM 2519 N N . ALA B 1 66 ? 15.312 1.912 8.391 1 98.38 66 ALA B N 1
ATOM 2520 C CA . ALA B 1 66 ? 15.703 1.187 7.18 1 98.38 66 ALA B CA 1
ATOM 2521 C C . ALA B 1 66 ? 15.5 2.043 5.934 1 98.38 66 ALA B C 1
ATOM 2523 O O . ALA B 1 66 ? 16.344 2.049 5.031 1 98.38 66 ALA B O 1
ATOM 2524 N N . VAL B 1 67 ? 14.422 2.748 5.867 1 98.38 67 VAL B N 1
ATOM 2525 C CA . VAL B 1 67 ? 14.102 3.58 4.711 1 98.38 67 VAL B CA 1
ATOM 2526 C C . VAL B 1 67 ? 14.984 4.82 4.707 1 98.38 67 VAL B C 1
ATOM 2528 O O . VAL B 1 67 ? 15.523 5.199 3.664 1 98.38 67 VAL B O 1
ATOM 2531 N N . MET B 1 68 ? 15.156 5.434 5.859 1 98 68 MET B N 1
ATOM 2532 C CA . MET B 1 68 ? 15.922 6.668 5.961 1 98 68 MET B CA 1
ATOM 2533 C C . MET B 1 68 ? 17.391 6.426 5.633 1 98 68 MET B C 1
ATOM 2535 O O . MET B 1 68 ? 18.047 7.277 5.027 1 98 68 MET B O 1
ATOM 2539 N N . ASP B 1 69 ? 17.891 5.277 5.98 1 97.31 69 ASP B N 1
ATOM 2540 C CA . ASP B 1 69 ? 19.312 4.969 5.797 1 97.31 69 ASP B CA 1
ATOM 2541 C C . ASP B 1 69 ? 19.609 4.574 4.355 1 97.31 69 ASP B C 1
ATOM 2543 O O . ASP B 1 69 ? 20.766 4.551 3.934 1 97.31 69 ASP B O 1
ATOM 2547 N N . ASP B 1 70 ? 18.594 4.363 3.576 1 96.81 70 ASP B N 1
ATOM 2548 C CA . ASP B 1 70 ? 18.781 3.768 2.256 1 96.81 70 ASP B CA 1
ATOM 2549 C C . ASP B 1 70 ? 18.188 4.664 1.167 1 96.81 70 ASP B C 1
ATOM 2551 O O . ASP B 1 70 ? 18.922 5.176 0.318 1 96.81 70 ASP B O 1
ATOM 2555 N N . ILE B 1 71 ? 16.953 5.086 1.284 1 95.06 71 ILE B N 1
ATOM 2556 C CA . ILE B 1 71 ? 16.234 5.797 0.235 1 95.06 71 ILE B CA 1
ATOM 2557 C C . ILE B 1 71 ? 16.312 7.301 0.485 1 95.06 71 ILE B C 1
ATOM 2559 O O . ILE B 1 71 ? 16.422 8.094 -0.458 1 95.06 71 ILE B O 1
ATOM 2563 N N . HIS B 1 72 ? 16.281 7.75 1.779 1 94.5 72 HIS B N 1
ATOM 2564 C CA . HIS B 1 72 ? 16.297 9.164 2.143 1 94.5 72 HIS B CA 1
ATOM 2565 C C . HIS B 1 72 ? 15.164 9.914 1.455 1 94.5 72 HIS B C 1
ATOM 2567 O O . HIS B 1 72 ? 15.414 10.789 0.623 1 94.5 72 HIS B O 1
ATOM 2573 N N . PRO B 1 73 ? 13.945 9.688 1.923 1 97.06 73 PRO B N 1
ATOM 2574 C CA . PRO B 1 73 ? 12.805 10.336 1.268 1 97.06 73 PRO B CA 1
ATOM 2575 C C . PRO B 1 73 ? 12.867 11.859 1.347 1 97.06 73 PRO B C 1
ATOM 2577 O O . PRO B 1 73 ? 13.375 12.414 2.33 1 97.06 73 PRO B O 1
ATOM 2580 N N . ASP B 1 74 ? 12.305 12.539 0.296 1 96.69 74 ASP B N 1
ATOM 2581 C CA . ASP B 1 74 ? 12.266 14 0.21 1 96.69 74 ASP B CA 1
ATOM 2582 C C . ASP B 1 74 ? 11.273 14.586 1.214 1 96.69 74 ASP B C 1
ATOM 2584 O O . ASP B 1 74 ? 11.469 15.695 1.71 1 96.69 74 ASP B O 1
ATOM 2588 N N . ALA B 1 75 ? 10.227 13.875 1.486 1 98.25 75 ALA B N 1
ATOM 2589 C CA . ALA B 1 75 ? 9.188 14.289 2.428 1 98.25 75 ALA B CA 1
ATOM 2590 C C . ALA B 1 75 ? 8.602 13.094 3.158 1 98.25 75 ALA B C 1
ATOM 2592 O O . ALA B 1 75 ? 8.664 11.961 2.664 1 98.25 75 ALA B O 1
ATOM 2593 N N . ILE B 1 76 ? 8.039 13.336 4.344 1 98.81 76 ILE B N 1
ATOM 2594 C CA . ILE B 1 76 ? 7.477 12.281 5.18 1 98.81 76 ILE B CA 1
ATOM 2595 C C . ILE B 1 76 ? 6.082 12.695 5.652 1 98.81 76 ILE B C 1
ATOM 2597 O O . ILE B 1 76 ? 5.863 13.852 6.02 1 98.81 76 ILE B O 1
ATOM 2601 N N . LYS B 1 77 ? 5.168 11.781 5.586 1 98.81 77 LYS B N 1
ATOM 2602 C CA . LYS B 1 77 ? 3.826 11.969 6.133 1 98.81 77 LYS B CA 1
ATOM 2603 C C . LYS B 1 77 ? 3.568 11.016 7.297 1 98.81 77 LYS B C 1
ATOM 2605 O O . LYS B 1 77 ? 3.797 9.812 7.188 1 98.81 77 LYS B O 1
ATOM 2610 N N . VAL B 1 78 ? 3.186 11.555 8.406 1 98.69 78 VAL B N 1
ATOM 2611 C CA . VAL B 1 78 ? 2.713 10.75 9.523 1 98.69 78 VAL B CA 1
ATOM 2612 C C . VAL B 1 78 ? 1.189 10.812 9.602 1 98.69 78 VAL B C 1
ATOM 2614 O O . VAL B 1 78 ? 0.606 11.898 9.617 1 98.69 78 VAL B O 1
ATOM 2617 N N . GLY B 1 79 ? 0.606 9.648 9.547 1 97.75 79 GLY B N 1
ATOM 2618 C CA . GLY B 1 79 ? -0.836 9.539 9.695 1 97.75 79 GLY B CA 1
ATOM 2619 C C . GLY B 1 79 ? -1.249 8.93 11.023 1 97.75 79 GLY B C 1
ATOM 2620 O O . GLY B 1 79 ? -0.773 9.352 12.078 1 97.75 79 GLY B O 1
ATOM 2621 N N . MET B 1 80 ? -2.078 7.914 11.016 1 93.75 80 MET B N 1
ATOM 2622 C CA . MET B 1 80 ? -2.674 7.293 12.195 1 93.75 80 MET B CA 1
ATOM 2623 C C . MET B 1 80 ? -1.602 6.656 13.07 1 93.75 80 MET B C 1
ATOM 2625 O O . MET B 1 80 ? -0.887 5.754 12.633 1 93.75 80 MET B O 1
ATOM 2629 N N . VAL B 1 81 ? -1.481 7.164 14.219 1 94.88 81 VAL B N 1
ATOM 2630 C CA . VAL B 1 81 ? -0.667 6.59 15.281 1 94.88 81 VAL B CA 1
ATOM 2631 C C . VAL B 1 81 ? -1.529 6.344 16.516 1 94.88 81 VAL B C 1
ATOM 2633 O O . VAL B 1 81 ? -2.266 7.23 16.953 1 94.88 81 VAL B O 1
ATOM 2636 N N . ASN B 1 82 ? -1.433 5.203 17.031 1 92.31 82 ASN B N 1
ATOM 2637 C CA . ASN B 1 82 ? -2.459 4.766 17.969 1 92.31 82 ASN B CA 1
ATOM 2638 C C . ASN B 1 82 ? -2.006 4.938 19.422 1 92.31 82 ASN B C 1
ATOM 2640 O O . ASN B 1 82 ? -2.77 5.414 20.266 1 92.31 82 ASN B O 1
ATOM 2644 N N . ASP B 1 83 ? -0.758 4.598 19.75 1 94.75 83 ASP B N 1
ATOM 2645 C CA . ASP B 1 83 ? -0.417 4.465 21.172 1 94.75 83 ASP B CA 1
ATOM 2646 C C . ASP B 1 83 ? 0.845 5.254 21.5 1 94.75 83 ASP B C 1
ATOM 2648 O O . ASP B 1 83 ? 1.634 5.586 20.609 1 94.75 83 ASP B O 1
ATOM 2652 N N . ARG B 1 84 ? 1.04 5.465 22.797 1 96.06 84 ARG B N 1
ATOM 2653 C CA . ARG B 1 84 ? 2.094 6.312 23.359 1 96.06 84 ARG B CA 1
ATOM 2654 C C . ARG B 1 84 ? 3.473 5.793 22.953 1 96.06 84 ARG B C 1
ATOM 2656 O O . ARG B 1 84 ? 4.324 6.562 22.5 1 96.06 84 ARG B O 1
ATOM 2663 N N . THR B 1 85 ? 3.707 4.535 23.094 1 97.5 85 THR B N 1
ATOM 2664 C CA . THR B 1 85 ? 5.027 3.959 22.875 1 97.5 85 THR B CA 1
ATOM 2665 C C . THR B 1 85 ? 5.414 4.035 21.391 1 97.5 85 THR B C 1
ATOM 2667 O O . THR B 1 85 ? 6.574 4.289 21.062 1 97.5 85 THR B O 1
ATOM 2670 N N . THR B 1 86 ? 4.469 3.797 20.547 1 97.81 86 THR B N 1
ATOM 2671 C CA . THR B 1 86 ? 4.711 3.895 19.109 1 97.81 86 THR B CA 1
ATOM 2672 C C . THR B 1 86 ? 5.023 5.336 18.703 1 97.81 86 THR B C 1
ATOM 2674 O O . THR B 1 86 ? 5.934 5.582 17.906 1 97.81 86 THR B O 1
ATOM 2677 N N . ILE B 1 87 ? 4.266 6.273 19.266 1 97.88 87 ILE B N 1
ATOM 2678 C CA . ILE B 1 87 ? 4.496 7.684 18.969 1 97.88 87 ILE B CA 1
ATOM 2679 C C . ILE B 1 87 ? 5.902 8.078 19.406 1 97.88 87 ILE B C 1
ATOM 2681 O O . ILE B 1 87 ? 6.617 8.773 18.688 1 97.88 87 ILE B O 1
ATOM 2685 N N . GLN B 1 88 ? 6.262 7.613 20.531 1 97.94 88 GLN B N 1
ATOM 2686 C CA . GLN B 1 88 ? 7.598 7.898 21.047 1 97.94 88 GLN B CA 1
ATOM 2687 C C . GLN B 1 88 ? 8.672 7.312 20.125 1 97.94 88 GLN B C 1
ATOM 2689 O O . GLN B 1 88 ? 9.68 7.961 19.859 1 97.94 88 GLN B O 1
ATOM 2694 N N . ALA B 1 89 ? 8.477 6.117 19.688 1 98.31 89 ALA B N 1
ATOM 2695 C CA . ALA B 1 89 ? 9.422 5.457 18.797 1 98.31 89 ALA B CA 1
ATOM 2696 C C . ALA B 1 89 ? 9.562 6.219 17.484 1 98.31 89 ALA B C 1
ATOM 2698 O O . ALA B 1 89 ? 10.664 6.379 16.953 1 98.31 89 ALA B O 1
ATOM 2699 N N . ILE B 1 90 ? 8.469 6.66 16.969 1 98.56 90 ILE B N 1
ATOM 2700 C CA . ILE B 1 90 ? 8.461 7.422 15.727 1 98.56 90 ILE B CA 1
ATOM 2701 C C . ILE B 1 90 ? 9.219 8.734 15.922 1 98.56 90 ILE B C 1
ATOM 2703 O O . ILE B 1 90 ? 10.07 9.094 15.109 1 98.56 90 ILE B O 1
ATOM 2707 N N . ALA B 1 91 ? 8.875 9.422 16.969 1 98.12 91 ALA B N 1
ATOM 2708 C CA . ALA B 1 91 ? 9.523 10.695 17.266 1 98.12 91 ALA B CA 1
ATOM 2709 C C . ALA B 1 91 ? 11.031 10.523 17.406 1 98.12 91 ALA B C 1
ATOM 2711 O O . ALA B 1 91 ? 11.812 11.32 16.875 1 98.12 91 ALA B O 1
ATOM 2712 N N . GLU B 1 92 ? 11.398 9.508 18.125 1 98 92 GLU B N 1
ATOM 2713 C CA . GLU B 1 92 ? 12.812 9.234 18.328 1 98 92 GLU B CA 1
ATOM 2714 C C . GLU B 1 92 ? 13.523 8.961 17.016 1 98 92 GLU B C 1
ATOM 2716 O O . GLU B 1 92 ? 14.609 9.484 16.766 1 98 92 GLU B O 1
ATOM 2721 N N . ALA B 1 93 ? 12.93 8.156 16.203 1 98 93 ALA B N 1
ATOM 2722 C CA . ALA B 1 93 ? 13.508 7.836 14.906 1 98 93 ALA B CA 1
ATOM 2723 C C . ALA B 1 93 ? 13.641 9.086 14.039 1 98 93 ALA B C 1
ATOM 2725 O O . ALA B 1 93 ? 14.688 9.312 13.422 1 98 93 ALA B O 1
ATOM 2726 N N . LEU B 1 94 ? 12.617 9.891 14 1 97.88 94 LEU B N 1
ATOM 2727 C CA . LEU B 1 94 ? 12.594 11.055 13.133 1 97.88 94 LEU B CA 1
ATOM 2728 C C . LEU B 1 94 ? 13.578 12.117 13.617 1 97.88 94 LEU B C 1
ATOM 2730 O O . LEU B 1 94 ? 14.18 12.828 12.812 1 97.88 94 LEU B O 1
ATOM 2734 N N . LYS B 1 95 ? 13.742 12.25 14.93 1 97.25 95 LYS B N 1
ATOM 2735 C CA . LYS B 1 95 ? 14.695 13.188 15.508 1 97.25 95 LYS B CA 1
ATOM 2736 C C . LYS B 1 95 ? 16.125 12.844 15.086 1 97.25 95 LYS B C 1
ATOM 2738 O O . LYS B 1 95 ? 16.938 13.734 14.836 1 97.25 95 LYS B O 1
ATOM 2743 N N . ARG B 1 96 ? 16.328 11.609 14.992 1 96.19 96 ARG B N 1
ATOM 2744 C CA . ARG B 1 96 ? 17.672 11.133 14.617 1 96.19 96 ARG B CA 1
ATOM 2745 C C . ARG B 1 96 ? 18.031 11.578 13.203 1 96.19 96 ARG B C 1
ATOM 2747 O O . ARG B 1 96 ? 19.203 11.766 12.891 1 96.19 96 ARG B O 1
ATOM 2754 N N . TYR B 1 97 ? 17.047 11.766 12.414 1 96.31 97 TYR B N 1
ATOM 2755 C CA . TYR B 1 97 ? 17.312 12.055 11.008 1 96.31 97 TYR B CA 1
ATOM 2756 C C . TYR B 1 97 ? 16.953 13.492 10.664 1 96.31 97 TYR B C 1
ATOM 2758 O O . TYR B 1 97 ? 16.75 13.828 9.492 1 96.31 97 TYR B O 1
ATOM 2766 N N . GLN B 1 98 ? 16.797 14.289 11.711 1 91.31 98 GLN B N 1
ATOM 2767 C CA . GLN B 1 98 ? 16.547 15.703 11.461 1 91.31 98 GLN B CA 1
ATOM 2768 C C . GLN B 1 98 ? 17.594 16.297 10.523 1 91.31 98 GLN B C 1
ATOM 2770 O O . GLN B 1 98 ? 18.781 16.047 10.688 1 91.31 98 GLN B O 1
ATOM 2775 N N . GLY B 1 99 ? 17.188 17.031 9.492 1 89.5 99 GLY B N 1
ATOM 2776 C CA . GLY B 1 99 ? 18.109 17.594 8.516 1 89.5 99 GLY B CA 1
ATOM 2777 C C . GLY B 1 99 ? 18.266 16.734 7.273 1 89.5 99 GLY B C 1
ATOM 2778 O O . GLY B 1 99 ? 18.781 17.203 6.254 1 89.5 99 GLY B O 1
ATOM 2779 N N . LYS B 1 100 ? 17.75 15.508 7.371 1 91.38 100 LYS B N 1
ATOM 2780 C CA . LYS B 1 100 ? 17.875 14.586 6.246 1 91.38 100 LYS B CA 1
ATOM 2781 C C . LYS B 1 100 ? 16.594 14.531 5.426 1 91.38 100 LYS B C 1
ATOM 2783 O O . LYS B 1 100 ? 16.562 13.945 4.34 1 91.38 100 LYS B O 1
ATOM 2788 N N . TYR B 1 101 ? 15.57 14.992 5.918 1 90.31 101 TYR B N 1
ATOM 2789 C CA . TYR B 1 101 ? 14.328 15.234 5.191 1 90.31 101 TYR B CA 1
ATOM 2790 C C . TYR B 1 101 ? 13.914 16.703 5.297 1 90.31 101 TYR B C 1
ATOM 2792 O O . TYR B 1 101 ? 14.242 17.375 6.273 1 90.31 101 TYR B O 1
ATOM 2800 N N . GLN B 1 102 ? 13.219 17.141 4.324 1 91.19 102 GLN B N 1
ATOM 2801 C CA . GLN B 1 102 ? 12.922 18.562 4.273 1 91.19 102 GLN B CA 1
ATOM 2802 C C . GLN B 1 102 ? 11.555 18.859 4.891 1 91.19 102 GLN B C 1
ATOM 2804 O O . GLN B 1 102 ? 11.352 19.938 5.465 1 91.19 102 GLN B O 1
ATOM 2809 N N . HIS B 1 103 ? 10.633 17.938 4.688 1 97.06 103 HIS B N 1
ATOM 2810 C CA . HIS B 1 103 ? 9.266 18.203 5.098 1 97.06 103 HIS B CA 1
ATOM 2811 C C . HIS B 1 103 ? 8.672 17.031 5.871 1 97.06 103 HIS B C 1
ATOM 2813 O O . HIS B 1 103 ? 8.82 15.883 5.461 1 97.06 103 HIS B O 1
ATOM 2819 N N . LEU B 1 104 ? 8.094 17.359 6.984 1 98.31 104 LEU B N 1
ATOM 2820 C CA . LEU B 1 104 ? 7.316 16.406 7.77 1 98.31 104 LEU B CA 1
ATOM 2821 C C . LEU B 1 104 ? 5.875 16.875 7.93 1 98.31 104 LEU B C 1
ATOM 2823 O O . LEU B 1 104 ? 5.617 17.875 8.594 1 98.31 104 LEU B O 1
ATOM 2827 N N . ILE B 1 105 ? 4.988 16.203 7.262 1 98.75 105 ILE B N 1
ATOM 2828 C CA . ILE B 1 105 ? 3.562 16.5 7.34 1 98.75 105 ILE B CA 1
ATOM 2829 C C . ILE B 1 105 ? 2.883 15.547 8.32 1 98.75 105 ILE B C 1
ATOM 2831 O O . ILE B 1 105 ? 3.027 14.328 8.203 1 98.75 105 ILE B O 1
ATOM 2835 N N . ILE B 1 106 ? 2.15 16.062 9.25 1 98.44 106 ILE B N 1
ATOM 2836 C CA . ILE B 1 106 ? 1.456 15.219 10.219 1 98.44 106 ILE B CA 1
ATOM 2837 C C . ILE B 1 106 ? -0.051 15.438 10.109 1 98.44 106 ILE B C 1
ATOM 2839 O O . ILE B 1 106 ? -0.536 16.562 10.273 1 98.44 106 ILE B O 1
ATOM 2843 N N . ASP B 1 107 ? -0.694 14.391 9.766 1 97.75 107 ASP B N 1
ATOM 2844 C CA . ASP B 1 107 ? -2.146 14.297 9.875 1 97.75 107 ASP B CA 1
ATOM 2845 C C . ASP B 1 107 ? -2.559 13.602 11.164 1 97.75 107 ASP B C 1
ATOM 2847 O O . ASP B 1 107 ? -2.475 12.375 11.273 1 97.75 107 ASP B O 1
ATOM 2851 N N . PRO B 1 108 ? -2.916 14.258 12.258 1 93.81 108 PRO B N 1
ATOM 2852 C CA . PRO B 1 108 ? -3.098 13.672 13.586 1 93.81 108 PRO B CA 1
ATOM 2853 C C . PRO B 1 108 ? -4.164 12.578 13.609 1 93.81 108 PRO B C 1
ATOM 2855 O O . PRO B 1 108 ? -4.086 11.656 14.422 1 93.81 108 PRO B O 1
ATOM 2858 N N . VAL B 1 109 ? -4.914 12.227 12.75 1 91.31 109 VAL B N 1
ATOM 2859 C CA . VAL B 1 109 ? -5.98 11.242 12.594 1 91.31 109 VAL B CA 1
ATOM 2860 C C . VAL B 1 109 ? -6.355 10.672 13.961 1 91.31 109 VAL B C 1
ATOM 2862 O O . VAL B 1 109 ? -5.805 9.656 14.391 1 91.31 109 VAL B O 1
ATOM 2865 N N . MET B 1 110 ? -7.359 11.203 14.648 1 88.81 110 MET B N 1
ATOM 2866 C CA . MET B 1 110 ? -7.711 10.82 16.016 1 88.81 110 MET B CA 1
ATOM 2867 C C . MET B 1 110 ? -8.945 9.914 16.016 1 88.81 110 MET B C 1
ATOM 2869 O O . MET B 1 110 ? -9.141 9.141 16.953 1 88.81 110 MET B O 1
ATOM 2873 N N . VAL B 1 111 ? -9.812 10.109 15.016 1 84.81 111 VAL B N 1
ATOM 2874 C CA . VAL B 1 111 ? -11.055 9.359 14.891 1 84.81 111 VAL B CA 1
ATOM 2875 C C . VAL B 1 111 ? -11.266 8.938 13.445 1 84.81 111 VAL B C 1
ATOM 2877 O O . VAL B 1 111 ? -10.922 9.68 12.516 1 84.81 111 VAL B O 1
ATOM 2880 N N . SER B 1 112 ? -11.75 7.762 13.227 1 81.81 112 SER B N 1
ATOM 2881 C CA . SER B 1 112 ? -12.031 7.289 11.875 1 81.81 112 SER B CA 1
ATOM 2882 C C . SER B 1 112 ? -13.281 7.957 11.312 1 81.81 112 SER B C 1
ATOM 2884 O O . SER B 1 112 ? -14.039 8.602 12.047 1 81.81 112 SER B O 1
ATOM 2886 N N . THR B 1 113 ? -13.422 7.762 10.039 1 79.75 113 THR B N 1
ATOM 2887 C CA . THR B 1 113 ? -14.625 8.258 9.383 1 79.75 113 THR B CA 1
ATOM 2888 C C . THR B 1 113 ? -15.875 7.641 10 1 79.75 113 THR B C 1
ATOM 2890 O O . THR B 1 113 ? -16.922 8.289 10.078 1 79.75 113 THR B O 1
ATOM 2893 N N . SER B 1 114 ? -15.734 6.43 10.484 1 81.19 114 SER B N 1
ATOM 2894 C CA . SER B 1 114 ? -16.875 5.723 11.078 1 81.19 114 SER B CA 1
ATOM 2895 C C . SER B 1 114 ? -17.031 6.059 12.555 1 81.19 114 SER B C 1
ATOM 2897 O O . SER B 1 114 ? -17.906 5.527 13.227 1 81.19 114 SER B O 1
ATOM 2899 N N . GLY B 1 115 ? -16.156 6.797 13.086 1 83.12 115 GLY B N 1
ATOM 2900 C CA . GLY B 1 115 ? -16.297 7.281 14.445 1 83.12 115 GLY B CA 1
ATOM 2901 C C . GLY B 1 115 ? -15.477 6.504 15.453 1 83.12 115 GLY B C 1
ATOM 2902 O O . GLY B 1 115 ? -15.5 6.805 16.641 1 83.12 115 GLY B O 1
ATOM 2903 N N . CYS B 1 116 ? -14.766 5.625 14.977 1 84.56 116 CYS B N 1
ATOM 2904 C CA . CYS B 1 116 ? -13.922 4.84 15.875 1 84.56 116 CYS B CA 1
ATOM 2905 C C . CYS B 1 116 ? -12.703 5.637 16.312 1 84.56 116 CYS B C 1
ATOM 2907 O O . CYS B 1 116 ? -12.023 6.25 15.492 1 84.56 116 CYS B O 1
ATOM 2909 N N . ARG B 1 117 ? -12.469 5.582 17.641 1 88.38 117 ARG B N 1
ATOM 2910 C CA . ARG B 1 117 ? -11.281 6.254 18.156 1 88.38 117 ARG B CA 1
ATOM 2911 C C . ARG B 1 117 ? -10.008 5.543 17.703 1 88.38 117 ARG B C 1
ATOM 2913 O O . ARG B 1 117 ? -9.852 4.34 17.922 1 88.38 117 ARG B O 1
ATOM 2920 N N . LEU B 1 118 ? -9.117 6.293 17.156 1 89.44 118 LEU B N 1
ATOM 2921 C CA . LEU B 1 118 ? -7.91 5.703 16.578 1 89.44 118 LEU B CA 1
ATOM 2922 C C . LEU B 1 118 ? -6.676 6.094 17.391 1 89.44 118 LEU B C 1
ATOM 2924 O O . LEU B 1 118 ? -5.621 5.469 17.25 1 89.44 118 LEU B O 1
ATOM 2928 N N . MET B 1 119 ? -6.703 7.086 18.203 1 91.62 119 MET B N 1
ATOM 2929 C CA . MET B 1 119 ? -5.621 7.484 19.094 1 91.62 119 MET B CA 1
ATOM 2930 C C . MET B 1 119 ? -6.043 7.348 20.562 1 91.62 119 MET B C 1
ATOM 2932 O O . MET B 1 119 ? -7.062 7.902 20.969 1 91.62 119 MET B O 1
ATOM 2936 N N .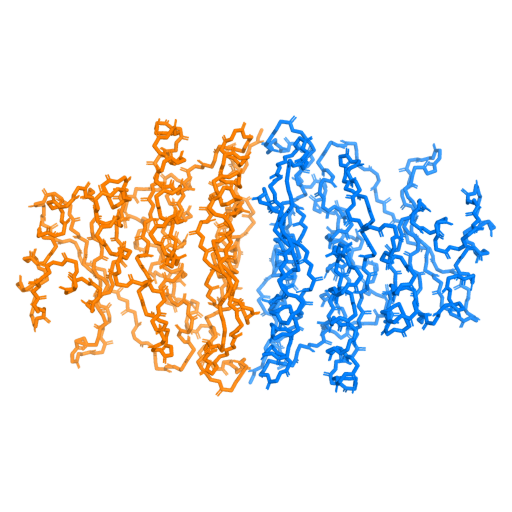 GLN B 1 120 ? -5.234 6.688 21.297 1 90.38 120 GLN B N 1
ATOM 2937 C CA . GLN B 1 120 ? -5.512 6.523 22.719 1 90.38 120 GLN B CA 1
ATOM 2938 C C . GLN B 1 120 ? -5.355 7.844 23.469 1 90.38 120 GLN B C 1
ATOM 2940 O O . GLN B 1 120 ? -4.559 8.695 23.062 1 90.38 120 GLN B O 1
ATOM 2945 N N . GLU B 1 121 ? -6.07 7.965 24.531 1 87.25 121 GLU B N 1
ATOM 2946 C CA . GLU B 1 121 ? -6.094 9.219 25.297 1 87.25 121 GLU B CA 1
ATOM 2947 C C . GLU B 1 121 ? -4.715 9.539 25.859 1 87.25 121 GLU B C 1
ATOM 2949 O O . GLU B 1 121 ? -4.301 10.703 25.875 1 87.25 121 GLU B O 1
ATOM 2954 N N . ASP B 1 122 ? -4.105 8.586 26.328 1 90.88 122 ASP B N 1
ATOM 2955 C CA . ASP B 1 122 ? -2.814 8.812 26.969 1 90.88 122 ASP B CA 1
ATOM 2956 C C . ASP B 1 122 ? -1.723 9.062 25.938 1 90.88 122 ASP B C 1
ATOM 2958 O O . ASP B 1 122 ? -0.603 9.445 26.281 1 90.88 122 ASP B O 1
ATOM 2962 N N . ALA B 1 123 ? -2.068 8.875 24.688 1 93.81 123 ALA B N 1
ATOM 2963 C CA . ALA B 1 123 ? -1.095 9.055 23.609 1 93.81 123 ALA B CA 1
ATOM 2964 C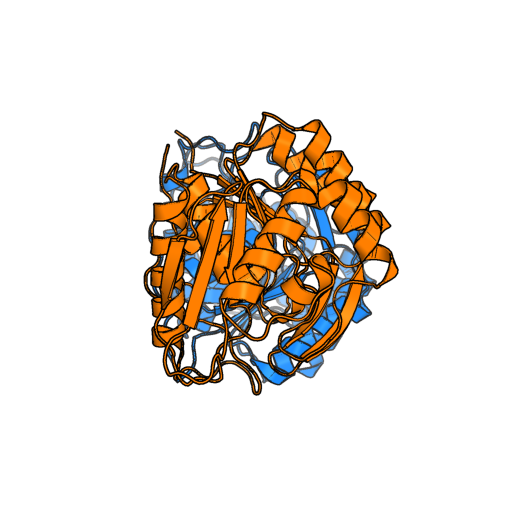 C . ALA B 1 123 ? -1.023 10.516 23.188 1 93.81 123 ALA B C 1
ATOM 2966 O O . ALA B 1 123 ? -0.024 10.953 22.609 1 93.81 123 ALA B O 1
ATOM 2967 N N . LEU B 1 124 ? -2.062 11.273 23.5 1 94.12 124 LEU B N 1
ATOM 2968 C CA . LEU B 1 124 ? -2.174 12.648 23.031 1 94.12 124 LEU B CA 1
ATOM 2969 C C . LEU B 1 124 ? -1.05 13.508 23.594 1 94.12 124 LEU B C 1
ATOM 2971 O O . LEU B 1 124 ? -0.482 14.344 22.891 1 94.12 124 LEU B O 1
ATOM 2975 N N . SER B 1 125 ? -0.755 13.328 24.844 1 95.06 125 SER B N 1
ATOM 2976 C CA . SER B 1 125 ? 0.269 14.133 25.484 1 95.06 125 SER B CA 1
ATOM 2977 C C . SER B 1 125 ? 1.627 13.953 24.828 1 95.06 125 SER B C 1
ATOM 2979 O O . SER B 1 125 ? 2.332 14.93 24.562 1 95.06 125 SER B O 1
ATOM 2981 N N . ILE B 1 126 ? 1.995 12.719 24.547 1 96.19 126 ILE B N 1
ATOM 2982 C CA . ILE B 1 126 ? 3.283 12.43 23.922 1 96.19 126 ILE B CA 1
ATOM 2983 C C . ILE B 1 126 ? 3.281 12.922 22.469 1 96.19 126 ILE B C 1
ATOM 2985 O O . ILE B 1 126 ? 4.305 13.383 21.969 1 96.19 126 ILE B O 1
ATOM 2989 N N . PHE B 1 127 ? 2.154 12.797 21.875 1 97.06 127 PHE B N 1
ATOM 2990 C CA . PHE B 1 127 ? 2.002 13.32 20.516 1 97.06 127 PHE B CA 1
ATOM 2991 C C . PHE B 1 127 ? 2.328 14.812 20.484 1 97.06 127 PHE B C 1
ATOM 2993 O O . PHE B 1 127 ? 3.123 15.25 19.641 1 97.06 127 PHE B O 1
ATOM 3000 N N . ILE B 1 128 ? 1.793 15.531 21.391 1 96.06 128 ILE B N 1
ATOM 3001 C CA . ILE B 1 128 ? 1.932 16.984 21.453 1 96.06 128 ILE B CA 1
ATOM 3002 C C . ILE B 1 128 ? 3.355 17.344 21.859 1 96.06 128 ILE B C 1
ATOM 3004 O O . ILE B 1 128 ? 3.947 18.281 21.312 1 96.06 128 ILE B O 1
ATOM 3008 N N . GLN B 1 129 ? 3.955 16.578 22.688 1 96.19 129 GLN B N 1
ATOM 3009 C CA . GLN B 1 129 ? 5.234 16.953 23.281 1 96.19 129 GLN B CA 1
ATOM 3010 C C . GLN B 1 129 ? 6.402 16.516 22.406 1 96.19 129 GLN B C 1
ATOM 3012 O O . GLN B 1 129 ? 7.414 17.203 22.312 1 96.19 129 GLN B O 1
ATOM 3017 N N . GLU B 1 130 ? 6.18 15.375 21.75 1 96.75 130 GLU B N 1
ATOM 3018 C CA . GLU B 1 130 ? 7.367 14.758 21.156 1 96.75 130 GLU B CA 1
ATOM 3019 C C . GLU B 1 130 ? 7.273 14.727 19.641 1 96.75 130 GLU B C 1
ATOM 3021 O O . GLU B 1 130 ? 8.297 14.766 18.953 1 96.75 130 GLU B O 1
ATOM 3026 N N . LEU B 1 131 ? 6.133 14.625 19.094 1 97.19 131 LEU B N 1
ATOM 3027 C CA . LEU B 1 131 ? 5.996 14.422 17.656 1 97.19 131 LEU B CA 1
ATOM 3028 C C . LEU B 1 131 ? 5.598 15.719 16.953 1 97.19 131 LEU B C 1
ATOM 3030 O O . LEU B 1 131 ? 6.219 16.109 15.961 1 97.19 131 LEU B O 1
ATOM 3034 N N . LEU B 1 132 ? 4.652 16.422 17.5 1 96.5 132 LEU B N 1
ATOM 3035 C CA . LEU B 1 132 ? 4.066 17.609 16.891 1 96.5 132 LEU B CA 1
ATOM 3036 C C . LEU B 1 132 ? 5.133 18.672 16.625 1 96.5 132 LEU B C 1
ATOM 3038 O O . LEU B 1 132 ? 5.137 19.312 15.57 1 96.5 132 LEU B O 1
ATOM 3042 N N . PRO B 1 133 ? 6.109 18.859 17.531 1 95.69 133 PRO B N 1
ATOM 3043 C CA . PRO B 1 133 ? 7.102 19.922 17.312 1 95.69 133 PRO B CA 1
ATOM 3044 C C . PRO B 1 133 ? 8 19.656 16.125 1 95.69 133 PRO B C 1
ATOM 3046 O O . PRO B 1 133 ? 8.68 20.562 15.633 1 95.69 133 PRO B O 1
ATOM 3049 N N . LEU B 1 134 ? 8.023 18.391 15.633 1 96.38 134 LEU B N 1
ATOM 3050 C CA . LEU B 1 134 ? 8.875 18.031 14.5 1 96.38 134 LEU B CA 1
ATOM 3051 C C . LEU B 1 134 ? 8.195 18.391 13.18 1 96.38 134 LEU B C 1
ATOM 3053 O O . LEU B 1 134 ? 8.844 18.422 12.133 1 96.38 134 LEU B O 1
ATOM 3057 N N . ALA B 1 135 ? 6.945 18.75 13.211 1 96.56 135 ALA B N 1
ATOM 3058 C CA . ALA B 1 135 ? 6.125 18.891 12.008 1 96.56 135 ALA B CA 1
ATOM 3059 C C . ALA B 1 135 ? 6.449 20.188 11.258 1 96.56 135 ALA B C 1
ATOM 3061 O O . ALA B 1 135 ? 6.52 21.25 11.867 1 96.56 135 ALA B O 1
ATOM 3062 N N . THR B 1 136 ? 6.648 20 9.953 1 96.75 136 THR B N 1
ATOM 3063 C CA . THR B 1 136 ? 6.605 21.156 9.07 1 96.75 136 THR B CA 1
ATOM 3064 C C . THR B 1 136 ? 5.176 21.672 8.914 1 96.75 136 THR B C 1
ATOM 3066 O O . THR B 1 136 ? 4.934 22.875 8.969 1 96.75 136 THR B O 1
ATOM 3069 N N . LEU B 1 137 ? 4.266 20.781 8.789 1 97.62 137 LEU B N 1
ATOM 3070 C CA . LEU B 1 137 ? 2.852 21.094 8.602 1 97.62 137 LEU B CA 1
ATOM 3071 C C . LEU B 1 137 ? 1.976 20.141 9.406 1 97.62 137 LEU B C 1
ATOM 3073 O O . LEU B 1 137 ? 2.189 18.922 9.375 1 97.62 137 LEU B O 1
ATOM 3077 N N . LEU B 1 138 ? 1.05 20.672 10.141 1 97.69 138 LEU B N 1
ATOM 3078 C CA . LEU B 1 138 ? -0.015 19.922 10.797 1 97.69 138 LEU B CA 1
ATOM 3079 C C . LEU B 1 138 ? -1.354 20.156 10.109 1 97.69 138 LEU B C 1
ATOM 3081 O O . LEU B 1 138 ? -1.695 21.297 9.781 1 97.69 138 LEU B O 1
ATOM 3085 N N . THR B 1 139 ? -2.186 19.031 9.906 1 97.69 139 THR B N 1
ATOM 3086 C CA . THR B 1 139 ? -3.402 19.188 9.117 1 97.69 139 THR B CA 1
ATOM 3087 C C . THR B 1 139 ? -4.621 18.734 9.914 1 97.69 139 THR B C 1
ATOM 3089 O O . THR B 1 139 ? -5.375 17.859 9.461 1 97.69 139 THR B O 1
ATOM 3092 N N . PRO B 1 140 ? -4.98 19.359 10.969 1 96.31 140 PRO B N 1
ATOM 3093 C CA . PRO B 1 140 ? -6.141 18.938 11.766 1 96.31 140 PRO B CA 1
ATOM 3094 C C . PRO B 1 140 ? -7.465 19.375 11.148 1 96.31 140 PRO B C 1
ATOM 3096 O O . PRO B 1 140 ? -7.539 20.438 10.508 1 96.31 140 PRO B O 1
ATOM 3099 N N . ASN B 1 141 ? -8.477 18.5 11.305 1 93.56 141 ASN B N 1
ATOM 3100 C CA . ASN B 1 141 ? -9.836 18.984 11.094 1 93.56 141 ASN B CA 1
ATOM 3101 C C . ASN B 1 141 ? -10.344 19.766 12.312 1 93.56 141 ASN B C 1
ATOM 3103 O O . ASN B 1 141 ? -9.617 19.938 13.289 1 93.56 141 ASN B O 1
ATOM 3107 N N . ILE B 1 142 ? -11.555 20.266 12.266 1 92.56 142 ILE B N 1
ATOM 3108 C CA . ILE B 1 142 ? -12.07 21.172 13.297 1 92.56 142 ILE B CA 1
ATOM 3109 C C . ILE B 1 142 ? -12.117 20.438 14.641 1 92.56 142 ILE B C 1
ATOM 3111 O O . ILE B 1 142 ? -11.578 20.922 15.641 1 92.56 142 ILE B O 1
ATOM 3115 N N . PRO B 1 143 ? -12.68 19.172 14.703 1 92.88 143 PRO B N 1
ATOM 3116 C CA . PRO B 1 143 ? -12.672 18.484 15.992 1 92.88 143 PRO B CA 1
ATOM 3117 C C . PRO B 1 143 ? -11.266 18.25 16.531 1 92.88 143 PRO B C 1
ATOM 3119 O O . PRO B 1 143 ? -11.023 18.391 17.719 1 92.88 143 PRO B O 1
ATOM 3122 N N . GLU B 1 144 ? -10.352 17.891 15.695 1 94.81 144 GLU B N 1
ATOM 3123 C CA . GLU B 1 144 ? -8.969 17.672 16.094 1 94.81 144 GLU B CA 1
ATOM 3124 C C . GLU B 1 144 ? -8.305 18.969 16.547 1 94.81 144 GLU B C 1
ATOM 3126 O O . GLU B 1 144 ? -7.566 18.984 17.531 1 94.81 144 GLU B O 1
ATOM 3131 N N . ALA B 1 145 ? -8.602 20.031 15.812 1 94.81 145 ALA B N 1
ATOM 3132 C CA . ALA B 1 145 ? -8.062 21.344 16.172 1 94.81 145 ALA B CA 1
ATOM 3133 C C . ALA B 1 145 ? -8.57 21.781 17.547 1 94.81 145 ALA B C 1
ATOM 3135 O O . ALA B 1 145 ? -7.828 22.375 18.328 1 94.81 145 ALA B O 1
ATOM 3136 N N . GLU B 1 146 ? -9.867 21.5 17.766 1 95.94 146 GLU B N 1
ATOM 3137 C CA . GLU B 1 146 ? -10.438 21.828 19.062 1 95.94 146 GLU B CA 1
ATOM 3138 C C . GLU B 1 146 ? -9.719 21.109 20.203 1 95.94 146 GLU B C 1
ATOM 3140 O O . GLU B 1 146 ? -9.422 21.703 21.234 1 95.94 146 GLU B O 1
ATOM 3145 N N . ILE B 1 147 ? -9.391 19.891 19.953 1 94.62 147 ILE B N 1
ATOM 3146 C CA . ILE B 1 147 ? -8.703 19.078 20.938 1 94.62 147 ILE B CA 1
ATOM 3147 C C . ILE B 1 147 ? -7.289 19.625 21.172 1 94.62 147 ILE B C 1
ATOM 3149 O O . ILE B 1 147 ? -6.871 19.828 22.312 1 94.62 147 ILE B O 1
ATOM 3153 N N . LEU B 1 148 ? -6.574 19.906 20.141 1 95.38 148 LEU B N 1
ATOM 3154 C CA . LEU B 1 148 ? -5.184 20.344 20.219 1 95.38 148 LEU B CA 1
ATOM 3155 C C . LEU B 1 148 ? -5.078 21.734 20.812 1 95.38 148 LEU B C 1
ATOM 3157 O O . LEU B 1 148 ? -4.148 22.016 21.578 1 95.38 148 LEU B O 1
ATOM 3161 N N . ALA B 1 149 ? -6.031 22.547 20.5 1 95.25 149 ALA B N 1
ATOM 3162 C CA . ALA B 1 149 ? -6.004 23.938 20.953 1 95.25 149 ALA B CA 1
ATOM 3163 C C . ALA B 1 149 ? -6.609 24.078 22.344 1 95.25 149 ALA B C 1
ATOM 3165 O O . ALA B 1 149 ? -6.406 25.094 23.016 1 95.25 149 ALA B O 1
ATOM 3166 N N . GLY B 1 150 ? -7.414 23.062 22.766 1 95.12 150 GLY B N 1
ATOM 3167 C CA . GLY B 1 150 ? -8.109 23.156 24.047 1 95.12 150 GLY B CA 1
ATOM 3168 C C . GLY B 1 150 ? -9.219 24.188 24.047 1 95.12 150 GLY B C 1
ATOM 3169 O O . GLY B 1 150 ? -9.414 24.891 25.047 1 95.12 150 GLY B O 1
ATOM 3170 N N . MET B 1 151 ? -9.875 24.406 22.906 1 95.75 151 MET B N 1
ATOM 3171 C CA . MET B 1 151 ? -10.945 25.391 22.812 1 95.75 151 MET B CA 1
ATOM 3172 C C . MET B 1 151 ? -11.953 25 21.734 1 95.75 151 MET B C 1
ATOM 3174 O O . MET B 1 151 ? -11.617 24.25 20.812 1 95.75 151 MET B O 1
ATOM 3178 N N . LYS B 1 152 ? -13.133 25.484 21.781 1 95.44 152 LYS B N 1
ATOM 3179 C CA . LYS B 1 152 ? -14.156 25.266 20.75 1 95.44 152 LYS B CA 1
ATOM 3180 C C . LYS B 1 152 ? -13.961 26.219 19.578 1 95.44 152 LYS B C 1
ATOM 3182 O O . LYS B 1 152 ? -13.516 27.359 19.766 1 95.44 152 LYS B O 1
ATOM 3187 N N . ILE B 1 153 ? -14.242 25.797 18.422 1 93.25 153 ILE B N 1
ATOM 3188 C CA . ILE B 1 153 ? -14.172 26.594 17.219 1 93.25 153 ILE B CA 1
ATOM 3189 C C . ILE B 1 153 ? -15.578 26.797 16.641 1 93.25 153 ILE B C 1
ATOM 3191 O O . ILE B 1 153 ? -16.188 25.859 16.141 1 93.25 153 ILE B O 1
ATOM 3195 N N . GLN B 1 154 ? -16.078 27.969 16.688 1 91 154 GLN B N 1
ATOM 3196 C CA . GLN B 1 154 ? -17.453 28.234 16.281 1 91 154 GLN B CA 1
ATOM 3197 C C . GLN B 1 154 ? -17.516 29.266 15.164 1 91 154 GLN B C 1
ATOM 3199 O O . GLN B 1 154 ? -18.547 29.422 14.508 1 91 154 GLN B O 1
ATOM 3204 N N . ASN B 1 155 ? -16.438 30 14.977 1 88 155 ASN B N 1
ATOM 3205 C CA . ASN B 1 155 ? -16.375 31.031 13.938 1 88 155 ASN B CA 1
ATOM 3206 C C . ASN B 1 155 ? -14.945 31.203 13.422 1 88 155 ASN B C 1
ATOM 3208 O O . ASN B 1 155 ? -14.031 30.5 13.852 1 88 155 ASN B O 1
ATOM 3212 N N . LYS B 1 156 ? -14.758 32.094 12.477 1 86.38 156 LYS B N 1
ATOM 3213 C CA . LYS B 1 156 ? -13.469 32.312 11.828 1 86.38 156 LYS B CA 1
ATOM 3214 C C . LYS B 1 156 ? -12.43 32.812 12.828 1 86.38 156 LYS B C 1
ATOM 3216 O O . LYS B 1 156 ? -11.25 32.469 12.742 1 86.38 156 LYS B O 1
ATOM 3221 N N . GLU B 1 157 ? -12.859 33.656 13.688 1 89.94 157 GLU B N 1
ATOM 3222 C CA . GLU B 1 157 ? -11.953 34.188 14.711 1 89.94 157 GLU B CA 1
ATOM 3223 C C . GLU B 1 157 ? -11.422 33.062 15.594 1 89.94 157 GLU B C 1
ATOM 3225 O O . GLU B 1 157 ? -10.258 33.062 15.977 1 89.94 157 GLU B O 1
ATOM 3230 N N . ASP B 1 158 ? -12.352 32.094 15.891 1 92.5 158 ASP B N 1
ATOM 3231 C CA . ASP B 1 158 ? -11.953 30.953 16.688 1 92.5 158 ASP B CA 1
ATOM 3232 C C . ASP B 1 158 ? -10.891 30.125 15.969 1 92.5 158 ASP B C 1
ATOM 3234 O O . ASP B 1 158 ? -10.016 29.547 16.609 1 92.5 158 ASP B O 1
ATOM 3238 N N . ILE B 1 159 ? -11.008 30.078 14.648 1 91.75 159 ILE B N 1
ATOM 3239 C CA . ILE B 1 159 ? -10.047 29.312 13.852 1 91.75 159 ILE B CA 1
ATOM 3240 C C . ILE B 1 159 ? -8.656 29.922 14.016 1 91.75 159 ILE B C 1
ATOM 3242 O O . ILE B 1 159 ? -7.676 29.188 14.203 1 91.75 159 ILE B O 1
ATOM 3246 N N . GLN B 1 160 ? -8.562 31.203 13.922 1 89.81 160 GLN B N 1
ATOM 3247 C CA . GLN B 1 160 ? -7.285 31.891 14.078 1 89.81 160 GLN B CA 1
ATOM 3248 C C . GLN B 1 160 ? -6.699 31.656 15.469 1 89.81 160 GLN B C 1
ATOM 3250 O O . GLN B 1 160 ? -5.504 31.391 15.609 1 89.81 160 GLN B O 1
ATOM 3255 N N . ASN B 1 161 ? -7.551 31.797 16.484 1 92.88 161 ASN B N 1
ATOM 3256 C CA . ASN B 1 161 ? -7.098 31.578 17.844 1 92.88 161 ASN B CA 1
ATOM 3257 C C . ASN B 1 161 ? -6.605 30.156 18.062 1 92.88 161 ASN B C 1
ATOM 3259 O O . ASN B 1 161 ? -5.594 29.938 18.734 1 92.88 161 ASN B O 1
ATOM 3263 N N . ALA B 1 162 ? -7.395 29.25 17.531 1 93.5 162 ALA B N 1
ATOM 3264 C CA . ALA B 1 162 ? -7.008 27.844 17.656 1 93.5 162 ALA B CA 1
ATOM 3265 C C . ALA B 1 162 ? -5.672 27.594 16.953 1 93.5 162 ALA B C 1
ATOM 3267 O O . ALA B 1 162 ? -4.812 26.891 17.484 1 93.5 162 ALA B O 1
ATOM 3268 N N . ALA B 1 163 ? -5.508 28.141 15.766 1 93.12 163 ALA B N 1
ATOM 3269 C CA . ALA B 1 163 ? -4.273 27.969 15.008 1 93.12 163 ALA B CA 1
ATOM 3270 C C . ALA B 1 163 ? -3.076 28.516 15.773 1 93.12 163 ALA B C 1
ATOM 3272 O O . ALA B 1 163 ? -2.002 27.906 15.781 1 93.12 163 ALA B O 1
ATOM 3273 N N . LEU B 1 164 ? -3.234 29.672 16.359 1 92.31 164 LEU B N 1
ATOM 3274 C CA . LEU B 1 164 ? -2.176 30.281 17.156 1 92.31 164 LEU B CA 1
ATOM 3275 C C . LEU B 1 164 ? -1.806 29.391 18.344 1 92.31 164 LEU B C 1
ATOM 3277 O O . LEU B 1 164 ? -0.624 29.203 18.625 1 92.31 164 LEU B O 1
ATOM 3281 N N . ALA B 1 165 ? -2.855 28.891 19 1 93.69 165 ALA B N 1
ATOM 3282 C CA . ALA B 1 165 ? -2.621 28 20.125 1 93.69 165 ALA B CA 1
ATOM 3283 C C . ALA B 1 165 ? -1.847 26.766 19.703 1 93.69 165 ALA B C 1
ATOM 3285 O O . ALA B 1 165 ? -0.926 26.328 20.406 1 93.69 165 ALA B O 1
ATOM 3286 N N . ILE B 1 166 ? -2.223 26.188 18.594 1 94.56 166 ILE B N 1
ATOM 3287 C CA . ILE B 1 166 ? -1.588 24.984 18.078 1 94.56 166 ILE B CA 1
ATOM 3288 C C . ILE B 1 166 ? -0.15 25.281 17.672 1 94.56 166 ILE B C 1
ATOM 3290 O O . ILE B 1 166 ? 0.751 24.469 17.891 1 94.56 166 ILE B O 1
ATOM 3294 N N . SER B 1 167 ? 0.074 26.422 17.062 1 92.44 167 SER B N 1
ATOM 3295 C CA . SER B 1 167 ? 1.413 26.797 16.625 1 92.44 167 SER B CA 1
ATOM 3296 C C . SER B 1 167 ? 2.377 26.891 17.797 1 92.44 167 SER B C 1
ATOM 3298 O O . SER B 1 167 ? 3.568 26.609 17.656 1 92.44 167 SER B O 1
ATOM 3300 N N . LYS B 1 168 ? 1.926 27.281 18.922 1 92.69 168 LYS B N 1
ATOM 3301 C CA . LYS B 1 168 ? 2.75 27.422 20.125 1 92.69 168 LYS B CA 1
ATOM 3302 C C . LYS B 1 168 ? 3.227 26.047 20.609 1 92.69 168 LYS B C 1
ATOM 3304 O O . LYS B 1 168 ? 4.16 25.969 21.406 1 92.69 168 LYS B O 1
ATOM 3309 N N . LEU B 1 169 ? 2.549 25.047 20.078 1 92.81 169 LEU B N 1
ATOM 3310 C CA . LEU B 1 169 ? 2.959 23.688 20.453 1 92.81 169 LEU B CA 1
ATOM 3311 C C . LEU B 1 169 ? 4.191 23.266 19.656 1 92.81 169 LEU B C 1
ATOM 3313 O O . LEU B 1 169 ? 4.781 22.219 19.938 1 92.81 169 LEU B O 1
ATOM 3317 N N . GLY B 1 170 ? 4.629 24.047 18.594 1 90.94 170 GLY B N 1
ATOM 3318 C CA . GLY B 1 170 ? 5.934 23.828 18 1 90.94 170 GLY B CA 1
ATOM 3319 C C . GLY B 1 170 ? 5.867 23.562 16.5 1 90.94 170 GLY B C 1
ATOM 3320 O O . GLY B 1 170 ? 6.902 23.422 15.852 1 90.94 170 GLY B O 1
ATOM 3321 N N . CYS B 1 171 ? 4.695 23.484 15.945 1 90.5 171 CYS B N 1
ATOM 3322 C CA . CYS B 1 171 ? 4.617 23.25 14.508 1 90.5 171 CYS B CA 1
ATOM 3323 C C . CYS B 1 171 ? 4.715 24.547 13.734 1 90.5 171 CYS B C 1
ATOM 3325 O O . CYS B 1 171 ? 4.203 25.578 14.18 1 90.5 171 CYS B O 1
ATOM 3327 N N . LYS B 1 172 ? 5.332 24.484 12.57 1 89.56 172 LYS B N 1
ATOM 3328 C CA . LYS B 1 172 ? 5.566 25.688 11.766 1 89.56 172 LYS B CA 1
ATOM 3329 C C . LYS B 1 172 ? 4.297 26.125 11.047 1 89.56 172 LYS B C 1
ATOM 3331 O O . LYS B 1 172 ? 3.945 27.297 11.047 1 89.56 172 LYS B O 1
ATOM 3336 N N . TYR B 1 173 ? 3.699 25.188 10.336 1 95.5 173 TYR B N 1
ATOM 3337 C CA . TYR B 1 173 ? 2.473 25.438 9.586 1 95.5 173 TYR B CA 1
ATOM 3338 C C . TYR B 1 173 ? 1.312 24.625 10.156 1 95.5 173 TYR B C 1
ATOM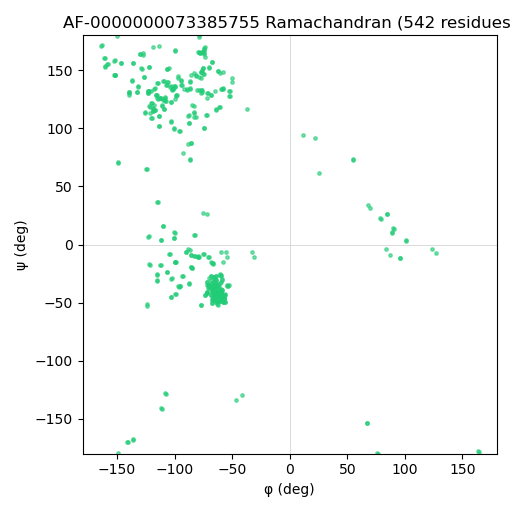 3340 O O . TYR B 1 173 ? 1.488 23.469 10.562 1 95.5 173 TYR B O 1
ATOM 3348 N N . VAL B 1 174 ? 0.137 25.266 10.234 1 96.44 174 VAL B N 1
ATOM 3349 C CA . VAL B 1 174 ? -1.092 24.594 10.633 1 96.44 174 VAL B CA 1
ATOM 3350 C C . VAL B 1 174 ? -2.174 24.812 9.578 1 96.44 174 VAL B C 1
ATOM 3352 O O . VAL B 1 174 ? -2.549 25.969 9.305 1 96.44 174 VAL B O 1
ATOM 3355 N N . LEU B 1 175 ? -2.551 23.766 8.938 1 96.75 175 LEU B N 1
ATOM 3356 C CA . LEU B 1 175 ? -3.68 23.797 8.016 1 96.75 175 LEU B CA 1
ATOM 3357 C C . LEU B 1 175 ? -4.934 23.234 8.664 1 96.75 175 LEU B C 1
ATOM 3359 O O . LEU B 1 175 ? -5.117 22.016 8.703 1 96.75 175 LEU B O 1
ATOM 3363 N N . ILE B 1 176 ? -5.832 24.094 9.133 1 94.81 176 ILE B N 1
ATOM 3364 C CA . ILE B 1 176 ? -7.082 23.641 9.727 1 94.81 176 ILE B CA 1
ATOM 3365 C C . ILE B 1 176 ? -8.109 23.359 8.633 1 94.81 176 ILE B C 1
ATOM 3367 O O . ILE B 1 176 ? -8.5 24.281 7.898 1 94.81 176 ILE B O 1
ATOM 3371 N N . LYS B 1 177 ? -8.398 22.172 8.531 1 91.88 177 LYS B N 1
ATOM 3372 C CA . LYS B 1 177 ? -9.344 21.734 7.504 1 91.88 177 LYS B CA 1
ATOM 3373 C C . LYS B 1 177 ? -10.781 21.953 7.953 1 91.88 177 LYS B C 1
ATOM 3375 O O . LYS B 1 177 ? -11.156 21.562 9.062 1 91.88 177 LYS B O 1
ATOM 3380 N N . GLY B 1 178 ? -11.445 22.984 7.258 1 74.31 178 GLY B N 1
ATOM 3381 C CA . GLY B 1 178 ? -12.758 23.484 7.621 1 74.31 178 GLY B CA 1
ATOM 3382 C C . GLY B 1 178 ? -13.898 22.719 6.961 1 74.31 178 GLY B C 1
ATOM 3383 O O . GLY B 1 178 ? -13.891 22.516 5.746 1 74.31 178 GLY B O 1
ATOM 3384 N N . GLY B 1 179 ? -14.383 21.609 7.539 1 56.62 179 GLY B N 1
ATOM 3385 C CA . GLY B 1 179 ? -15.633 21.031 7.09 1 56.62 179 GLY B CA 1
ATOM 3386 C C . GLY B 1 179 ? -16.734 22.047 6.914 1 56.62 179 GLY B C 1
ATOM 3387 O O . GLY B 1 179 ? -16.469 23.25 6.859 1 56.62 179 GLY B O 1
ATOM 3388 N N . HIS B 1 180 ? -18.031 21.688 7.48 1 51.44 180 HIS B N 1
ATOM 3389 C CA . HIS B 1 180 ? -19.453 22.016 7.301 1 51.44 180 HIS B CA 1
ATOM 3390 C C . HIS B 1 180 ? -19.766 23.406 7.805 1 51.44 180 HIS B C 1
ATOM 3392 O O . HIS B 1 180 ? -20.531 23.578 8.75 1 51.44 180 HIS B O 1
ATOM 3398 N N . PHE B 1 181 ? -18.844 24.203 7.812 1 50.38 181 PHE B N 1
ATOM 3399 C CA . PHE B 1 181 ? -19.609 25.422 8.102 1 50.38 181 PHE B CA 1
ATOM 3400 C C . PHE B 1 181 ? -20.797 25.547 7.164 1 50.38 181 PHE B C 1
ATOM 3402 O O . PHE B 1 181 ? -20.812 24.969 6.074 1 50.38 181 PHE B O 1
ATOM 3409 N N . GLN B 1 182 ? -21.922 25.984 7.688 1 47.94 182 GLN B N 1
ATOM 3410 C CA . GLN B 1 182 ? -23.297 26 7.223 1 47.94 182 GLN B CA 1
ATOM 3411 C C . GLN B 1 182 ? -23.375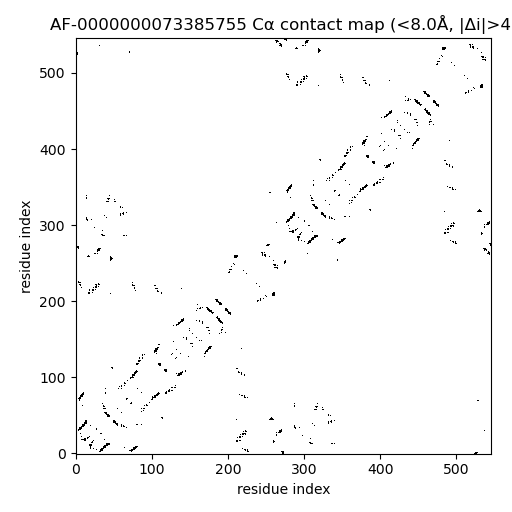 26.125 5.699 1 47.94 182 GLN B C 1
ATOM 3413 O O . GLN B 1 182 ? -24.406 25.828 5.094 1 47.94 182 GLN B O 1
ATOM 3418 N N . GLY B 1 183 ? -22.188 26.438 5.035 1 52.53 183 GLY B N 1
ATOM 3419 C CA . GLY B 1 183 ? -22.438 26.734 3.635 1 52.53 183 GLY B CA 1
ATOM 3420 C C . GLY B 1 183 ? -21.844 25.719 2.684 1 52.53 183 GLY B C 1
ATOM 3421 O O . GLY B 1 183 ? -21.297 24.703 3.119 1 52.53 183 GLY B O 1
ATOM 3422 N N . ALA B 1 184 ? -22.156 25.75 1.32 1 55.97 184 ALA B N 1
ATOM 3423 C CA . ALA B 1 184 ? -21.844 24.953 0.13 1 55.97 184 ALA B CA 1
ATOM 3424 C C . ALA B 1 184 ? -20.328 24.828 -0.049 1 55.97 184 ALA B C 1
ATOM 3426 O O . ALA B 1 184 ? -19.859 23.938 -0.77 1 55.97 184 ALA B O 1
ATOM 3427 N N . GLU B 1 185 ? -19.391 25.5 0.724 1 66.5 185 GLU B N 1
ATOM 3428 C CA . GLU B 1 185 ? -17.953 25.484 0.423 1 66.5 185 GLU B CA 1
ATOM 3429 C C . GLU B 1 185 ? -17.156 24.969 1.609 1 66.5 185 GLU B C 1
ATOM 3431 O O . GLU B 1 185 ? -17.484 25.234 2.764 1 66.5 185 GLU B O 1
ATOM 3436 N N . LYS B 1 186 ? -16.188 23.969 1.305 1 80.56 186 LYS B N 1
ATOM 3437 C CA . LYS B 1 186 ? -15.195 23.547 2.285 1 80.56 186 LYS B CA 1
ATOM 3438 C C . LYS B 1 186 ? -13.945 24.422 2.213 1 80.56 186 LYS B C 1
ATOM 3440 O O . LYS B 1 186 ? -13.312 24.516 1.162 1 80.56 186 LYS B O 1
ATOM 3445 N N . ILE B 1 187 ? -13.742 25.25 3.273 1 88.31 187 ILE B N 1
ATOM 3446 C CA . ILE B 1 187 ? -12.594 26.141 3.295 1 88.31 187 ILE B CA 1
ATOM 3447 C C . ILE B 1 187 ? -11.555 25.641 4.297 1 88.31 187 ILE B C 1
ATOM 3449 O O . ILE B 1 187 ? -11.891 25.344 5.445 1 88.31 187 ILE B O 1
ATOM 3453 N N . ASP B 1 188 ? -10.352 25.422 3.82 1 93.06 188 ASP B N 1
ATOM 3454 C CA . ASP B 1 188 ? -9.211 25.125 4.688 1 93.06 188 ASP B CA 1
ATOM 3455 C C . ASP B 1 188 ? -8.398 26.391 4.957 1 93.06 188 ASP B C 1
ATOM 3457 O O . ASP B 1 188 ? -8.297 27.281 4.098 1 93.06 188 ASP B O 1
ATOM 3461 N N . TYR B 1 189 ? -7.887 26.516 6.137 1 93.06 189 TYR B N 1
ATOM 3462 C CA . TYR B 1 189 ? -7.156 27.703 6.559 1 93.06 189 TYR B CA 1
ATOM 3463 C C . TYR B 1 189 ? -5.727 27.359 6.945 1 93.06 189 TYR B C 1
ATOM 3465 O O . TYR B 1 189 ? -5.496 26.531 7.828 1 93.06 189 TYR B O 1
ATOM 3473 N N . LEU B 1 190 ? -4.824 28.016 6.246 1 95.69 190 LEU B N 1
ATOM 3474 C CA . LEU B 1 190 ? -3.412 27.812 6.555 1 95.69 190 LEU B CA 1
ATOM 3475 C C . LEU B 1 190 ? -2.893 28.953 7.441 1 95.69 190 LEU B C 1
ATOM 3477 O O . LEU B 1 190 ? -3.105 30.125 7.141 1 95.69 190 LEU B O 1
ATOM 3481 N N . PHE B 1 191 ? -2.281 28.547 8.523 1 93.31 191 PHE B N 1
ATOM 3482 C CA . PHE B 1 191 ? -1.645 29.484 9.453 1 93.31 191 PHE B CA 1
ATOM 3483 C C . PHE B 1 191 ? -0.139 29.25 9.5 1 93.31 191 PHE B C 1
ATOM 3485 O O . PHE B 1 191 ? 0.318 28.109 9.57 1 93.31 191 PHE B O 1
ATOM 3492 N N . GLU B 1 192 ? 0.62 30.375 9.312 1 91.69 192 GLU B N 1
ATOM 3493 C CA . GLU B 1 192 ? 2.074 30.359 9.438 1 91.69 192 GLU B CA 1
ATOM 3494 C C . GLU B 1 192 ? 2.547 31.344 10.5 1 91.69 192 GLU B C 1
ATOM 3496 O O . GLU B 1 192 ? 2.607 32.562 10.25 1 91.69 192 GLU B O 1
ATOM 3501 N N . ASP B 1 193 ? 3.051 30.969 11.516 1 80.81 193 ASP B N 1
ATOM 3502 C CA . ASP B 1 193 ? 3.676 31.734 12.586 1 80.81 193 ASP B CA 1
ATOM 3503 C C . ASP B 1 193 ? 3.125 33.156 12.633 1 80.81 193 ASP B C 1
ATOM 3505 O O . ASP B 1 193 ? 3.869 34.125 12.453 1 80.81 193 ASP B O 1
ATOM 3509 N N . GLY B 1 194 ? 1.924 33.344 12.859 1 70.12 194 GLY B N 1
ATOM 3510 C CA . GLY B 1 194 ? 1.334 34.656 13.117 1 70.12 194 GLY B CA 1
ATOM 3511 C C . GLY B 1 194 ? 0.998 35.438 11.844 1 70.12 194 GLY B C 1
ATOM 3512 O O . GLY B 1 194 ? 0.567 36.594 11.906 1 70.12 194 GLY B O 1
ATOM 3513 N N . LYS B 1 195 ? 1.351 34.875 10.758 1 77.69 195 LYS B N 1
ATOM 3514 C CA . LYS B 1 195 ? 0.994 35.531 9.5 1 77.69 195 LYS B CA 1
ATOM 3515 C C . LYS B 1 195 ? -0.496 35.375 9.203 1 77.69 195 LYS B C 1
ATOM 3517 O O . LYS B 1 195 ? -1.171 34.531 9.812 1 77.69 195 LYS B O 1
ATOM 3522 N N . PRO B 1 196 ? -0.835 36.312 8.289 1 76.25 196 PRO B N 1
ATOM 3523 C CA . PRO B 1 196 ? -2.254 36.188 7.945 1 76.25 196 PRO B CA 1
ATOM 3524 C C . PRO B 1 196 ? -2.613 34.812 7.406 1 76.25 196 PRO B C 1
ATOM 3526 O O . PRO B 1 196 ? -1.789 34.156 6.75 1 76.25 196 PRO B O 1
ATOM 3529 N N . ILE B 1 197 ? -3.738 34.469 7.676 1 81.56 197 ILE B N 1
ATOM 3530 C CA . ILE B 1 197 ? -4.309 33.156 7.297 1 81.56 197 ILE B CA 1
ATOM 3531 C C . ILE B 1 197 ? -4.559 33.125 5.793 1 81.56 197 ILE B C 1
ATOM 3533 O O . ILE B 1 197 ? -5.07 34.094 5.223 1 81.56 197 ILE B O 1
ATOM 3537 N N . THR B 1 198 ? -4.043 32.156 5.148 1 91.25 198 THR B N 1
ATOM 3538 C CA . THR B 1 198 ? -4.406 31.875 3.766 1 91.25 198 THR B CA 1
ATOM 3539 C C . THR B 1 198 ? -5.551 30.875 3.707 1 91.25 198 THR B C 1
ATOM 3541 O O . THR B 1 198 ? -5.566 29.891 4.457 1 91.25 198 THR B O 1
ATOM 3544 N N . SER B 1 199 ? -6.539 31.188 2.873 1 91.88 199 SER B N 1
ATOM 3545 C CA . SER B 1 199 ? -7.691 30.312 2.734 1 91.88 199 SER B CA 1
ATOM 3546 C C . SER B 1 199 ? -7.652 29.547 1.409 1 91.88 199 SER B C 1
ATOM 3548 O O . SER B 1 199 ? -7.25 30.109 0.385 1 91.88 199 SER B O 1
ATOM 3550 N N . TYR B 1 200 ? -8.023 28.297 1.449 1 92.75 200 TYR B N 1
ATOM 3551 C CA . TYR B 1 200 ? -8.141 27.438 0.272 1 92.75 200 TYR B CA 1
ATOM 3552 C C . TYR B 1 200 ? -9.562 26.891 0.132 1 92.75 200 TYR B C 1
ATOM 3554 O O . TYR B 1 200 ? -10.047 26.188 1.011 1 92.75 200 TYR B O 1
ATOM 3562 N N . ARG B 1 201 ? -10.195 27.25 -0.996 1 88.06 201 ARG B N 1
ATOM 3563 C CA . ARG B 1 201 ? -11.57 26.812 -1.235 1 88.06 201 ARG B CA 1
ATOM 3564 C C . ARG B 1 201 ? -11.594 25.531 -2.061 1 88.06 201 ARG B C 1
ATOM 3566 O O . ARG B 1 201 ? -10.758 25.344 -2.943 1 88.06 201 ARG B O 1
ATOM 3573 N N . GLY B 1 202 ? -12.445 24.703 -1.63 1 82.94 202 GLY B N 1
ATOM 3574 C CA . GLY B 1 202 ? -12.703 23.484 -2.398 1 82.94 202 GLY B CA 1
ATOM 3575 C C . GLY B 1 202 ? -14.172 23.266 -2.691 1 82.94 202 GLY B C 1
ATOM 3576 O O . GLY B 1 202 ? -15.031 23.922 -2.1 1 82.94 202 GLY B O 1
ATOM 3577 N N . LEU B 1 203 ? -14.414 22.391 -3.66 1 78.38 203 LEU B N 1
ATOM 3578 C CA . LEU B 1 203 ? -15.789 22.078 -4.039 1 78.38 203 LEU B CA 1
ATOM 3579 C C . LEU B 1 203 ? -16.422 21.109 -3.053 1 78.38 203 LEU B C 1
ATOM 3581 O O . LEU B 1 203 ? -15.75 20.172 -2.586 1 78.38 203 LEU B O 1
ATOM 3585 N N . SER B 1 204 ? -17.625 21.438 -2.635 1 78.94 204 SER B N 1
ATOM 3586 C CA . SER B 1 204 ? -18.391 20.438 -1.895 1 78.94 204 SER B CA 1
ATOM 3587 C C . SER B 1 204 ? -19.109 19.469 -2.838 1 78.94 204 SER B C 1
ATOM 3589 O O . SER B 1 204 ? -19.781 19.906 -3.77 1 78.94 204 SER B O 1
ATOM 3591 N N . VAL B 1 205 ? -18.734 18.25 -2.666 1 83.5 205 VAL B N 1
ATOM 3592 C CA . VAL B 1 205 ? -19.375 17.219 -3.482 1 83.5 205 VAL B CA 1
ATOM 3593 C C . VAL B 1 205 ? -20.281 16.359 -2.613 1 83.5 205 VAL B C 1
ATOM 3595 O O . VAL B 1 205 ? -19.859 15.875 -1.562 1 83.5 205 VAL B O 1
ATOM 3598 N N . ASN B 1 206 ? -21.531 16.266 -3.018 1 85.19 206 ASN B N 1
ATOM 3599 C CA . ASN B 1 206 ? -22.453 15.391 -2.309 1 85.19 206 ASN B CA 1
ATOM 3600 C C . ASN B 1 206 ? -22.188 13.922 -2.631 1 85.19 206 ASN B C 1
ATOM 3602 O O . ASN B 1 206 ? -22.609 13.43 -3.684 1 85.19 206 ASN B O 1
ATOM 3606 N N . THR B 1 207 ? -21.562 13.344 -1.776 1 89.5 207 THR B N 1
ATOM 3607 C CA . THR B 1 207 ? -21.234 11.93 -1.964 1 89.5 207 THR B CA 1
ATOM 3608 C C . THR B 1 207 ? -20.938 11.266 -0.625 1 89.5 207 THR B C 1
ATOM 3610 O O . THR B 1 207 ? -20.625 11.945 0.357 1 89.5 207 THR B O 1
ATOM 3613 N N . ARG B 1 208 ? -21.141 9.945 -0.608 1 89.12 208 ARG B N 1
ATOM 3614 C CA . ARG B 1 208 ? -20.781 9.164 0.571 1 89.12 208 ARG B CA 1
ATOM 3615 C C . ARG B 1 208 ? -19.344 8.656 0.472 1 89.12 208 ARG B C 1
ATOM 3617 O O . ARG B 1 208 ? -18.797 8.125 1.443 1 89.12 208 ARG B O 1
ATOM 3624 N N . ASN B 1 209 ? -18.688 8.875 -0.694 1 92.25 209 ASN B N 1
ATOM 3625 C CA . ASN B 1 209 ? -17.344 8.367 -0.936 1 92.25 209 ASN B CA 1
ATOM 3626 C C . ASN B 1 209 ? -16.281 9.328 -0.42 1 92.25 209 ASN B C 1
ATOM 3628 O O . ASN B 1 209 ? -15.531 9.914 -1.206 1 92.25 209 ASN B O 1
ATOM 3632 N N . THR B 1 210 ? -16.172 9.367 0.959 1 87.56 210 THR B N 1
ATOM 3633 C CA . THR B 1 210 ? -15.258 10.328 1.587 1 87.56 210 THR B CA 1
ATOM 3634 C C . THR B 1 210 ? -14.242 9.609 2.465 1 87.56 210 THR B C 1
ATOM 3636 O O . THR B 1 210 ? -13.477 10.25 3.189 1 87.56 210 THR B O 1
ATOM 3639 N N . HIS B 1 211 ? -14.25 8.266 2.396 1 91.75 211 HIS B N 1
ATOM 3640 C CA . HIS B 1 211 ? -13.305 7.477 3.168 1 91.75 211 HIS B CA 1
ATOM 3641 C C . HIS B 1 211 ? -11.867 7.789 2.76 1 91.75 211 HIS B C 1
ATOM 3643 O O . HIS B 1 211 ? -11.508 7.672 1.585 1 91.75 211 HIS B O 1
ATOM 3649 N N . GLY B 1 212 ? -11.094 8.281 3.68 1 93.25 212 GLY B N 1
ATOM 3650 C CA . GLY B 1 212 ? -9.68 8.508 3.439 1 93.25 212 GLY B CA 1
ATOM 3651 C C . GLY B 1 212 ? -9.383 9.891 2.896 1 93.25 212 GLY B C 1
ATOM 3652 O O . GLY B 1 212 ? -8.266 10.164 2.451 1 93.25 212 GLY B O 1
ATOM 3653 N N . THR B 1 213 ? -10.32 10.852 2.938 1 93.81 213 THR B N 1
ATOM 3654 C CA . THR B 1 213 ? -10.117 12.188 2.389 1 93.81 213 THR B CA 1
ATOM 3655 C C . THR B 1 213 ? -8.977 12.898 3.104 1 93.81 213 THR B C 1
ATOM 3657 O O . THR B 1 213 ? -8.164 13.578 2.467 1 93.81 213 THR B O 1
ATOM 3660 N N . GLY B 1 214 ? -8.922 12.773 4.441 1 94.5 214 GLY B N 1
ATOM 3661 C CA . GLY B 1 214 ? -7.832 13.375 5.191 1 94.5 214 GLY B CA 1
ATOM 3662 C C . GLY B 1 214 ? -6.477 12.789 4.836 1 94.5 214 GLY B C 1
ATOM 3663 O O . GLY B 1 214 ? -5.516 13.531 4.621 1 94.5 214 GLY B O 1
ATOM 3664 N N . CYS B 1 215 ? -6.391 11.438 4.766 1 97.44 215 CYS B N 1
ATOM 3665 C CA . CYS B 1 215 ? -5.16 10.766 4.371 1 97.44 215 CYS B CA 1
ATOM 3666 C C . CYS B 1 215 ? -4.73 11.188 2.971 1 97.44 215 CYS B C 1
ATOM 3668 O O . CYS B 1 215 ? -3.547 11.422 2.725 1 97.44 215 CYS B O 1
ATOM 3670 N N . THR B 1 216 ? -5.676 11.312 2.094 1 98.06 216 THR B N 1
ATOM 3671 C CA . THR B 1 216 ? -5.406 11.672 0.708 1 98.06 216 THR B CA 1
ATOM 3672 C C . THR B 1 216 ? -4.875 13.102 0.615 1 98.06 216 THR B C 1
ATOM 3674 O O . THR B 1 216 ? -3.885 13.359 -0.076 1 98.06 216 THR B O 1
ATOM 3677 N N . LEU B 1 217 ? -5.492 14 1.307 1 97.38 217 LEU B N 1
ATOM 3678 C CA . LEU B 1 217 ? -5.07 15.398 1.266 1 97.38 217 LEU B CA 1
ATOM 3679 C C . LEU B 1 217 ? -3.65 15.555 1.801 1 97.38 217 LEU B C 1
ATOM 3681 O O . LEU B 1 217 ? -2.799 16.172 1.15 1 97.38 217 LEU B O 1
ATOM 3685 N N . SER B 1 218 ? -3.41 15.031 2.971 1 98.56 218 SER B N 1
ATOM 3686 C CA . SER B 1 218 ? -2.094 15.18 3.586 1 98.56 218 SER B CA 1
ATOM 3687 C C . SER B 1 218 ? -1.017 14.492 2.754 1 98.56 218 SER B C 1
ATOM 3689 O O . SER B 1 218 ? 0.103 14.992 2.641 1 98.56 218 SER B O 1
ATOM 3691 N N . SER B 1 219 ? -1.342 13.359 2.139 1 98.81 219 SER B N 1
ATOM 3692 C CA . SER B 1 219 ? -0.388 12.656 1.285 1 98.81 219 SER B CA 1
ATOM 3693 C C . SER B 1 219 ? -0.135 13.422 -0.008 1 98.81 219 SER B C 1
ATOM 3695 O O . SER B 1 219 ? 0.979 13.414 -0.534 1 98.81 219 SER B O 1
ATOM 3697 N N . ALA B 1 220 ? -1.202 14.031 -0.522 1 98.88 220 ALA B N 1
ATOM 3698 C CA . ALA B 1 220 ? -1.028 14.859 -1.712 1 98.88 220 ALA B CA 1
ATOM 3699 C C . ALA B 1 220 ? -0.113 16.047 -1.425 1 98.88 220 ALA B C 1
ATOM 3701 O O . ALA B 1 220 ? 0.799 16.344 -2.203 1 98.88 220 ALA B O 1
ATOM 3702 N N . ILE B 1 221 ? -0.346 16.719 -0.316 1 98.88 221 ILE B N 1
ATOM 3703 C CA . ILE B 1 221 ? 0.522 17.828 0.077 1 98.88 221 ILE B CA 1
ATOM 3704 C C . ILE B 1 221 ? 1.963 17.328 0.192 1 98.88 221 ILE B C 1
ATOM 3706 O O . ILE B 1 221 ? 2.885 17.969 -0.329 1 98.88 221 ILE B O 1
ATOM 3710 N N . THR B 1 222 ? 2.123 16.188 0.856 1 98.88 222 THR B N 1
ATOM 3711 C CA . THR B 1 222 ? 3.438 15.578 1.021 1 98.88 222 THR B CA 1
ATOM 3712 C C . THR B 1 222 ? 4.098 15.336 -0.334 1 98.88 222 THR B C 1
ATOM 3714 O O . THR B 1 222 ? 5.289 15.609 -0.508 1 98.88 222 THR B O 1
ATOM 3717 N N . SER B 1 223 ? 3.338 14.859 -1.271 1 98.88 223 SER B N 1
ATOM 3718 C CA . SER B 1 223 ? 3.85 14.539 -2.6 1 98.88 223 SER B CA 1
ATOM 3719 C C . SER B 1 223 ? 4.305 15.797 -3.334 1 98.88 223 SER B C 1
ATOM 3721 O O . SER B 1 223 ? 5.383 15.812 -3.928 1 98.88 223 SER B O 1
ATOM 3723 N N . TYR B 1 224 ? 3.512 16.828 -3.336 1 98.81 224 TYR B N 1
ATOM 3724 C CA . TYR B 1 224 ? 3.859 18.062 -4.031 1 98.81 224 TYR B CA 1
ATOM 3725 C C . TYR B 1 224 ? 5.062 18.734 -3.381 1 98.81 224 TYR B C 1
ATOM 3727 O O . TYR B 1 224 ? 5.891 19.328 -4.066 1 98.81 224 TYR B O 1
ATOM 3735 N N . LEU B 1 225 ? 5.141 18.625 -2.035 1 98.69 225 LEU B N 1
ATOM 3736 C CA . LEU B 1 225 ? 6.328 19.156 -1.361 1 98.69 225 LEU B CA 1
ATOM 3737 C C . LEU B 1 225 ? 7.562 18.344 -1.739 1 98.69 225 LEU B C 1
ATOM 3739 O O . LEU B 1 225 ? 8.641 18.906 -1.932 1 98.69 225 LEU B O 1
ATOM 3743 N N . ALA B 1 226 ? 7.387 17.031 -1.782 1 98.19 226 ALA B N 1
ATOM 3744 C CA . ALA B 1 226 ? 8.484 16.188 -2.242 1 98.19 226 ALA B CA 1
ATOM 3745 C C . ALA B 1 226 ? 8.977 16.641 -3.621 1 98.19 226 ALA B C 1
ATOM 3747 O O . ALA B 1 226 ? 10.172 16.578 -3.91 1 98.19 226 ALA B O 1
ATOM 3748 N N . ARG B 1 227 ? 8.086 17.078 -4.449 1 97.94 227 ARG B N 1
ATOM 3749 C CA . ARG B 1 227 ? 8.375 17.531 -5.801 1 97.94 227 ARG B CA 1
ATOM 3750 C C . ARG B 1 227 ? 8.867 18.984 -5.801 1 97.94 227 ARG B C 1
ATOM 3752 O O . ARG B 1 227 ? 8.859 19.641 -6.836 1 97.94 227 ARG B O 1
ATOM 3759 N N . GLU B 1 228 ? 9.109 19.531 -4.621 1 97.38 228 GLU B N 1
ATOM 3760 C CA . GLU B 1 228 ? 9.82 20.797 -4.402 1 97.38 228 GLU B CA 1
ATOM 3761 C C . GLU B 1 228 ? 8.914 22 -4.672 1 97.38 228 GLU B C 1
ATOM 3763 O O . GLU B 1 228 ? 9.391 23.078 -5.035 1 97.38 228 GLU B O 1
ATOM 3768 N N . MET B 1 229 ? 7.652 21.812 -4.598 1 97.75 229 MET B N 1
ATOM 3769 C CA . MET B 1 229 ? 6.73 22.953 -4.613 1 97.75 229 MET B CA 1
ATOM 3770 C C . MET B 1 229 ? 6.73 23.672 -3.27 1 97.75 229 MET B C 1
ATOM 3772 O O . MET B 1 229 ? 7.059 23.078 -2.24 1 97.75 229 MET B O 1
ATOM 3776 N N . ASP B 1 230 ? 6.434 24.953 -3.326 1 96.88 230 ASP B N 1
ATOM 3777 C CA . ASP B 1 230 ? 6.324 25.656 -2.059 1 96.88 230 ASP B CA 1
ATOM 3778 C C . ASP B 1 230 ? 5.035 25.281 -1.331 1 96.88 230 ASP B C 1
ATOM 3780 O O . ASP B 1 230 ? 4.125 24.703 -1.927 1 96.88 230 ASP B O 1
ATOM 3784 N N . MET B 1 231 ? 4.879 25.672 -0.081 1 96.94 231 MET B N 1
ATOM 3785 C CA . MET B 1 231 ? 3.801 25.234 0.802 1 96.94 231 MET B CA 1
ATOM 3786 C C . MET B 1 231 ? 2.443 25.656 0.25 1 96.94 231 MET B C 1
ATOM 3788 O O . MET B 1 231 ? 1.531 24.828 0.139 1 96.94 231 MET B O 1
ATOM 3792 N N . ASN B 1 232 ? 2.324 26.891 -0.141 1 96.62 232 ASN B N 1
ATOM 3793 C CA . ASN B 1 232 ? 1.05 27.391 -0.642 1 96.62 232 ASN B CA 1
ATOM 3794 C C . ASN B 1 232 ? 0.625 26.672 -1.918 1 96.62 232 ASN B C 1
ATOM 3796 O O . ASN B 1 232 ? -0.528 26.25 -2.049 1 96.62 232 ASN B O 1
ATOM 3800 N N . THR B 1 233 ? 1.515 26.516 -2.816 1 98.12 233 THR B N 1
ATOM 3801 C CA . THR B 1 233 ? 1.242 25.828 -4.07 1 98.12 233 THR B CA 1
ATOM 3802 C C . THR B 1 233 ? 0.895 24.359 -3.812 1 98.12 233 THR B C 1
ATOM 3804 O O . THR B 1 233 ? -0.042 23.828 -4.41 1 98.12 233 THR B O 1
ATOM 3807 N N . ALA B 1 234 ? 1.658 23.734 -2.92 1 98.5 234 ALA B N 1
ATOM 3808 C CA . ALA B 1 234 ? 1.428 22.328 -2.588 1 98.5 234 ALA B CA 1
ATOM 3809 C C . ALA B 1 234 ? 0.017 22.125 -2.045 1 98.5 234 ALA B C 1
ATOM 3811 O O . ALA B 1 234 ? -0.678 21.188 -2.453 1 98.5 234 ALA B O 1
ATOM 3812 N N . ILE B 1 235 ? -0.417 23 -1.153 1 97.94 235 ILE B N 1
ATOM 3813 C CA . ILE B 1 235 ? -1.735 22.859 -0.542 1 97.94 235 ILE B CA 1
ATOM 3814 C C . ILE B 1 235 ? -2.816 23.109 -1.591 1 97.94 235 ILE B C 1
ATOM 3816 O O . ILE B 1 235 ? -3.793 22.359 -1.674 1 97.94 235 ILE B O 1
ATOM 3820 N N . ALA B 1 236 ? -2.643 24.141 -2.43 1 97.31 236 ALA B N 1
ATOM 3821 C CA . ALA B 1 236 ? -3.623 24.453 -3.465 1 97.31 236 ALA B CA 1
ATOM 3822 C C . ALA B 1 236 ? -3.777 23.297 -4.449 1 97.31 236 ALA B C 1
ATOM 3824 O O . ALA B 1 236 ? -4.898 22.922 -4.801 1 97.31 236 ALA B O 1
ATOM 3825 N N . MET B 1 237 ? -2.703 22.75 -4.883 1 98.06 237 MET B N 1
ATOM 3826 C CA . MET B 1 237 ? -2.729 21.656 -5.836 1 98.06 237 MET B CA 1
ATOM 3827 C C . MET B 1 237 ? -3.316 20.391 -5.199 1 98.06 237 MET B C 1
ATOM 3829 O O . MET B 1 237 ? -4.031 19.641 -5.855 1 98.06 237 MET B O 1
ATOM 3833 N N . ALA B 1 238 ? -2.979 20.188 -3.93 1 98 238 ALA B N 1
ATOM 3834 C CA . ALA B 1 238 ? -3.521 19.031 -3.215 1 98 238 ALA B CA 1
ATOM 3835 C C . ALA B 1 238 ? -5.039 19.125 -3.1 1 98 238 ALA B C 1
ATOM 3837 O O . ALA B 1 238 ? -5.742 18.125 -3.246 1 98 238 ALA B O 1
ATOM 3838 N N . LYS B 1 239 ? -5.531 20.281 -2.814 1 95.81 239 LYS B N 1
ATOM 3839 C CA . LYS B 1 239 ? -6.977 20.484 -2.73 1 95.81 239 LYS B CA 1
ATOM 3840 C C . LYS B 1 239 ? -7.645 20.234 -4.078 1 95.81 239 LYS B C 1
ATOM 3842 O O . LYS B 1 239 ? -8.711 19.609 -4.137 1 95.81 239 LYS B O 1
ATOM 3847 N N . THR B 1 240 ? -7.047 20.734 -5.133 1 96.31 240 THR B N 1
ATOM 3848 C CA . THR B 1 240 ? -7.559 20.5 -6.473 1 96.31 240 THR B CA 1
ATOM 3849 C C . THR B 1 240 ? -7.578 19 -6.785 1 96.31 240 THR B C 1
ATOM 3851 O O . THR B 1 240 ? -8.57 18.484 -7.312 1 96.31 240 THR B O 1
ATOM 3854 N N . TYR B 1 241 ? -6.473 18.375 -6.465 1 97.19 241 TYR B N 1
ATOM 3855 C CA . TYR B 1 241 ? -6.375 16.938 -6.676 1 97.19 241 TYR B CA 1
ATOM 3856 C C . TYR B 1 241 ? -7.477 16.188 -5.926 1 97.19 241 TYR B C 1
ATOM 3858 O O . TYR B 1 241 ? -8.164 15.344 -6.492 1 97.19 241 TYR B O 1
ATOM 3866 N N . LEU B 1 242 ? -7.637 16.5 -4.641 1 95.94 242 LEU B N 1
ATOM 3867 C CA . LEU B 1 242 ? -8.625 15.82 -3.814 1 95.94 242 LEU B CA 1
ATOM 3868 C C . LEU B 1 242 ? -10.039 16.062 -4.355 1 95.94 242 LEU B C 1
ATOM 3870 O O . LEU B 1 242 ? -10.844 15.133 -4.422 1 95.94 242 LEU B O 1
ATOM 3874 N N . SER B 1 243 ? -10.312 17.281 -4.719 1 94.38 243 SER B N 1
ATOM 3875 C CA . SER B 1 243 ? -11.617 17.594 -5.297 1 94.38 243 SER B CA 1
ATOM 3876 C C . SER B 1 243 ? -11.875 16.766 -6.551 1 94.38 243 SER B C 1
ATOM 3878 O O . SER B 1 243 ? -12.977 16.25 -6.746 1 94.38 243 SER B O 1
ATOM 3880 N N . GLY B 1 244 ? -10.906 16.672 -7.402 1 95.44 244 GLY B N 1
ATOM 3881 C CA . GLY B 1 244 ? -11.023 15.844 -8.586 1 95.44 244 GLY B CA 1
ATOM 3882 C C . GLY B 1 244 ? -11.242 14.375 -8.273 1 95.44 244 GLY B C 1
ATOM 3883 O O . GLY B 1 244 ? -12.047 13.711 -8.922 1 95.44 244 GLY B O 1
ATOM 3884 N N . ALA B 1 245 ? -10.5 13.891 -7.305 1 96.56 245 ALA B N 1
ATOM 3885 C CA . ALA B 1 245 ? -10.625 12.5 -6.898 1 96.56 245 ALA B CA 1
ATOM 3886 C C . ALA B 1 245 ? -12.023 12.195 -6.379 1 96.56 245 ALA B C 1
ATOM 3888 O O . ALA B 1 245 ? -12.594 11.141 -6.672 1 96.56 245 ALA B O 1
ATOM 3889 N N . ILE B 1 246 ? -12.555 13.109 -5.516 1 94.75 246 ILE B N 1
ATOM 3890 C CA . ILE B 1 246 ? -13.898 12.945 -4.965 1 94.75 246 ILE B CA 1
ATOM 3891 C C . ILE B 1 246 ? -14.922 12.977 -6.098 1 94.75 246 ILE B C 1
ATOM 3893 O O . ILE B 1 246 ? -15.805 12.109 -6.168 1 94.75 246 ILE B O 1
ATOM 3897 N N . LEU B 1 247 ? -14.828 13.914 -7 1 94.56 247 LEU B N 1
ATOM 3898 C CA . LEU B 1 247 ? -15.766 14.062 -8.109 1 94.56 247 LEU B CA 1
ATOM 3899 C C . LEU B 1 247 ? -15.742 12.836 -9.008 1 94.56 247 LEU B C 1
ATOM 3901 O O . LEU B 1 247 ? -16.797 12.344 -9.422 1 94.56 247 LEU B O 1
ATOM 3905 N N . ALA B 1 248 ? -14.57 12.328 -9.289 1 94.81 248 ALA B N 1
ATOM 3906 C CA . ALA B 1 248 ? -14.414 11.195 -10.195 1 94.81 248 ALA B CA 1
ATOM 3907 C C . ALA B 1 248 ? -14.984 9.922 -9.586 1 94.81 248 ALA B C 1
ATOM 3909 O O . ALA B 1 248 ? -15.438 9.023 -10.305 1 94.81 248 ALA B O 1
ATOM 3910 N N . GLY B 1 249 ? -14.922 9.867 -8.258 1 94.19 249 GLY B N 1
ATOM 3911 C CA . GLY B 1 249 ? -15.391 8.664 -7.594 1 94.19 249 GLY B CA 1
ATOM 3912 C C . GLY B 1 249 ? -16.781 8.805 -7.02 1 94.19 249 GLY B C 1
ATOM 3913 O O . GLY B 1 249 ? -17.297 7.887 -6.375 1 94.19 249 GLY B O 1
ATOM 3914 N N . LYS B 1 250 ? -17.5 9.867 -7.227 1 92.94 250 LYS B N 1
ATOM 3915 C CA . LYS B 1 250 ? -18.703 10.242 -6.473 1 92.94 250 LYS B CA 1
ATOM 3916 C C . LYS B 1 250 ? -19.828 9.234 -6.699 1 92.94 250 LYS B C 1
ATOM 3918 O O . LYS B 1 250 ? -20.656 9.008 -5.809 1 92.94 250 LYS B O 1
ATOM 3923 N N . ASP B 1 251 ? -19.859 8.555 -7.879 1 91.62 251 ASP B N 1
ATOM 3924 C CA . ASP B 1 251 ? -20.984 7.688 -8.211 1 91.62 251 ASP B CA 1
ATOM 3925 C C . ASP B 1 251 ? -20.562 6.223 -8.234 1 91.62 251 ASP B C 1
ATOM 3927 O O . ASP B 1 251 ? -21.344 5.348 -8.609 1 91.62 251 ASP B O 1
ATOM 3931 N N . VAL B 1 252 ? -19.328 6.043 -7.883 1 92.06 252 VAL B N 1
ATOM 3932 C CA . VAL B 1 252 ? -18.828 4.676 -7.902 1 92.06 252 VAL B CA 1
ATOM 3933 C C . VAL B 1 252 ? -19.125 3.99 -6.57 1 92.06 252 VAL B C 1
ATOM 3935 O O . VAL B 1 252 ? -19 4.602 -5.508 1 92.06 252 VAL B O 1
ATOM 3938 N N . GLN B 1 253 ? -19.594 2.816 -6.656 1 91.38 253 GLN B N 1
ATOM 3939 C CA . GLN B 1 253 ? -19.906 2.078 -5.438 1 91.38 253 GLN B CA 1
ATOM 3940 C C . GLN B 1 253 ? -18.844 1.037 -5.133 1 91.38 253 GLN B C 1
ATOM 3942 O O . GLN B 1 253 ? -18.75 0.014 -5.812 1 91.38 253 GLN B O 1
ATOM 3947 N N . ILE B 1 254 ? -18.078 1.268 -4.223 1 89 254 ILE B N 1
ATOM 3948 C CA . ILE B 1 254 ? -17.141 0.322 -3.629 1 89 254 ILE B CA 1
ATOM 3949 C C . ILE B 1 254 ? -17.5 0.085 -2.164 1 89 254 ILE B C 1
ATOM 3951 O O . ILE B 1 254 ? -17.422 0.998 -1.341 1 89 254 ILE B O 1
ATOM 3955 N N . GLY B 1 255 ? -17.891 -1.184 -1.865 1 92 255 GLY B N 1
ATOM 3956 C CA . GLY B 1 255 ? -18.328 -1.51 -0.518 1 92 255 GLY B CA 1
ATOM 3957 C C . GLY B 1 255 ? -19.734 -1.013 -0.209 1 92 255 GLY B C 1
ATOM 3958 O O . GLY B 1 255 ? -20.391 -0.45 -1.077 1 92 255 GLY B O 1
ATOM 3959 N N . LYS B 1 256 ? -20.281 -1.22 1.002 1 93.25 256 LYS B N 1
ATOM 3960 C CA . LYS B 1 256 ? -21.656 -0.924 1.411 1 93.25 256 LYS B CA 1
ATOM 3961 C C . LYS B 1 256 ? -21.703 0.322 2.289 1 93.25 256 LYS B C 1
ATOM 3963 O O . LYS B 1 256 ? -22.781 0.854 2.557 1 93.25 256 LYS B O 1
ATOM 3968 N N . GLY B 1 257 ? -20.531 0.839 2.686 1 94.12 257 GLY B N 1
ATOM 3969 C CA . GLY B 1 257 ? -20.453 1.993 3.566 1 94.12 257 GLY B CA 1
ATOM 3970 C C . GLY B 1 257 ? -19.906 3.232 2.883 1 94.12 257 GLY B C 1
ATOM 3971 O O . GLY B 1 257 ? -20.328 3.568 1.772 1 94.12 257 GLY B O 1
ATOM 3972 N N . HIS B 1 258 ? -19.062 4.02 3.621 1 91.75 258 HIS B N 1
ATOM 3973 C CA . HIS B 1 258 ? -18.375 5.152 3.016 1 91.75 258 HIS B CA 1
ATOM 3974 C C . HIS B 1 258 ? -17.25 4.684 2.09 1 91.75 258 HIS B C 1
ATOM 3976 O O . HIS B 1 258 ? -16.25 4.137 2.551 1 91.75 258 HIS B O 1
ATOM 3982 N N . GLY B 1 259 ? -17.438 4.906 0.803 1 93.12 259 GLY B N 1
ATOM 3983 C CA . GLY B 1 259 ? -16.469 4.453 -0.179 1 93.12 259 GLY B CA 1
ATOM 3984 C C . GLY B 1 259 ? -15.25 5.359 -0.283 1 93.12 259 GLY B C 1
ATOM 3985 O O . GLY B 1 259 ? -15.258 6.469 0.256 1 93.12 259 GLY B O 1
ATOM 3986 N N . PRO B 1 260 ? -14.234 4.863 -0.909 1 93.88 260 PRO B N 1
ATOM 3987 C CA . PRO B 1 260 ? -13.008 5.645 -1.105 1 93.88 260 PRO B CA 1
ATOM 3988 C C . PRO B 1 260 ? -13.156 6.699 -2.201 1 93.88 260 PRO B C 1
ATOM 3990 O O . PRO B 1 260 ? -14.125 6.676 -2.959 1 93.88 260 PRO B O 1
ATOM 3993 N N . VAL B 1 261 ? -12.195 7.641 -2.229 1 95.12 261 VAL B N 1
ATOM 3994 C CA . VAL B 1 261 ? -12.062 8.547 -3.361 1 95.12 261 VAL B CA 1
ATOM 3995 C C . VAL B 1 261 ? -11.383 7.832 -4.523 1 95.12 261 VAL B C 1
ATOM 3997 O O . VAL B 1 261 ? -10.852 6.73 -4.355 1 95.12 261 VAL B O 1
ATOM 4000 N N . ASN B 1 262 ? -11.469 8.422 -5.73 1 97.31 262 ASN B N 1
ATOM 4001 C CA . ASN B 1 262 ? -10.742 7.914 -6.891 1 97.31 262 ASN B CA 1
ATOM 4002 C C . ASN B 1 262 ? -9.328 8.469 -6.953 1 97.31 262 ASN B C 1
ATOM 4004 O O . ASN B 1 262 ? -9.062 9.43 -7.68 1 97.31 262 ASN B O 1
ATOM 4008 N N . HIS B 1 263 ? -8.391 7.777 -6.281 1 97.88 263 HIS B N 1
ATOM 4009 C CA . HIS B 1 263 ? -7.012 8.25 -6.203 1 97.88 263 HIS B CA 1
ATOM 4010 C C . HIS B 1 263 ? -6.387 8.367 -7.59 1 97.88 263 HIS B C 1
ATOM 4012 O O . HIS B 1 263 ? -5.465 9.164 -7.793 1 97.88 263 HIS B O 1
ATOM 4018 N N . PHE B 1 264 ? -6.879 7.59 -8.555 1 98 264 PHE B N 1
ATOM 4019 C CA . PHE B 1 264 ? -6.188 7.469 -9.828 1 98 264 PHE B CA 1
ATOM 4020 C C . PHE B 1 264 ? -7.035 8.039 -10.961 1 98 264 PHE B C 1
ATOM 4022 O O . PHE B 1 264 ? -7.035 7.508 -12.07 1 98 264 PHE B O 1
ATOM 4029 N N . TYR B 1 265 ? -7.75 9.102 -10.695 1 96.62 265 TYR B N 1
ATOM 4030 C CA . TYR B 1 265 ? -8.555 9.734 -11.734 1 96.62 265 TYR B CA 1
ATOM 4031 C C . TYR B 1 265 ? -7.676 10.383 -12.797 1 96.62 265 TYR B C 1
ATOM 4033 O O . TYR B 1 265 ? -8.078 10.508 -13.953 1 96.62 265 TYR B O 1
ATOM 4041 N N . GLU B 1 266 ? -6.477 10.805 -12.516 1 96.94 266 GLU B N 1
ATOM 4042 C CA . GLU B 1 266 ? -5.48 11.367 -13.422 1 96.94 266 GLU B CA 1
ATOM 4043 C C . GLU B 1 266 ? -4.062 11.055 -12.953 1 96.94 266 GLU B C 1
ATOM 4045 O O . GLU B 1 266 ? -3.291 11.961 -12.633 1 96.94 266 GLU B O 1
ATOM 4050 N N . PRO B 1 267 ? -3.686 9.766 -13.07 1 98.06 267 PRO B N 1
ATOM 4051 C CA . PRO B 1 267 ? -2.381 9.375 -12.531 1 98.06 267 PRO B CA 1
ATOM 4052 C C . PRO B 1 267 ? -1.218 9.836 -13.406 1 98.06 267 PRO B C 1
ATOM 4054 O O . PRO B 1 267 ? -1.349 9.898 -14.633 1 98.06 267 PRO B O 1
ATOM 4057 N N . LYS B 1 268 ? -0.077 10.172 -12.797 1 97.31 268 LYS B N 1
ATOM 4058 C CA . LYS B 1 268 ? 1.155 10.594 -13.461 1 97.31 268 LYS B CA 1
ATOM 4059 C C . LYS B 1 268 ? 2.209 9.492 -13.406 1 97.31 268 LYS B C 1
ATOM 4061 O O . LYS B 1 268 ? 2.225 8.688 -12.477 1 97.31 268 LYS B O 1
ATOM 4066 N N . ALA B 1 269 ? 3.092 9.492 -14.445 1 96.94 269 ALA B N 1
ATOM 4067 C CA . ALA B 1 269 ? 4.305 8.688 -14.336 1 96.94 269 ALA B CA 1
ATOM 4068 C C . ALA B 1 269 ? 5.23 9.242 -13.258 1 96.94 269 ALA B C 1
ATOM 4070 O O . ALA B 1 269 ? 5.117 10.406 -12.859 1 96.94 269 ALA B O 1
ATOM 4071 N N . LEU B 1 270 ? 6.078 8.352 -12.758 1 95.81 270 LEU B N 1
ATOM 4072 C CA . LEU B 1 270 ? 7.031 8.789 -11.75 1 95.81 270 LEU B CA 1
ATOM 4073 C C . LEU B 1 270 ? 7.898 9.93 -12.273 1 95.81 270 LEU B C 1
ATOM 4075 O O . LEU B 1 270 ? 8.391 9.867 -13.406 1 95.81 270 LEU B O 1
ATOM 4079 N N . PHE B 1 271 ? 8.078 10.977 -11.484 1 94.25 271 PHE B N 1
ATOM 4080 C CA . PHE B 1 271 ? 8.969 12.078 -11.836 1 94.25 271 PHE B CA 1
ATOM 4081 C C . PHE B 1 271 ? 10.398 11.781 -11.406 1 94.25 271 PHE B C 1
ATOM 4083 O O . PHE B 1 271 ? 10.625 11.203 -10.344 1 94.25 271 PHE B O 1
ATOM 4090 N N . ILE B 1 272 ? 11.312 12.156 -12.266 1 90.31 272 ILE B N 1
ATOM 4091 C CA . ILE B 1 272 ? 12.734 11.977 -11.992 1 90.31 272 ILE B CA 1
ATOM 4092 C C . ILE B 1 272 ? 13.359 13.32 -11.617 1 90.31 272 ILE B C 1
ATOM 4094 O O . ILE B 1 272 ? 13.039 14.352 -12.219 1 90.31 272 ILE B O 1
ATOM 4098 N N . LYS B 1 273 ? 14.172 13.164 -10.555 1 88.25 273 LYS B N 1
ATOM 4099 C CA . LYS B 1 273 ? 14.953 14.32 -10.125 1 88.25 273 LYS B CA 1
ATOM 4100 C C . LYS B 1 273 ? 16.219 14.469 -10.961 1 88.25 273 LYS B C 1
ATOM 4102 O O . LYS B 1 273 ? 16.906 13.484 -11.234 1 88.25 273 LYS B O 1
#

Foldseek 3Di:
DAFQEEEEEWADDPQQQATPSLLCLQLQQAQYHYHYQHAKYFDDDQQGTDDIDGDDLVSSLVSLQVCCVPVLHQEYEYEQHAEQSNLQSVLVSVVVCPVSYDFYEYEHCQAFPNGHGRYDPVNVVSCLQRPQLSHQEYEEEQVRLCVQQVHHDDDPVSVVSSQVSNVVSHYQKYWYFAPCDVDQWTKIWIDGVPDDIDIAIAGDDPALQCGHLSVSLRSQLRSVVSVVDDNVVSNNVSRVLSRQQCVVCRPPDDDPHHHHTNSNPRGDHHDDD/DAFQEEEEEWADDPQQQAILSLLCLQLQQAQYHYHYQHAKYFDDDQQGTDDIDGDDLVSSLVSLQVCCVPVLHQEYEYEQHAEQSNLQSVLVSVVVCPVSYDFYEYEHCQAFPNGHGRYDPVNVVSCLQRPQLSHQEYEEEQVRLCVQQVHHDDDPVSVVSSQQSNVVSHYAKYWYFAPCDPDQWTKIWIDGNPDDIDIAIAGDDPALQCGHLSVSLRSQLRSVVSVVDDNVVSNNVSRVLSRQQCVVCRPPDDDDHHHHTNSNPRGDHHDDD

Radius of gyration: 22.67 Å; Cα contacts (8 Å, |Δi|>4): 1432; chains: 2; bounding box: 46×69×51 Å

Nearest PDB structures (foldseek):
  8g1h-assembly1_A-2  TM=9.682E-01  e=9.780E-34  synthetic construct
  1ub0-assembly1_A-2  TM=9.766E-01  e=1.008E-28  Thermus thermophilus
  1jxh-assembly1_B  TM=9.499E-01  e=1.604E-26  Salmonella enterica subsp. enterica serovar Typhimurium
  6yjz-assembly2_C  TM=7.713E-01  e=1.706E-16  Mus musculus
  3h74-assembly1_A  TM=8.409E-01  e=1.353E-12  Lactiplantibacillus plantarum

Solvent-accessible surface area (backbone atoms only — not comparable to full-atom values): 25657 Å² total; per-residue (Å²): 86,29,62,30,25,32,30,37,36,12,21,38,31,13,48,25,32,21,41,42,43,20,28,41,44,27,17,37,20,69,12,20,47,41,26,36,25,62,43,27,45,32,21,19,37,39,72,38,76,77,48,74,44,77,46,56,34,68,53,35,28,39,10,48,50,34,27,52,76,41,57,43,36,41,11,33,31,35,40,39,51,43,44,45,64,42,45,50,29,47,30,54,49,51,59,72,44,63,85,61,45,79,40,33,33,34,32,66,49,51,54,45,95,72,64,47,76,45,38,43,78,80,18,50,61,50,37,49,70,56,39,42,41,68,21,44,31,35,49,32,40,60,73,52,37,24,62,69,36,70,46,81,68,86,50,72,68,34,48,55,54,34,43,54,49,39,37,73,53,44,25,52,26,36,34,40,36,34,63,78,52,98,57,79,52,30,41,29,39,36,37,36,84,96,49,77,71,44,77,45,81,39,75,62,72,93,53,62,26,54,30,28,51,69,41,33,35,50,24,30,27,33,37,34,40,28,67,68,41,54,69,70,57,13,48,53,51,18,47,52,49,47,42,50,14,33,63,69,17,41,71,46,55,49,36,86,39,38,11,37,46,26,62,30,67,75,38,34,46,64,41,72,95,88,28,61,29,25,32,31,38,36,13,19,37,31,14,48,26,34,21,41,42,44,21,28,41,43,26,16,38,22,69,13,20,47,41,26,35,23,61,45,26,45,33,21,18,35,38,72,36,78,77,45,75,44,78,47,57,35,69,52,34,28,39,12,48,50,33,28,52,77,41,57,44,34,41,13,31,32,35,39,39,52,43,45,44,63,43,47,50,29,47,29,53,50,52,61,73,44,63,83,61,44,81,36,31,33,34,32,68,48,50,55,44,94,72,63,47,78,44,37,43,77,79,18,50,61,50,38,48,71,55,38,42,41,68,22,46,31,35,50,30,39,58,74,53,37,23,63,69,36,71,46,80,69,85,50,72,70,34,48,53,52,33,46,54,50,38,36,73,52,44,26,51,27,37,34,42,37,37,61,80,50,98,56,81,51,32,44,29,39,36,34,43,86,88,44,80,68,46,77,44,83,42,74,62,71,93,52,61,26,55,30,29,52,68,41,34,35,53,25,29,26,33,38,33,40,30,68,69,42,53,70,70,57,14,49,54,52,17,47,53,50,47,42,49,14,32,65,69,17,40,73,46,54,50,36,84,40,38,11,35,48,28,62,29,66,74,38,34,44,63,41,73,93

Sequence (546 aa):
MKYYTAMTIAGSDSCGGAGVQADIKTMSALGVYAASAITAITVQNTLGVYAIQDINPEIVKGQIEAVMDDIHPDAIKVGMVNDRTTIQAIAEALKRYQGKYQHLIIDPVMVSTSGCRLMQEDALSIFIQELLPLATLLTPNIPEAEILAGMKIQNKEDIQNAALAISKLGCKYVLIKGGHFQGAEKIDYLFEDGKPITSYRGLSVNTRNTHGTGCTLSSAITSYLAREMDMNTAIAMAKTYLSGAILAGKDVQIGKGHGPVNHFYEPKALFIKMKYYTAMTIAGSDSCGGAGVQADIKTMSALGVYAASAITAITVQNTLGVYAIQDINPEIVKGQIEAVMDDIHPDAIKVGMVNDRTTIQAIAEALKRYQGKYQHLIIDPVMVSTSGCRLMQEDALSIFIQELLPLATLLTPNIPEAEILAGMKIQNKEDIQNAALAISKLGCKYVLIKGGHFQGAEKIDYLFEDGKPITSYRGLSVNTRNTHGTGCTLSSAITSYLAREMDMNTAIAMAKTYLSGAILAGKDVQIGKGHGPVNHFYEPKALFIK

InterPro domains:
  IPR004399 Hydroxymethylpyrimidine kinase/phosphomethylpyrimidine kinase domain [TIGR00097] (6-264)
  IPR004399 Hydroxymethylpyrimidine kinase/phosphomethylpyrimidine kinase domain [cd01169] (5-249)
  IPR013749 Pyridoxamine kinase/Phosphomethylpyrimidine kinase [PF08543] (13-262)
  IPR029056 Ribokinase-like [G3DSA:3.40.1190.20] (1-271)
  IPR029056 Ribokinase-like [SSF53613] (2-265)